Protein 4OFQ (pdb70)

Foldseek 3Di:
DQVVFAKAKFWAFPVRHGLFAAADEQFDKTKMKIKGWQQVLAQHDDDPLLLVLFKKKKKQKDVQWWPPVQKDWPFKAWQVGDGCVVQWDKDWAQDLPPPDPSVSVLCVQAPHDRDGIMIMITGPDSVVCCVPGNHNRIMIMTIMIIHTDNPCQWDKIWMWMWMAGSSHIHTYDIGIYTYDRAAWAKFKALDDVGDGQFAHADDAFGKIKMKTWGTKADASHNDAFQWKKKKKQFPLVFWAWDDKWKFWQAWFAFQVRDIDHGGDTDPVQWDWDADNVRSIIMIIGHRVRSRGTDRRGMTTMMMMIMTGGHDFAKTKIWMWIATVNDTHTYDMGIYGD/DQFAKAKFWADPVGHTQFAFADEQFDKTKMKIKGWLQVLAQHDDDPLLLVLFKKKKKAWDVQWWPPVQKDFPAKAWQVGDGCPVQKPQDWDQDLPPPDPSVSVLCVQQPDDGDGIMTMITGPDSVVCCVPGNHNRTMIMTIMITHTDNVQQWDKIWMWMWMAGSSHIDTHDIGIYTHDGAAWAKFKALDDVHDGQFAAADDAQGKMKMKTWWTKAAASHNDFFQWKKKKKQFPLVFWAWDDKWKFWQAWFAFQVGDIDHGGHTCVVQWDWDADNVRSIIMIIGDRVRRRRGDRRTMTTMMMMIMTGGHDFAKTKIWMWIATPNDTHTYDMGIYGD

Nearest PDB structures (foldseek):
  4ofq-assembly2_B  TM=1.001E+00  e=1.148E-68  Streptococcus pyogenes MGAS6180
  4z1p-assembly1_A  TM=9.741E-01  e=3.401E-57  Streptococcus agalactiae
  5dza-assembly1_A  TM=9.671E-01  e=7.576E-54  Streptococcus agalactiae NEM316
  4z23-assembly1_A  TM=9.670E-01  e=1.063E-52  Streptococcus agalactiae
  2wza-assembly1_A  TM=9.443E-01  e=1.149E-40  Streptococcus gordonii

CATH classification: 2.60.40.740 (+1 more: 2.60.40.740)

Solvent-accessible surface area: 30458 Å² total; per-residue (Å²): 104,124,135,100,2,76,0,46,5,42,0,29,19,128,138,51,120,66,11,48,15,26,11,4,4,50,78,22,65,2,33,0,45,0,72,1,10,0,85,51,6,140,71,80,119,24,58,169,123,37,9,146,108,5,0,1,0,0,0,16,1,32,44,105,0,0,42,0,121,26,27,84,43,76,33,0,89,5,74,81,46,58,86,0,41,115,74,7,62,88,78,56,9,94,58,38,115,136,21,57,118,134,3,58,60,29,4,114,88,12,36,9,15,9,105,40,30,0,16,0,1,15,4,119,77,36,65,51,6,17,147,35,13,0,49,119,14,35,32,0,57,0,41,0,13,0,99,15,69,176,111,11,146,112,19,13,0,15,0,22,0,3,0,1,0,23,12,74,18,22,67,7,55,36,0,3,0,52,1,8,91,27,63,6,94,5,38,0,23,60,128,71,82,27,145,41,40,79,84,25,110,12,169,97,42,31,106,2,10,3,60,0,52,5,28,54,0,25,4,29,1,7,26,48,3,79,48,1,51,0,27,1,99,1,53,62,78,21,0,75,42,77,106,33,59,1,35,3,33,20,83,0,44,16,81,117,52,53,80,17,79,142,46,52,72,0,54,150,44,13,107,56,87,44,64,166,155,62,0,65,0,46,2,25,9,70,120,103,8,1,75,107,5,44,54,68,7,19,0,0,0,7,0,18,0,22,0,83,0,75,111,66,22,85,1,28,3,53,1,24,0,69,0,27,43,4,89,8,145,7,65,118,4,48,2,90,29,158,130,20,66,0,46,2,61,1,39,16,142,145,53,125,66,11,57,5,44,7,6,3,58,78,22,71,0,30,0,42,0,71,1,7,0,79,69,16,132,69,110,125,34,56,156,117,37,12,147,109,5,0,1,1,0,0,13,2,38,43,91,0,0,42,3,123,26,26,88,41,75,31,2,98,3,72,87,45,54,101,0,56,118,71,8,62,91,82,55,8,92,60,32,117,134,22,56,118,137,3,63,62,33,1,82,87,12,15,7,27,10,77,42,37,0,15,0,2,15,6,110,76,34,58,50,6,18,146,37,15,0,52,112,13,38,29,0,53,0,40,0,16,0,100,15,76,147,111,15,112,130,31,14,0,15,0,16,0,10,0,1,0,22,15,76,22,51,88,5,60,36,0,0,0,46,4,43,77,22,63,6,94,6,31,0,21,62,128,74,83,24,146,45,44,79,86,25,108,12,164,98,47,30,98,1,10,3,60,0,50,6,24,54,0,32,33,22,4,5,24,33,3,77,44,1,51,0,23,1,100,1,54,60,79,23,0,62,41,71,106,31,60,2,32,2,31,17,83,0,47,13,79,106,55,52,83,15,77,144,45,51,71,0,60,151,45,15,104,56,83,49,68,154,150,63,0,66,0,51,2,26,10,94,121,106,8,0,76,102,4,44,61,70,7,44,0,0,0,10,0,22,0,21,0,59,0,79,112,69,21,87,1,28,3,56,2,25,0,68,0,30,42,5,90,9,147,8,65,119,5,47,2,88,28

B-factor: mean 22.83, std 12.05, range [5.63, 91.68]

Structure (mmCIF, N/CA/C/O backbone):
data_4OFQ
#
_entry.id   4OFQ
#
_cell.length_a   99.002
_cell.length_b   104.979
_cell.length_c   74.442
_cell.angle_alpha   90.00
_cell.angle_beta   90.00
_cell.angle_gamma   90.00
#
_symmetry.space_group_name_H-M   'P 21 21 2'
#
loop_
_entity.id
_entity.type
_entity.pdbx_description
1 polymer 'Putative cell surface protein'
2 non-polymer 'CALCIUM ION'
3 water water
#
loop_
_atom_site.group_PDB
_atom_site.id
_atom_site.type_symbol
_atom_site.label_atom_id
_atom_site.label_alt_id
_atom_site.label_comp_id
_atom_site.label_asym_id
_atom_site.label_entity_id
_atom_site.label_seq_id
_atom_site.pdbx_PDB_ins_code
_atom_site.Cartn_x
_atom_site.Cartn_y
_atom_site.Cartn_z
_atom_site.occupancy
_atom_site.B_iso_or_equiv
_atom_site.auth_seq_id
_atom_site.auth_comp_id
_atom_site.auth_asym_id
_atom_site.auth_atom_id
_atom_site.pdbx_PDB_model_num
ATOM 1 N N . MET A 1 10 ? 27.619 36.658 25.762 1.00 56.39 970 MET A N 1
ATOM 2 C CA . MET A 1 10 ? 29.045 36.791 25.464 1.00 57.52 970 MET A CA 1
ATOM 3 C C . MET A 1 10 ? 29.660 35.490 24.958 1.00 53.76 970 MET A C 1
ATOM 4 O O . MET A 1 10 ? 30.820 35.470 24.545 1.00 57.22 970 MET A O 1
ATOM 9 N N . ASP A 1 11 ? 28.885 34.409 24.999 1.00 73.40 971 ASP A N 1
ATOM 10 C CA . ASP A 1 11 ? 29.367 33.097 24.570 1.00 69.40 971 ASP A CA 1
ATOM 11 C C . ASP A 1 11 ? 29.846 33.113 23.122 1.00 64.58 971 ASP A C 1
ATOM 12 O O . ASP A 1 11 ? 30.818 32.443 22.778 1.00 64.34 971 ASP A O 1
ATOM 17 N N . ASN A 1 12 ? 29.167 33.884 22.278 1.00 61.19 972 ASN A N 1
ATOM 18 C CA . ASN A 1 12 ? 29.575 34.015 20.883 1.00 59.03 972 ASN A CA 1
ATOM 19 C C . ASN A 1 12 ? 30.284 35.342 20.594 1.00 52.22 972 ASN A C 1
ATOM 20 O O . ASN A 1 12 ? 30.487 35.707 19.435 1.00 55.07 972 ASN A O 1
ATOM 25 N N . LEU A 1 13 ? 30.655 36.056 21.656 1.00 35.48 973 LEU A N 1
ATOM 26 C CA . LEU A 1 13 ? 31.383 37.316 21.534 1.00 31.12 973 LEU A CA 1
ATOM 27 C C . LEU A 1 13 ? 32.819 37.190 22.051 1.00 30.71 973 LEU A C 1
ATOM 28 O O . LEU A 1 13 ? 33.644 38.079 21.849 1.00 34.45 973 LEU A O 1
ATOM 33 N N . ILE A 1 14 ? 33.102 36.095 22.746 1.00 21.56 974 ILE A N 1
ATOM 34 C CA . ILE A 1 14 ? 34.471 35.776 23.130 1.00 24.02 974 ILE A CA 1
ATOM 35 C C . ILE A 1 14 ? 34.938 34.651 22.211 1.00 23.34 974 ILE A C 1
ATOM 36 O O . ILE A 1 14 ? 34.373 33.558 22.219 1.00 23.30 974 ILE A O 1
ATOM 41 N N . GLN A 1 15 ? 35.961 34.922 21.408 1.00 17.63 975 GLN A N 1
ATOM 42 C CA . GLN A 1 15 ? 36.322 34.004 20.336 1.00 19.10 975 GLN A CA 1
ATOM 43 C C . GLN A 1 15 ? 37.828 33.957 20.126 1.00 15.90 975 GLN A C 1
ATOM 44 O O . GLN A 1 15 ? 38.380 34.770 19.381 1.00 15.85 975 GLN A O 1
ATOM 50 N N . PRO A 1 16 ? 38.502 33.016 20.809 1.00 15.15 976 PRO A N 1
ATOM 51 C CA . PRO A 1 16 ? 39.917 32.775 20.513 1.00 14.06 976 PRO A CA 1
ATOM 52 C C . PRO A 1 16 ? 40.027 32.270 19.079 1.00 13.96 976 PRO A C 1
ATOM 53 O O . PRO A 1 16 ? 39.122 31.604 18.570 1.00 18.02 976 PRO A O 1
ATOM 57 N N . THR A 1 17 ? 41.111 32.610 18.404 1.00 16.08 977 THR A N 1
ATOM 58 C CA . THR A 1 17 ? 41.246 32.211 17.013 1.00 15.42 977 THR A CA 1
ATOM 59 C C . THR A 1 17 ? 42.668 31.740 16.785 1.00 15.85 977 THR A C 1
ATOM 60 O O . THR A 1 17 ? 43.553 32.067 17.566 1.00 14.25 977 THR A O 1
ATOM 64 N N . LYS A 1 18 ? 42.878 30.954 15.735 1.00 12.21 978 LYS A N 1
ATOM 65 C CA . LYS A 1 18 ? 44.229 30.722 15.252 1.00 11.92 978 LYS A CA 1
ATOM 66 C C . LYS A 1 18 ? 44.221 30.690 13.720 1.00 13.84 978 LYS A C 1
ATOM 67 O O . LYS A 1 18 ? 43.200 30.365 13.100 1.00 12.41 978 LYS A O 1
ATOM 73 N N . THR A 1 19 ? 45.342 31.089 13.122 1.00 12.67 979 THR A N 1
ATOM 74 C CA . THR A 1 19 ? 45.546 30.925 11.690 1.00 15.91 979 THR A CA 1
ATOM 75 C C . THR A 1 19 ? 46.971 30.414 11.466 1.00 13.74 979 THR A C 1
ATOM 76 O O . THR A 1 19 ? 47.784 30.418 12.382 1.00 12.60 979 THR A O 1
ATOM 80 N N . ILE A 1 20 ? 47.251 29.924 10.264 1.00 11.76 980 ILE A N 1
ATOM 81 C CA . ILE A 1 20 ? 48.595 29.512 9.906 1.00 10.44 980 ILE A CA 1
ATOM 82 C C . ILE A 1 20 ? 48.979 30.379 8.710 1.00 10.87 980 ILE A C 1
ATOM 83 O O . ILE A 1 20 ? 48.148 30.642 7.834 1.00 11.55 980 ILE A O 1
ATOM 88 N N . VAL A 1 21 ? 50.227 30.840 8.671 1.00 11.54 981 VAL A N 1
ATOM 89 C CA . VAL A 1 21 ? 50.621 31.836 7.678 1.00 12.40 981 VAL A CA 1
ATOM 90 C C . VAL A 1 21 ? 51.861 31.411 6.896 1.00 16.91 981 VAL A C 1
ATOM 91 O O . VAL A 1 21 ? 52.715 30.683 7.413 1.00 15.70 981 VAL A O 1
ATOM 95 N N . ASP A 1 22 ? 51.955 31.852 5.646 1.00 17.25 982 ASP A N 1
ATOM 96 C CA . ASP A 1 22 ? 53.139 31.529 4.859 1.00 19.92 982 ASP A CA 1
ATOM 97 C C . ASP A 1 22 ? 54.248 32.540 5.113 1.00 20.68 982 ASP A C 1
ATOM 98 O O . ASP A 1 22 ? 54.125 33.388 6.010 1.00 18.25 982 ASP A O 1
ATOM 103 N N . ASP A 1 23 ? 55.300 32.457 4.298 1.00 25.02 983 ASP A N 1
ATOM 104 C CA . ASP A 1 23 ? 56.471 33.321 4.433 1.00 33.98 983 ASP A CA 1
ATOM 105 C C . ASP A 1 23 ? 56.177 34.773 4.076 1.00 30.82 983 ASP A C 1
ATOM 106 O O . ASP A 1 23 ? 56.995 35.656 4.339 1.00 29.92 983 ASP A O 1
ATOM 111 N N . LYS A 1 24 ? 55.013 35.021 3.479 1.00 27.97 984 LYS A N 1
ATOM 112 C CA . LYS A 1 24 ? 54.573 36.391 3.210 1.00 29.82 984 LYS A CA 1
ATOM 113 C C . LYS A 1 24 ? 53.407 36.842 4.097 1.00 29.84 984 LYS A C 1
ATOM 114 O O . LYS A 1 24 ? 52.753 37.845 3.808 1.00 33.89 984 LYS A O 1
ATOM 120 N N . GLY A 1 25 ? 53.153 36.100 5.170 1.00 25.16 985 GLY A N 1
ATOM 121 C CA . GLY A 1 25 ? 52.135 36.455 6.144 1.00 23.48 985 GLY A CA 1
ATOM 122 C C . GLY A 1 25 ? 50.706 36.230 5.677 1.00 27.10 985 GLY A C 1
ATOM 123 O O . GLY A 1 25 ? 49.761 36.721 6.289 1.00 28.03 985 GLY A O 1
ATOM 124 N N . GLN A 1 26 ? 50.546 35.488 4.590 1.00 26.31 986 GLN A N 1
ATOM 125 C CA . GLN A 1 26 ? 49.224 35.171 4.061 1.00 27.56 986 GLN A CA 1
ATOM 126 C C . GLN A 1 26 ? 48.690 33.897 4.701 1.00 18.81 986 GLN A C 1
ATOM 127 O O . GLN A 1 26 ? 49.445 32.964 4.945 1.00 15.13 986 GLN A O 1
ATOM 133 N N . SER A 1 27 ? 47.390 33.848 4.970 1.00 19.26 987 SER A N 1
ATOM 134 C CA . SER A 1 27 ? 46.802 32.639 5.560 1.00 16.54 987 SER A CA 1
ATOM 135 C C . SER A 1 27 ? 46.857 31.440 4.612 1.00 13.73 987 SER A C 1
ATOM 136 O O . SER A 1 27 ? 46.526 31.550 3.433 1.00 16.02 987 SER A O 1
ATOM 139 N N . ILE A 1 28 ? 47.303 30.298 5.130 1.00 13.59 988 ILE A N 1
ATOM 140 C CA . ILE A 1 28 ? 47.318 29.063 4.365 1.00 13.02 988 ILE A CA 1
ATOM 141 C C . ILE A 1 28 ? 46.518 27.966 5.060 1.00 12.92 988 ILE A C 1
ATOM 142 O O . ILE A 1 28 ? 46.764 26.784 4.859 1.00 12.75 988 ILE A O 1
ATOM 147 N N . ASP A 1 29 ? 45.546 28.381 5.868 1.00 15.57 989 ASP A N 1
ATOM 148 C CA . ASP A 1 29 ? 44.579 27.465 6.447 1.00 14.02 989 ASP A CA 1
ATOM 149 C C . ASP A 1 29 ? 43.942 26.689 5.295 1.00 17.02 989 ASP A C 1
ATOM 150 O O . ASP A 1 29 ? 43.519 27.283 4.294 1.00 15.04 989 ASP A O 1
ATOM 155 N N . GLY A 1 30 ? 43.903 25.367 5.422 1.00 14.20 990 GLY A N 1
ATOM 156 C CA . GLY A 1 30 ? 43.275 24.524 4.422 1.00 15.14 990 GLY A CA 1
ATOM 157 C C . GLY A 1 30 ? 44.195 24.091 3.290 1.00 17.60 990 GLY A C 1
ATOM 158 O O . GLY A 1 30 ? 43.765 23.363 2.396 1.00 20.90 990 GLY A O 1
ATOM 159 N N . LYS A 1 31 ? 45.454 24.532 3.315 1.00 14.85 991 LYS A N 1
ATOM 160 C CA . LYS A 1 31 ? 46.386 24.250 2.207 1.00 17.83 991 LYS A CA 1
ATOM 161 C C . LYS A 1 31 ? 47.337 23.103 2.520 1.00 17.93 991 LYS A C 1
ATOM 162 O O 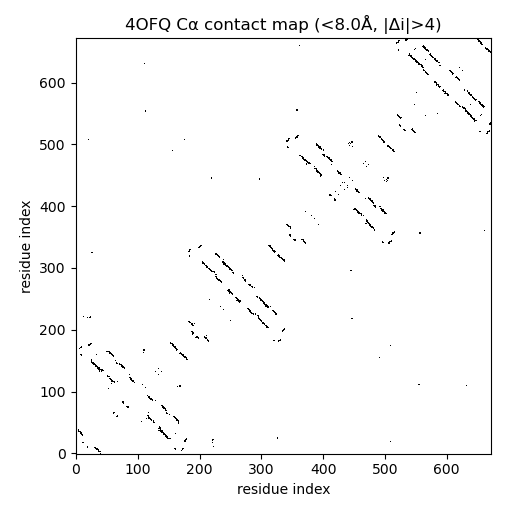. LYS A 1 31 ? 47.568 22.778 3.687 1.00 14.46 991 LYS A O 1
ATOM 168 N N . SER A 1 32 ? 47.912 22.503 1.478 1.00 13.80 992 SER A N 1
ATOM 169 C CA . SER A 1 32 ? 48.848 21.410 1.694 1.00 13.33 992 SER A CA 1
ATOM 170 C C . SER A 1 32 ? 50.261 21.922 2.019 1.00 12.46 992 SER A C 1
ATOM 171 O O . SER A 1 32 ? 50.665 23.035 1.615 1.00 15.00 992 SER A O 1
ATOM 174 N N . VAL A 1 33 ? 50.998 21.106 2.763 1.00 12.97 993 VAL A N 1
ATOM 175 C CA . VAL A 1 33 ? 52.360 21.429 3.179 1.00 14.61 993 VAL A CA 1
ATOM 176 C C . VAL A 1 33 ? 53.225 20.201 2.931 1.00 16.99 993 VAL A C 1
ATOM 177 O O . VAL A 1 33 ? 52.719 19.166 2.502 1.00 15.86 993 VAL A O 1
ATOM 181 N N . LEU A 1 34 ? 54.523 20.319 3.207 1.00 10.80 994 LEU A N 1
ATOM 182 C CA . LEU A 1 34 ? 55.496 19.259 2.949 1.00 10.89 994 LEU A CA 1
ATOM 183 C C . LEU A 1 34 ? 56.016 18.686 4.276 1.00 12.65 994 LEU A C 1
ATOM 184 O O . LEU A 1 34 ? 55.884 19.333 5.317 1.00 14.10 994 LEU A O 1
ATOM 189 N N . PRO A 1 35 ? 56.588 17.463 4.251 1.00 11.44 995 PRO A N 1
ATOM 190 C CA . PRO A 1 35 ? 57.060 16.810 5.479 1.00 14.22 995 PRO A CA 1
ATOM 191 C C . PRO A 1 35 ? 58.020 17.677 6.323 1.00 11.52 995 PRO A C 1
ATOM 192 O O . PRO A 1 35 ? 57.972 17.675 7.565 1.00 11.98 995 PRO A O 1
ATOM 196 N N . ASN A 1 36 ? 58.900 18.404 5.648 1.00 11.40 996 ASN A N 1
ATOM 197 C CA . ASN A 1 36 ? 59.873 19.237 6.350 1.00 13.41 996 ASN A CA 1
ATOM 198 C C . ASN A 1 36 ? 59.409 20.678 6.583 1.00 9.33 996 ASN A C 1
ATOM 199 O O . ASN A 1 36 ? 60.211 21.523 6.974 1.00 11.06 996 ASN A O 1
ATOM 204 N N . SER A 1 37 ? 58.134 20.966 6.313 1.00 10.75 997 SER A N 1
ATOM 205 C CA . SER A 1 37 ? 57.590 22.326 6.487 1.00 9.19 997 SER A CA 1
ATOM 206 C C . SER A 1 37 ? 57.618 22.784 7.942 1.00 12.51 997 SER A C 1
ATOM 207 O O . SER A 1 37 ? 57.469 21.978 8.861 1.00 14.74 997 SER A O 1
ATOM 210 N N . THR A 1 38 ? 57.818 24.080 8.141 1.00 8.76 998 THR A N 1
ATOM 211 C CA . THR A 1 38 ? 57.647 24.682 9.460 1.00 9.95 998 THR A CA 1
ATOM 212 C C . THR A 1 38 ? 56.261 25.269 9.443 1.00 11.80 998 THR A C 1
ATOM 213 O O . THR A 1 38 ? 55.933 26.011 8.527 1.00 11.90 998 THR A O 1
ATOM 217 N N . LEU A 1 39 ? 55.437 24.911 10.427 1.00 9.63 999 LEU A N 1
ATOM 218 C CA . LEU A 1 39 ? 54.106 25.479 10.535 1.00 9.13 999 LEU A CA 1
ATOM 219 C C . LEU A 1 39 ? 54.113 26.652 11.506 1.00 8.35 999 LEU A C 1
ATOM 220 O O . LEU A 1 39 ? 54.344 26.473 12.704 1.00 9.07 999 LEU A O 1
ATOM 225 N N . THR A 1 40 ? 53.815 27.843 10.996 1.00 8.83 1000 THR A N 1
ATOM 226 C CA . THR A 1 40 ? 53.785 29.029 11.844 1.00 12.45 1000 THR A CA 1
ATOM 227 C C . THR A 1 40 ? 52.366 29.526 12.035 1.00 9.84 1000 THR A C 1
ATOM 228 O O . THR A 1 40 ? 51.708 29.934 11.077 1.00 12.59 1000 THR A O 1
ATOM 232 N N . TYR A 1 41 ? 51.903 29.455 13.279 1.00 11.37 1001 TYR A N 1
ATOM 233 C CA . TYR A 1 41 ? 50.562 29.860 13.642 1.00 9.72 1001 TYR A CA 1
ATOM 234 C C . TYR A 1 41 ? 50.580 31.192 14.359 1.00 12.54 1001 TYR A C 1
ATOM 235 O O . TYR A 1 41 ? 51.530 31.513 15.097 1.00 10.47 1001 TYR A O 1
ATOM 244 N N . VAL A 1 42 ? 49.515 31.964 14.160 1.00 13.19 1002 VAL A N 1
ATOM 245 C CA . VAL A 1 42 ? 49.298 33.182 14.926 1.00 11.23 1002 VAL A CA 1
ATOM 246 C C . VAL A 1 42 ? 47.969 32.986 15.650 1.00 13.03 1002 VAL A C 1
ATOM 247 O O . VAL A 1 42 ? 46.935 32.781 15.014 1.00 11.19 1002 VAL A O 1
ATOM 251 N N . ALA A 1 43 ? 48.011 32.995 16.979 1.00 12.95 1003 ALA A N 1
ATOM 252 C CA . ALA A 1 43 ? 46.840 32.688 17.777 1.00 11.31 1003 ALA A CA 1
ATOM 253 C C . ALA A 1 43 ? 46.452 33.917 18.575 1.00 12.04 1003 ALA A C 1
ATOM 254 O O . ALA A 1 43 ? 47.330 34.645 19.071 1.00 12.47 1003 ALA A O 1
ATOM 256 N N . LYS A 1 44 ? 45.149 34.147 18.692 1.00 12.00 1004 LYS A N 1
ATOM 257 C CA . LYS A 1 44 ? 44.643 35.271 19.473 1.00 12.01 1004 LYS A CA 1
ATOM 258 C C . LYS A 1 44 ? 43.942 34.803 20.739 1.00 14.46 1004 LYS A C 1
ATOM 259 O O . LYS A 1 44 ? 43.123 33.882 20.703 1.00 12.30 1004 LYS A O 1
ATOM 265 N N . GLN A 1 45 ? 44.265 35.468 21.845 1.00 12.23 1005 GLN A N 1
ATOM 266 C CA . GLN A 1 45 ? 43.581 35.307 23.123 1.00 12.56 1005 GLN A CA 1
ATOM 267 C C . GLN A 1 45 ? 42.714 36.553 23.269 1.00 13.42 1005 GLN A C 1
ATOM 268 O O . GLN A 1 45 ? 43.230 37.662 23.428 1.00 15.49 1005 GLN A O 1
ATOM 274 N N . ASP A 1 46 ? 41.395 36.364 23.193 1.00 14.07 1006 ASP A N 1
ATOM 275 C CA . ASP A 1 46 ? 40.447 37.451 22.970 1.00 15.02 1006 ASP A CA 1
ATOM 276 C C . ASP A 1 46 ? 39.910 38.026 24.280 1.00 20.82 1006 ASP A C 1
ATOM 277 O O . ASP A 1 46 ? 39.155 37.368 24.990 1.00 16.42 1006 ASP A O 1
ATOM 282 N N . PHE A 1 47 ? 40.272 39.266 24.580 1.00 15.97 1007 PHE A N 1
ATOM 283 C CA . PHE A 1 47 ? 39.839 39.896 25.825 1.00 16.62 1007 PHE A CA 1
ATOM 284 C C . PHE A 1 47 ? 38.928 41.081 25.569 1.00 17.76 1007 PHE A C 1
ATOM 285 O O . PHE A 1 47 ? 38.467 41.728 26.503 1.00 18.48 1007 PHE A O 1
ATOM 293 N N . ASP A 1 48 ? 38.674 41.361 24.298 1.00 21.62 1008 ASP A N 1
ATOM 294 C CA . ASP A 1 48 ? 37.896 42.531 23.908 1.00 22.62 1008 ASP A CA 1
ATOM 295 C C . ASP A 1 48 ? 36.601 42.736 24.714 1.00 27.53 1008 ASP A C 1
ATOM 296 O O . ASP A 1 48 ? 36.314 43.848 25.159 1.00 24.43 1008 ASP A O 1
ATOM 301 N N . GLN A 1 49 ? 35.837 41.665 24.914 1.00 20.26 1009 GLN A N 1
ATOM 302 C CA . GLN A 1 49 ? 34.543 41.767 25.592 1.00 30.11 1009 GLN A CA 1
ATOM 303 C C . GLN A 1 49 ? 34.666 42.219 27.051 1.00 29.42 1009 GLN A C 1
ATOM 304 O O . GLN A 1 49 ? 33.723 42.771 27.620 1.00 29.15 1009 GLN A O 1
ATOM 310 N N . TYR A 1 50 ? 35.824 41.970 27.652 1.00 20.62 1010 TYR A N 1
ATOM 311 C CA . TYR A 1 50 ? 36.025 42.239 29.077 1.00 20.80 1010 TYR A CA 1
ATOM 312 C C . TYR A 1 50 ? 36.358 43.697 29.388 1.00 29.57 1010 TYR A C 1
ATOM 313 O O . TYR A 1 50 ? 36.365 44.090 30.553 1.00 21.86 1010 TYR A O 1
ATOM 322 N N . LYS A 1 51 ? 36.642 44.487 28.354 1.00 24.96 1011 LYS A N 1
ATOM 323 C CA . LYS A 1 51 ? 37.072 45.873 28.540 1.00 22.23 1011 LYS A CA 1
ATOM 324 C C . LYS A 1 51 ? 36.092 46.698 29.354 1.00 23.60 1011 LYS A C 1
ATOM 325 O O . LYS A 1 51 ? 34.894 46.702 29.082 1.00 24.45 1011 LYS A O 1
ATOM 331 N N . GLY A 1 52 ? 36.609 47.388 30.367 1.00 23.93 1012 GLY A N 1
ATOM 332 C CA . GLY A 1 52 ? 35.817 48.320 31.147 1.00 28.19 1012 GLY A CA 1
ATOM 333 C C . GLY A 1 52 ? 34.876 47.684 32.154 1.00 29.93 1012 GLY A C 1
ATOM 334 O O . GLY A 1 52 ? 34.177 48.392 32.874 1.00 31.11 1012 GLY A O 1
ATOM 335 N N . MET A 1 53 ? 34.855 46.355 32.216 1.00 27.49 1013 MET A N 1
ATOM 336 C CA . MET A 1 53 ? 34.013 45.669 33.191 1.00 28.53 1013 MET A CA 1
ATOM 337 C C . MET A 1 53 ? 34.777 45.418 34.484 1.00 27.24 1013 MET A C 1
ATOM 338 O O . MET A 1 53 ? 36.001 45.588 34.541 1.00 24.08 1013 MET A O 1
ATOM 343 N N . THR A 1 54 ? 34.053 45.000 35.517 1.00 25.47 1014 THR A N 1
ATOM 344 C CA . THR A 1 54 ? 34.675 44.612 36.778 1.00 25.23 1014 THR A CA 1
ATOM 345 C C . THR A 1 54 ? 34.269 43.199 37.181 1.00 24.96 1014 THR A C 1
ATOM 346 O O . THR A 1 54 ? 33.130 42.969 37.590 1.00 29.86 1014 THR A O 1
ATOM 350 N N . ALA A 1 55 ? 35.205 42.262 37.059 1.00 23.76 1015 ALA A N 1
ATOM 351 C CA . ALA A 1 55 ? 34.974 40.878 37.454 1.00 23.53 1015 ALA A CA 1
ATOM 352 C C . ALA A 1 55 ? 35.097 40.733 38.966 1.00 26.04 1015 ALA A C 1
ATOM 353 O O . ALA A 1 55 ? 35.863 41.460 39.601 1.00 24.14 1015 ALA A O 1
ATOM 355 N N . ALA A 1 56 ? 34.337 39.802 39.541 1.00 24.67 1016 ALA A N 1
ATOM 356 C CA . ALA A 1 56 ? 34.433 39.508 40.968 1.00 25.28 1016 ALA A CA 1
ATOM 357 C C . ALA A 1 56 ? 35.823 38.995 41.314 1.00 24.30 1016 ALA A C 1
ATOM 358 O O . ALA A 1 56 ? 36.442 38.283 40.522 1.00 23.21 1016 ALA A O 1
ATOM 360 N N . LYS A 1 57 ? 36.307 39.346 42.505 1.00 24.78 1017 LYS A N 1
ATOM 361 C CA . LYS A 1 57 ? 37.656 38.952 42.921 1.00 37.63 1017 LYS A CA 1
ATOM 362 C C . LYS A 1 57 ? 37.824 37.438 42.901 1.00 23.60 1017 LYS A C 1
ATOM 363 O O . LYS A 1 57 ? 38.870 36.932 42.513 1.00 22.61 1017 LYS A O 1
ATOM 369 N N . GLU A 1 58 ? 36.785 36.725 43.322 1.00 24.44 1018 GLU A N 1
ATOM 370 C CA . GLU A 1 58 ? 36.800 35.267 43.313 1.00 24.25 1018 GLU A CA 1
ATOM 371 C C . GLU A 1 58 ? 36.870 34.691 41.896 1.00 23.21 1018 GLU A C 1
ATOM 372 O O . GLU A 1 58 ? 37.451 33.637 41.686 1.00 22.62 1018 GLU A O 1
ATOM 378 N N . SER A 1 59 ? 36.270 35.377 40.930 1.00 23.08 1019 SER A N 1
ATOM 379 C CA . SER A 1 59 ? 36.325 34.923 39.547 1.00 22.18 1019 SER A CA 1
ATOM 380 C C . SER A 1 59 ? 37.709 35.178 38.957 1.00 21.42 1019 SER A C 1
ATOM 381 O O . SER A 1 59 ? 38.253 34.336 38.228 1.00 20.42 1019 SER A O 1
ATOM 384 N N . VAL A 1 60 ? 38.283 36.333 39.286 1.00 20.87 1020 VAL A N 1
ATOM 385 C CA . VAL A 1 60 ? 39.634 36.664 38.830 1.00 19.87 1020 VAL A CA 1
ATOM 386 C C . VAL A 1 60 ? 40.644 35.628 39.314 1.00 20.73 1020 VAL A C 1
ATOM 387 O O . VAL A 1 60 ? 41.567 35.243 38.579 1.00 18.45 1020 VAL A O 1
ATOM 391 N N . MET A 1 61 ? 40.445 35.146 40.538 1.00 20.68 1021 MET A N 1
ATOM 392 C CA . MET A 1 61 ? 41.339 34.146 41.119 1.00 20.29 1021 MET A CA 1
ATOM 393 C C . MET A 1 61 ? 41.411 32.850 40.320 1.00 19.34 1021 MET A C 1
ATOM 394 O O . MET A 1 61 ? 42.361 32.083 40.465 1.00 22.23 1021 MET A O 1
ATOM 399 N N . LYS A 1 62 ? 40.409 32.604 39.481 1.00 20.59 1022 LYS A N 1
ATOM 400 C CA . LYS A 1 62 ? 40.406 31.415 38.631 1.00 21.69 1022 LYS A CA 1
ATOM 401 C C . LYS A 1 62 ? 41.333 31.592 37.428 1.00 21.99 1022 LYS A C 1
ATOM 402 O O . LYS A 1 62 ? 41.676 30.626 36.747 1.00 22.76 1022 LYS A O 1
ATOM 408 N N . GLY A 1 63 ? 41.718 32.837 37.165 1.00 17.31 1023 GLY A N 1
ATOM 409 C CA . GLY A 1 63 ? 42.844 33.122 36.291 1.00 16.33 1023 GLY A CA 1
ATOM 410 C C . GLY A 1 63 ? 42.542 33.092 34.807 1.00 17.38 1023 GLY A C 1
ATOM 411 O O . GLY A 1 63 ? 41.386 33.120 34.376 1.00 17.51 1023 GLY A O 1
ATOM 412 N N . PHE A 1 64 ? 43.603 33.032 34.016 1.00 14.88 1024 PHE A N 1
ATOM 413 C CA . PHE A 1 64 ? 43.476 33.136 32.574 1.00 15.32 1024 PHE A CA 1
ATOM 414 C C . PHE A 1 64 ? 44.422 32.146 31.943 1.00 15.21 1024 PHE A C 1
ATOM 415 O O . PHE A 1 64 ? 45.636 32.215 32.137 1.00 13.20 1024 PHE A O 1
ATOM 423 N N . ILE A 1 65 ? 43.839 31.187 31.232 1.00 13.47 1025 ILE A N 1
ATOM 424 C CA . ILE A 1 65 ? 44.586 30.080 30.655 1.00 12.89 1025 ILE A CA 1
ATOM 425 C C . ILE A 1 65 ? 44.383 30.102 29.150 1.00 13.37 1025 ILE A C 1
ATOM 426 O O . ILE A 1 65 ? 43.266 30.360 28.687 1.00 14.74 1025 ILE A O 1
ATOM 431 N N . TYR A 1 66 ? 45.462 29.883 28.398 1.00 11.77 1026 TYR A N 1
ATOM 432 C CA . TYR A 1 66 ? 45.351 29.717 26.948 1.00 11.41 1026 TYR A CA 1
ATOM 433 C C . TYR A 1 66 ? 45.939 28.360 26.602 1.00 16.43 1026 TYR A C 1
ATOM 434 O O . TYR A 1 66 ? 46.973 27.986 27.144 1.00 14.43 1026 TYR A O 1
ATOM 443 N N . VAL A 1 67 ? 45.288 27.627 25.703 1.00 13.19 1027 VAL A N 1
ATOM 444 C CA . VAL A 1 67 ? 45.709 26.263 25.381 1.00 11.03 1027 VAL A CA 1
ATOM 445 C C . VAL A 1 67 ? 45.946 26.153 23.890 1.00 16.18 1027 VAL A C 1
ATOM 446 O O . VAL A 1 67 ? 45.153 26.655 23.098 1.00 12.14 1027 VAL A O 1
ATOM 450 N N . ASP A 1 68 ? 47.043 25.516 23.498 1.00 12.33 1028 ASP A N 1
ATOM 451 C CA . ASP A 1 68 ? 47.203 25.178 22.106 1.00 12.60 1028 ASP A CA 1
ATOM 452 C C . ASP A 1 68 ? 47.199 23.673 22.006 1.00 11.39 1028 ASP A C 1
ATOM 453 O O . ASP A 1 68 ? 48.116 23.010 22.482 1.00 10.76 1028 ASP A O 1
ATOM 458 N N . ASP A 1 69 ? 46.149 23.149 21.386 1.00 10.66 1029 ASP A N 1
ATOM 459 C CA . ASP A 1 69 ? 45.957 21.723 21.203 1.00 13.23 1029 ASP A CA 1
ATOM 460 C C . ASP A 1 69 ? 46.368 21.359 19.778 1.00 10.87 1029 ASP A C 1
ATOM 461 O O . ASP A 1 69 ? 45.588 21.500 18.826 1.00 11.17 1029 ASP A O 1
ATOM 466 N N . TYR A 1 70 ? 47.602 20.899 19.634 1.00 10.40 1030 TYR A N 1
ATOM 467 C CA . TYR A 1 70 ? 48.109 20.464 18.336 1.00 10.22 1030 TYR A CA 1
ATOM 468 C C . TYR A 1 70 ? 47.831 18.979 18.187 1.00 12.42 1030 TYR A C 1
ATOM 469 O O . TYR A 1 70 ? 47.752 18.261 19.190 1.00 11.28 1030 TYR A O 1
ATOM 478 N N . LYS A 1 71 ? 47.667 18.514 16.948 1.00 12.59 1031 LYS A N 1
ATOM 479 C CA . LYS A 1 71 ? 47.488 17.078 16.712 1.00 11.80 1031 LYS A CA 1
ATOM 480 C C . LYS A 1 71 ? 48.810 16.361 16.979 1.00 12.33 1031 LYS A C 1
ATOM 481 O O . LYS A 1 71 ? 49.766 16.473 16.196 1.00 12.52 1031 LYS A O 1
ATOM 487 N N . ASP A 1 72 ? 48.869 15.616 18.073 1.00 12.74 1032 ASP A N 1
ATOM 488 C CA . ASP A 1 72 ? 50.161 15.105 18.525 1.00 12.27 1032 ASP A CA 1
ATOM 489 C C . ASP A 1 72 ? 50.716 13.936 17.696 1.00 13.63 1032 ASP A C 1
ATOM 490 O O . ASP A 1 72 ? 51.875 13.576 17.840 1.00 20.18 1032 ASP A O 1
ATOM 495 N N . GLU A 1 73 ? 49.887 13.361 16.830 1.00 17.49 1033 GLU A N 1
ATOM 496 C CA . GLU A 1 73 ? 50.342 12.329 15.891 1.00 19.42 1033 GLU A CA 1
ATOM 497 C C . GLU A 1 73 ? 51.095 12.963 14.725 1.00 17.48 1033 GLU A C 1
ATOM 498 O O . GLU A 1 73 ? 51.919 12.322 14.070 1.00 18.03 1033 GLU A O 1
ATOM 504 N N . ALA A 1 74 ? 50.809 14.233 14.475 1.00 11.75 1034 ALA A N 1
ATOM 505 C CA . ALA A 1 74 ? 51.301 14.922 13.291 1.00 11.22 1034 ALA A CA 1
ATOM 506 C C . ALA A 1 74 ? 52.400 15.916 13.643 1.00 13.46 1034 ALA A C 1
ATOM 507 O O . ALA A 1 74 ? 53.502 15.883 13.086 1.00 12.90 1034 ALA A O 1
ATOM 509 N N . ILE A 1 75 ? 52.087 16.803 14.576 1.00 15.82 1035 ILE A N 1
ATOM 510 C CA . ILE A 1 75 ? 53.013 17.836 14.988 1.00 12.63 1035 ILE A CA 1
ATOM 511 C C . ILE A 1 75 ? 53.917 17.325 16.095 1.00 11.07 1035 ILE A C 1
ATOM 512 O O . ILE A 1 75 ? 53.452 16.699 17.043 1.00 10.74 1035 ILE A O 1
ATOM 517 N N . ASP A 1 76 ? 55.218 17.552 15.950 1.00 10.11 1036 ASP A N 1
ATOM 518 C CA . ASP A 1 76 ? 56.159 17.306 17.042 1.00 13.78 1036 ASP A CA 1
ATOM 519 C C . ASP A 1 76 ? 56.052 18.429 18.082 1.00 14.31 1036 ASP A C 1
ATOM 520 O O . ASP A 1 76 ? 56.610 19.507 17.900 1.00 9.38 1036 ASP A O 1
ATOM 525 N N . GLY A 1 77 ? 55.331 18.185 19.174 1.00 9.21 1037 GLY A N 1
ATOM 526 C CA . GLY A 1 77 ? 55.141 19.229 20.174 1.00 11.06 1037 GLY A CA 1
ATOM 527 C C . GLY A 1 77 ? 56.437 19.756 20.781 1.00 11.33 1037 GLY A C 1
ATOM 528 O O . GLY A 1 77 ? 56.540 20.911 21.177 1.00 12.28 1037 GLY A O 1
ATOM 529 N N . HIS A 1 78 ? 57.440 18.898 20.839 1.00 9.40 1038 HIS A N 1
ATOM 530 C CA . HIS A 1 78 ? 58.743 19.277 21.377 1.00 12.25 1038 HIS A CA 1
ATOM 531 C C . HIS A 1 78 ? 59.558 20.199 20.477 1.00 12.55 1038 HIS A C 1
ATOM 532 O O . HIS A 1 78 ? 60.597 20.701 20.888 1.00 15.25 1038 HIS A O 1
ATOM 539 N N . SER A 1 79 ? 59.079 20.428 19.260 1.00 8.71 1039 SER A N 1
ATOM 540 C CA . SER A 1 79 ? 59.787 21.307 18.319 1.00 8.53 1039 SER A CA 1
ATOM 541 C C . SER A 1 79 ? 59.327 22.754 18.439 1.00 9.38 1039 SER A C 1
ATOM 542 O O . SER A 1 79 ? 59.868 23.639 17.764 1.00 12.27 1039 SER A O 1
ATOM 545 N N . LEU A 1 80 ? 58.346 23.008 19.302 1.00 8.57 1040 LEU A N 1
ATOM 546 C CA . LEU A 1 80 ? 57.780 24.359 19.408 1.00 10.07 1040 LEU A CA 1
ATOM 547 C C . LEU A 1 80 ? 58.837 25.429 19.617 1.00 9.97 1040 LEU A C 1
ATOM 548 O O . LEU A 1 80 ? 59.690 25.311 20.496 1.00 10.88 1040 LEU A O 1
ATOM 553 N N . VAL A 1 81 ? 58.769 26.477 18.808 1.00 10.28 1041 VAL A N 1
ATOM 554 C CA . VAL A 1 81 ? 59.529 27.700 19.062 1.00 12.86 1041 VAL A CA 1
ATOM 555 C C . VAL A 1 81 ? 58.521 28.814 19.290 1.00 14.98 1041 VAL A C 1
ATOM 556 O O . VAL A 1 81 ? 57.673 29.073 18.425 1.00 13.80 1041 VAL A O 1
ATOM 560 N N . VAL A 1 82 ? 58.581 29.456 20.455 1.00 10.75 1042 VAL A N 1
ATOM 561 C CA . VAL A 1 82 ? 57.672 30.569 20.719 1.00 8.93 1042 VAL A CA 1
ATOM 562 C C . VAL A 1 82 ? 58.328 31.825 20.180 1.00 17.17 1042 VAL A C 1
ATOM 563 O O . VAL A 1 82 ? 59.274 32.341 20.775 1.00 12.30 1042 VAL A O 1
ATOM 567 N N . ASN A 1 83 ? 57.841 32.315 19.045 1.00 11.83 1043 ASN A N 1
ATOM 568 C CA . ASN A 1 83 ? 58.461 33.490 18.439 1.00 10.48 1043 ASN A CA 1
ATOM 569 C C . ASN A 1 83 ? 58.168 34.758 19.245 1.00 10.47 1043 ASN A C 1
ATOM 570 O O . ASN A 1 83 ? 59.045 35.612 19.429 1.00 14.95 1043 ASN A O 1
ATOM 575 N N . SER A 1 84 ? 56.939 34.876 19.726 1.00 10.27 1044 SER A N 1
ATOM 576 C CA . SER A 1 84 ? 56.586 35.997 20.585 1.00 18.36 1044 SER A CA 1
ATOM 577 C C . SER A 1 84 ? 55.227 35.742 21.220 1.00 12.29 1044 SER A C 1
ATOM 578 O O . SER A 1 84 ? 54.410 34.995 20.681 1.00 11.40 1044 SER A O 1
ATOM 581 N N . ILE A 1 85 ? 55.006 36.331 22.389 1.00 10.89 1045 ILE A N 1
ATOM 582 C CA . ILE A 1 85 ? 53.669 36.383 22.979 1.00 10.86 1045 ILE A CA 1
ATOM 583 C C . ILE A 1 85 ? 53.499 37.814 23.457 1.00 11.64 1045 ILE A C 1
ATOM 584 O O . ILE A 1 85 ? 54.185 38.249 24.392 1.00 13.24 1045 ILE A O 1
ATOM 589 N N . LYS A 1 86 ? 52.607 38.550 22.799 1.00 13.36 1046 LYS A N 1
ATOM 590 C CA . LYS A 1 86 ? 52.524 39.988 23.000 1.00 13.61 1046 LYS A CA 1
ATOM 591 C C . LYS A 1 86 ? 51.109 40.481 23.187 1.00 16.39 1046 LYS A C 1
ATOM 592 O O . LYS A 1 86 ? 50.181 40.034 22.507 1.00 15.45 1046 LYS A O 1
ATOM 598 N N . ALA A 1 87 ? 50.952 41.410 24.119 1.00 20.18 1047 ALA A N 1
ATOM 599 C CA . ALA A 1 87 ? 49.673 42.070 24.312 1.00 15.35 1047 ALA A CA 1
ATOM 600 C C . ALA A 1 87 ? 49.484 43.094 23.210 1.00 17.86 1047 ALA A C 1
ATOM 601 O O . ALA A 1 87 ? 50.442 43.493 22.554 1.00 19.43 1047 ALA A O 1
ATOM 603 N N . ALA A 1 88 ? 48.243 43.527 23.020 1.00 17.69 1048 ALA A N 1
ATOM 604 C CA . ALA A 1 88 ? 47.915 44.518 21.994 1.00 21.17 1048 ALA A CA 1
ATOM 605 C C . ALA A 1 88 ? 48.659 45.846 22.155 1.00 24.18 1048 ALA A C 1
ATOM 606 O O . ALA A 1 88 ? 48.811 46.595 21.189 1.00 25.04 1048 ALA A O 1
ATOM 608 N N . ASN A 1 89 ? 49.121 46.138 23.367 1.00 18.33 1049 ASN A N 1
ATOM 609 C CA . ASN A 1 89 ? 49.856 47.371 23.615 1.00 23.11 1049 ASN A CA 1
ATOM 610 C C . ASN A 1 89 ? 51.346 47.212 23.344 1.00 20.96 1049 ASN A C 1
ATOM 611 O O . ASN A 1 89 ? 52.137 48.116 23.616 1.00 26.14 1049 ASN A O 1
ATOM 616 N N . GLY A 1 90 ? 51.718 46.053 22.813 1.00 22.75 1050 GLY A N 1
ATOM 617 C CA . GLY A 1 90 ? 53.102 45.768 22.480 1.00 20.82 1050 GLY A CA 1
ATOM 618 C C . GLY A 1 90 ? 53.902 45.062 23.565 1.00 20.41 1050 GLY A C 1
ATOM 619 O O . GLY A 1 90 ? 55.007 44.599 23.297 1.00 22.44 1050 GLY A O 1
ATOM 620 N N . ASP A 1 91 ? 53.360 44.965 24.779 1.00 20.84 1051 ASP A N 1
ATOM 621 C CA . ASP A 1 91 ? 54.094 44.343 25.889 1.00 19.33 1051 ASP A CA 1
ATOM 622 C C . ASP A 1 91 ? 54.473 42.895 25.594 1.00 18.24 1051 ASP A C 1
ATOM 623 O O . ASP A 1 91 ? 53.644 42.115 25.125 1.00 15.80 1051 ASP A O 1
ATOM 628 N N . ASP A 1 92 ? 55.721 42.540 25.879 1.00 15.49 1052 ASP A N 1
ATOM 629 C CA . ASP A 1 92 ? 56.134 41.139 25.881 1.00 18.48 1052 ASP A CA 1
ATOM 630 C C . ASP A 1 92 ? 55.609 40.522 27.175 1.00 22.20 1052 ASP A C 1
ATOM 631 O O . ASP A 1 92 ? 56.032 40.914 28.262 1.00 18.71 1052 ASP A O 1
ATOM 636 N N . VAL A 1 93 ? 54.680 39.573 27.069 1.00 13.46 1053 VAL A N 1
ATOM 637 C CA . VAL A 1 93 ? 54.061 39.014 28.275 1.00 13.34 1053 VAL A CA 1
ATOM 638 C C . VAL A 1 93 ? 54.528 37.595 28.580 1.00 15.57 1053 VAL A C 1
ATOM 639 O O . VAL A 1 93 ? 53.966 36.934 29.463 1.00 17.77 1053 VAL A O 1
ATOM 643 N N . THR A 1 94 ? 55.564 37.140 27.874 1.00 13.39 1054 THR A N 1
ATOM 644 C CA . THR A 1 94 ? 56.061 35.773 28.054 1.00 16.22 1054 THR A CA 1
ATOM 645 C C . THR A 1 94 ? 56.424 35.456 29.513 1.00 17.09 1054 THR A C 1
ATOM 646 O O . THR A 1 94 ? 56.170 34.357 29.993 1.00 16.81 1054 THR A O 1
ATOM 650 N N . ASN A 1 95 ? 57.009 36.419 30.220 1.00 14.37 1055 ASN A N 1
ATOM 651 C CA . ASN A 1 95 ? 57.446 36.164 31.590 1.00 19.10 1055 ASN A CA 1
ATOM 652 C C . ASN A 1 95 ? 56.304 36.250 32.605 1.00 15.76 1055 ASN A C 1
ATOM 653 O O . ASN A 1 95 ? 56.510 36.019 33.799 1.00 17.33 1055 ASN A O 1
ATOM 658 N N . LEU A 1 96 ? 55.108 36.591 32.124 1.00 18.13 1056 LEU A N 1
ATOM 659 C CA . LEU A 1 96 ? 53.935 36.700 32.995 1.00 13.92 1056 LEU A CA 1
ATOM 660 C C . LEU A 1 96 ? 53.098 35.435 32.966 1.00 14.11 1056 LEU A C 1
ATOM 661 O O . LEU A 1 96 ? 52.084 35.342 33.676 1.00 14.40 1056 LEU A O 1
ATOM 666 N N . LEU A 1 97 ? 53.516 34.476 32.134 1.00 14.23 1057 LEU A N 1
ATOM 667 C CA . LEU A 1 97 ? 52.748 33.258 31.888 1.00 12.85 1057 LEU A CA 1
ATOM 668 C C . LEU A 1 97 ? 53.577 32.013 32.149 1.00 17.10 1057 LEU A C 1
ATOM 669 O O . LEU A 1 97 ? 54.719 31.910 31.684 1.00 19.68 1057 LEU A O 1
ATOM 674 N N . GLU A 1 98 ? 52.988 31.054 32.857 1.00 12.21 1058 GLU A N 1
ATOM 675 C CA . GLU A 1 98 ? 53.595 29.743 32.996 1.00 12.17 1058 GLU A CA 1
ATOM 676 C C . GLU A 1 98 ? 53.383 29.023 31.683 1.00 14.47 1058 GLU A C 1
ATOM 677 O O . GLU A 1 98 ? 52.250 28.916 31.216 1.00 16.40 1058 GLU A O 1
ATOM 683 N N . MET A 1 99 ? 54.461 28.541 31.079 1.00 14.02 1059 MET A N 1
ATOM 684 C CA . MET A 1 99 ? 54.338 27.726 29.876 1.00 15.84 1059 MET A CA 1
ATOM 685 C C . MET A 1 99 ? 54.481 26.258 30.257 1.00 17.77 1059 MET A C 1
ATOM 686 O O . MET A 1 99 ? 55.543 25.840 30.719 1.00 15.96 1059 MET A O 1
ATOM 691 N N . ARG A 1 100 ? 53.414 25.480 30.075 1.00 10.85 1060 ARG A N 1
ATOM 692 C CA . ARG A 1 100 ? 53.413 24.080 30.497 1.00 11.59 1060 ARG A CA 1
ATOM 693 C C . ARG A 1 100 ? 53.165 23.152 29.317 1.00 14.81 1060 ARG A C 1
ATOM 694 O O . ARG A 1 100 ? 52.128 23.243 28.650 1.00 10.72 1060 ARG A O 1
ATOM 702 N N . HIS A 1 101 ? 54.114 22.260 29.052 1.00 11.42 1061 HIS A N 1
ATOM 703 C CA . HIS A 1 101 ? 53.930 21.294 27.986 1.00 13.55 1061 HIS A CA 1
ATOM 704 C C . HIS A 1 101 ? 53.273 20.093 28.641 1.00 14.55 1061 HIS A C 1
ATOM 705 O O . HIS A 1 101 ? 53.928 19.336 29.370 1.00 14.28 1061 HIS A O 1
ATOM 712 N N . VAL A 1 102 ? 51.973 19.936 28.423 1.00 11.65 1062 VAL A N 1
ATOM 713 C CA . VAL A 1 102 ? 51.233 18.857 29.073 1.00 12.52 1062 VAL A CA 1
ATOM 714 C C . VAL A 1 102 ? 51.132 17.623 28.173 1.00 17.04 1062 VAL A C 1
ATOM 715 O O . VAL A 1 102 ? 50.414 17.631 27.169 1.00 15.62 1062 VAL A O 1
ATOM 719 N N . LEU A 1 103 ? 51.842 16.558 28.536 1.00 13.29 1063 LEU A N 1
ATOM 720 C CA . LEU A 1 103 ? 51.920 15.385 27.666 1.00 13.56 1063 LEU A CA 1
ATOM 721 C C . LEU A 1 103 ? 50.752 14.432 27.915 1.00 15.57 1063 LEU A C 1
ATOM 722 O O . LEU A 1 103 ? 50.414 13.600 27.070 1.00 16.49 1063 LEU A O 1
ATOM 727 N N . SER A 1 104 ? 50.139 14.571 29.082 1.00 15.22 1064 SER A N 1
ATOM 728 C CA . SER A 1 104 ? 49.012 13.741 29.486 1.00 16.39 1064 SER A CA 1
ATOM 729 C C . SER A 1 104 ? 48.343 14.415 30.677 1.00 19.83 1064 SER A C 1
ATOM 730 O O . SER A 1 104 ? 49.012 15.025 31.505 1.00 19.87 1064 SER A O 1
ATOM 733 N N . GLN A 1 105 ? 47.022 14.318 30.776 1.00 22.22 1065 GLN A N 1
ATOM 734 C CA . GLN A 1 105 ? 46.355 14.937 31.908 1.00 20.15 1065 GLN A CA 1
ATOM 735 C C . GLN A 1 105 ? 46.310 14.032 33.132 1.00 22.08 1065 GLN A C 1
ATOM 736 O O . GLN A 1 105 ? 45.823 14.452 34.176 1.00 19.89 1065 GLN A O 1
ATOM 742 N N . ASP A 1 106 ? 46.8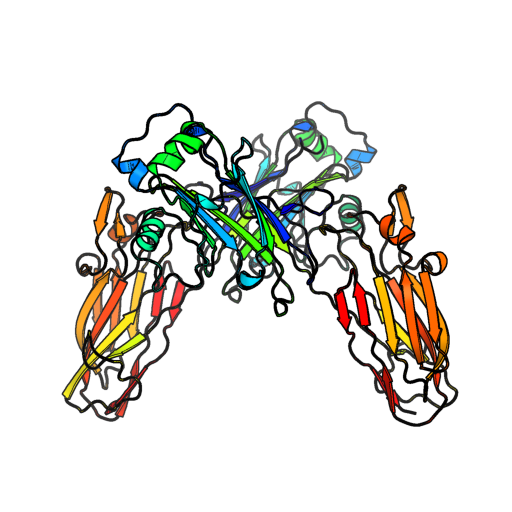22 12.809 33.012 1.00 19.98 1066 ASP A N 1
ATOM 743 C CA . ASP A 1 106 ? 46.657 11.810 34.077 1.00 23.19 1066 ASP A CA 1
ATOM 744 C C . ASP A 1 106 ? 47.052 12.325 35.459 1.00 21.85 1066 ASP A C 1
ATOM 745 O O . ASP A 1 106 ? 46.300 12.175 36.432 1.00 23.02 1066 ASP A O 1
ATOM 750 N N . THR A 1 107 ? 48.232 12.933 35.540 1.00 20.88 1067 THR A N 1
ATOM 751 C CA . THR A 1 107 ? 48.708 13.475 36.805 1.00 21.16 1067 THR A CA 1
ATOM 752 C C . THR A 1 107 ? 49.044 14.962 36.693 1.00 19.84 1067 THR A C 1
ATOM 753 O O . THR A 1 107 ? 49.859 15.487 37.455 1.00 23.22 1067 THR A O 1
ATOM 757 N N . LEU A 1 108 ? 48.405 15.632 35.737 1.00 18.92 1068 LEU A N 1
ATOM 758 C CA . LEU A 1 108 ? 48.505 17.086 35.609 1.00 28.07 1068 LEU A CA 1
ATOM 759 C C . LEU A 1 108 ? 48.154 17.746 36.939 1.00 18.47 1068 LEU A C 1
ATOM 760 O O . LEU A 1 108 ? 47.256 17.275 37.640 1.00 19.59 1068 LEU A O 1
ATOM 765 N N . ASP A 1 109 ? 48.879 18.814 37.276 1.00 18.72 1069 ASP A N 1
ATOM 766 C CA . ASP A 1 109 ? 48.578 19.680 38.417 1.00 22.04 1069 ASP A CA 1
ATOM 767 C C . ASP A 1 109 ? 47.083 19.703 38.734 1.00 26.64 1069 ASP A C 1
ATOM 768 O O . ASP A 1 109 ? 46.283 20.137 37.911 1.00 18.52 1069 ASP A O 1
ATOM 773 N N . ASP A 1 110 ? 46.708 19.239 39.925 1.00 25.98 1070 ASP A N 1
ATOM 774 C CA . ASP A 1 110 ? 45.292 19.009 40.244 1.00 24.37 1070 ASP A CA 1
ATOM 775 C C . ASP A 1 110 ? 44.402 20.244 40.089 1.00 24.49 1070 ASP A C 1
ATOM 776 O O . ASP A 1 110 ? 43.260 20.145 39.642 1.00 24.52 1070 ASP A O 1
ATOM 781 N N . LYS A 1 111 ? 44.931 21.407 40.445 1.00 21.34 1071 LYS A N 1
ATOM 782 C CA . LYS A 1 111 ? 44.183 22.650 40.305 1.00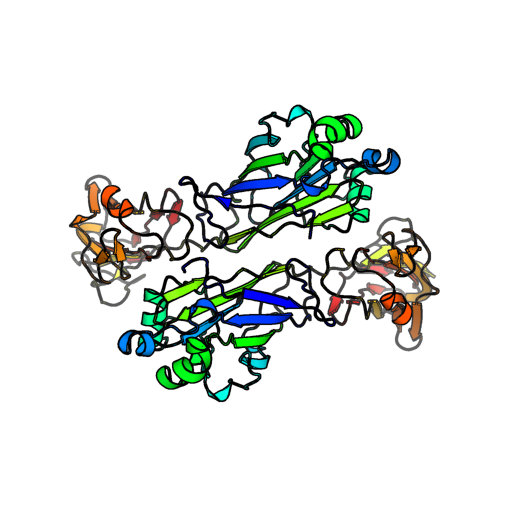 23.77 1071 LYS A CA 1
ATOM 783 C C . LYS A 1 111 ? 43.908 22.981 38.844 1.00 20.43 1071 LYS A C 1
ATOM 784 O O . LYS A 1 111 ? 42.789 23.357 38.481 1.00 19.12 1071 LYS A O 1
ATOM 790 N N . LEU A 1 112 ? 44.934 22.860 38.005 1.00 18.49 1072 LEU A N 1
ATOM 791 C CA . LEU A 1 112 ? 44.778 23.169 36.593 1.00 18.80 1072 LEU A CA 1
ATOM 792 C C . LEU A 1 112 ? 43.886 22.135 35.916 1.00 20.45 1072 LEU A C 1
ATOM 793 O O . LEU A 1 112 ? 43.099 22.461 35.021 1.00 19.43 1072 LEU A O 1
ATOM 798 N N . LYS A 1 113 ? 44.005 20.885 36.345 1.00 20.78 1073 LYS A N 1
ATOM 799 C CA . LYS A 1 113 ? 43.196 19.818 35.772 1.00 22.22 1073 LYS A CA 1
ATOM 800 C C . LYS A 1 113 ? 41.715 20.053 36.087 1.00 25.46 1073 LYS A C 1
ATOM 801 O O . LYS A 1 113 ? 40.849 19.862 35.229 1.00 19.99 1073 LYS A O 1
ATOM 807 N N . ALA A 1 114 ? 41.434 20.484 37.315 1.00 22.99 1074 ALA A N 1
ATOM 808 C CA . ALA A 1 114 ? 40.071 20.797 37.724 1.00 22.15 1074 ALA A CA 1
ATOM 809 C C . ALA A 1 114 ? 39.522 21.998 36.951 1.00 23.52 1074 ALA A C 1
ATOM 810 O O . ALA A 1 114 ? 38.356 22.012 36.552 1.00 21.51 1074 ALA A O 1
ATOM 812 N N . LEU A 1 115 ? 40.364 23.007 36.750 1.00 24.25 1075 LEU A N 1
ATOM 813 C CA . LEU A 1 115 ? 40.002 24.163 35.931 1.00 24.37 1075 LEU A CA 1
ATOM 814 C C . LEU A 1 115 ? 39.615 23.772 34.505 1.00 21.47 1075 LEU A C 1
ATOM 815 O O . LEU A 1 115 ? 38.585 24.207 33.996 1.00 22.42 1075 LEU A O 1
ATOM 820 N N . ILE A 1 116 ? 40.443 22.957 33.860 1.00 18.04 1076 ILE A N 1
ATOM 821 C CA . ILE A 1 116 ? 40.112 22.447 32.532 1.00 23.25 1076 ILE A CA 1
ATOM 822 C C . ILE A 1 116 ? 38.783 21.678 32.518 1.00 23.33 1076 ILE A C 1
ATOM 823 O O . ILE A 1 116 ? 37.931 21.919 31.653 1.00 22.50 1076 ILE A O 1
ATOM 828 N N . LYS A 1 117 ? 38.606 20.781 33.486 1.00 20.27 1077 LYS A N 1
ATOM 829 C CA . LYS A 1 117 ? 37.396 19.955 33.590 1.00 29.61 1077 LYS A CA 1
ATOM 830 C C . LYS A 1 117 ? 36.122 20.786 33.679 1.00 27.62 1077 LYS A C 1
ATOM 831 O O . LYS A 1 117 ? 35.114 20.492 33.029 1.00 26.15 1077 LYS A O 1
ATOM 837 N N . ALA A 1 118 ? 36.166 21.820 34.503 1.00 24.25 1078 ALA A N 1
ATOM 838 C CA . ALA A 1 118 ? 34.969 22.597 34.792 1.00 25.32 1078 ALA A CA 1
ATOM 839 C C . ALA A 1 118 ? 34.698 23.663 33.734 1.00 32.45 1078 ALA A C 1
ATOM 840 O O . ALA A 1 118 ? 33.651 24.307 33.756 1.00 30.78 1078 ALA A O 1
ATOM 842 N N . SER A 1 119 ? 35.633 23.835 32.802 1.00 21.18 1079 SER A N 1
ATOM 843 C CA . SER A 1 119 ? 35.543 24.924 31.825 1.00 20.45 1079 SER A CA 1
ATOM 844 C C . SER A 1 119 ? 34.629 24.650 30.627 1.00 30.34 1079 SER A C 1
ATOM 845 O O . SER A 1 119 ? 34.157 25.584 29.979 1.00 30.29 1079 SER A O 1
ATOM 848 N N . GLY A 1 120 ? 34.391 23.380 30.320 1.00 29.65 1080 GLY A N 1
ATOM 849 C CA . GLY A 1 120 ? 33.652 23.032 29.117 1.00 35.65 1080 GLY A CA 1
ATOM 850 C C . GLY A 1 120 ? 34.608 22.676 27.993 1.00 40.41 1080 GLY A C 1
ATOM 851 O O . GLY A 1 120 ? 34.206 22.126 26.969 1.00 48.86 1080 GLY A O 1
ATOM 852 N N . ILE A 1 121 ? 35.886 22.981 28.210 1.00 30.31 1081 ILE A N 1
ATOM 853 C CA . ILE A 1 121 ? 36.958 22.778 27.235 1.00 31.64 1081 ILE A CA 1
ATOM 854 C C . ILE A 1 121 ? 37.525 21.358 27.300 1.00 34.24 1081 ILE A C 1
ATOM 855 O O . ILE A 1 121 ? 37.641 20.776 28.375 1.00 36.73 1081 ILE A O 1
ATOM 860 N N . SER A 1 122 ? 37.884 20.807 26.143 1.00 35.25 1082 SER A N 1
ATOM 861 C CA . SER A 1 122 ? 38.306 19.415 26.066 1.00 38.58 1082 SER A CA 1
ATOM 862 C C . SER A 1 122 ? 39.509 19.208 25.143 1.00 25.66 1082 SER A C 1
ATOM 863 O O . SER A 1 122 ? 39.348 18.735 24.013 1.00 33.93 1082 SER A O 1
ATOM 866 N N . PRO A 1 123 ? 40.722 19.546 25.620 1.00 29.17 1083 PRO A N 1
ATOM 867 C CA . PRO A 1 123 ? 41.908 19.304 24.787 1.00 25.20 1083 PRO A CA 1
ATOM 868 C C . PRO A 1 123 ? 42.249 17.819 24.709 1.00 19.06 1083 PRO A C 1
ATOM 869 O O . PRO A 1 123 ? 42.200 17.118 25.717 1.00 25.88 1083 PRO A O 1
ATOM 873 N N . VAL A 1 124 ? 42.616 17.360 23.518 1.00 18.30 1084 VAL A N 1
ATOM 874 C CA . VAL A 1 124 ? 42.883 15.948 23.271 1.00 19.41 1084 VAL A CA 1
ATOM 875 C C . VAL A 1 124 ? 44.379 15.670 23.232 1.00 20.41 1084 VAL A C 1
ATOM 876 O O . VAL A 1 124 ? 45.131 16.402 22.594 1.00 16.27 1084 VAL A O 1
ATOM 880 N N . GLY A 1 125 ? 44.816 14.618 23.916 1.00 16.54 1085 GLY A N 1
ATOM 881 C CA . GLY A 1 125 ? 46.227 14.239 23.876 1.00 19.32 1085 GLY A CA 1
ATOM 882 C C . GLY A 1 125 ? 47.141 15.316 24.434 1.00 17.81 1085 GLY A C 1
ATOM 883 O O . GLY A 1 125 ? 46.788 15.978 25.419 1.00 14.26 1085 GLY A O 1
ATOM 884 N N . GLU A 1 126 ? 48.304 15.500 23.811 1.00 13.34 1086 GLU A N 1
ATOM 885 C CA . GLU A 1 126 ? 49.257 16.505 24.273 1.00 15.83 1086 GLU A CA 1
ATOM 886 C C . GLU A 1 126 ? 48.781 17.908 23.937 1.00 16.37 1086 GLU A C 1
ATOM 887 O O . GLU A 1 126 ? 48.122 18.125 22.925 1.00 13.41 1086 GLU A O 1
ATOM 893 N N . PHE A 1 127 ? 49.128 18.867 24.787 1.00 11.54 1087 PHE A N 1
ATOM 894 C CA . PHE A 1 127 ? 48.851 20.257 24.485 1.00 11.00 1087 PHE A CA 1
ATOM 895 C C . PHE A 1 127 ? 49.821 21.150 25.248 1.00 12.33 1087 PHE A C 1
ATOM 896 O O . PHE A 1 127 ? 50.511 20.687 26.159 1.00 13.11 1087 PHE A O 1
ATOM 904 N N . TYR A 1 128 ? 49.919 22.410 24.836 1.00 10.37 1088 TYR A N 1
ATOM 905 C CA . TYR A 1 128 ? 50.586 23.412 25.649 1.00 9.91 1088 TYR A CA 1
ATOM 906 C C . TYR A 1 128 ? 49.537 24.270 26.309 1.00 14.51 1088 TYR A C 1
ATOM 907 O O . TYR A 1 128 ? 48.487 24.543 25.721 1.00 11.78 1088 TYR A O 1
ATOM 916 N N A MET A 1 129 ? 49.807 24.712 27.529 0.16 12.60 1089 MET A N 1
ATOM 917 N N B MET A 1 129 ? 49.819 24.693 27.535 0.84 10.86 1089 MET A N 1
ATOM 918 C CA A MET A 1 129 ? 48.949 25.717 28.134 0.16 13.24 1089 MET A CA 1
ATOM 919 C CA B MET A 1 129 ? 48.971 25.678 28.181 0.84 13.64 1089 MET A CA 1
ATOM 920 C C A MET A 1 129 ? 49.756 26.811 28.811 0.16 13.02 1089 MET A C 1
ATOM 921 C C B MET A 1 129 ? 49.820 26.822 28.716 0.84 13.21 1089 MET A C 1
ATOM 922 O O A MET A 1 129 ? 50.793 26.556 29.423 0.16 13.48 1089 MET A O 1
ATOM 923 O O B MET A 1 129 ? 50.968 26.609 29.113 0.84 12.70 1089 MET A O 1
ATOM 932 N N . TRP A 1 130 ? 49.275 28.038 28.664 1.00 10.89 1090 TRP A N 1
ATOM 933 C CA . TRP A 1 130 ? 49.926 29.207 29.256 1.00 11.50 1090 TRP A CA 1
ATOM 934 C C . TRP A 1 130 ? 49.018 29.725 30.372 1.00 12.00 1090 TRP A C 1
ATOM 935 O O . TRP A 1 130 ? 47.816 29.945 30.157 1.00 13.39 1090 TRP A O 1
ATOM 946 N N . VAL A 1 131 ? 49.572 29.879 31.576 1.00 11.75 1091 VAL A N 1
ATOM 947 C CA . VAL A 1 131 ? 48.772 30.239 32.748 1.00 15.99 1091 VAL A CA 1
ATOM 948 C C . VAL A 1 131 ? 49.270 31.557 33.305 1.00 12.73 1091 VAL A C 1
ATOM 949 O O . VAL A 1 131 ? 50.465 31.709 33.563 1.00 13.46 1091 VAL A O 1
ATOM 953 N N . ALA A 1 132 ? 48.379 32.528 33.473 1.00 13.09 1092 ALA A N 1
ATOM 954 C CA . ALA A 1 132 ? 48.803 33.787 34.094 1.00 13.54 1092 ALA A CA 1
ATOM 955 C C . ALA A 1 132 ? 49.333 33.535 35.510 1.00 14.13 1092 ALA A C 1
ATOM 956 O O . ALA A 1 132 ? 48.606 33.012 36.360 1.00 14.61 1092 ALA A O 1
ATOM 958 N N . LYS A 1 133 ? 50.584 33.929 35.755 1.00 14.25 1093 LYS A N 1
ATOM 959 C CA . LYS A 1 133 ? 51.218 33.755 37.064 1.00 14.94 1093 LYS A CA 1
ATOM 960 C C . LYS A 1 133 ? 50.568 34.581 38.184 1.00 15.82 1093 LYS A C 1
ATOM 961 O O . LYS A 1 133 ? 50.568 34.174 39.354 1.00 19.20 1093 LYS A O 1
ATOM 967 N N . ASP A 1 134 ? 50.045 35.749 37.826 1.00 15.92 1094 ASP A N 1
ATOM 968 C CA . ASP A 1 134 ? 49.446 36.681 38.780 1.00 17.04 1094 ASP A CA 1
ATOM 969 C C . ASP A 1 134 ? 48.115 37.143 38.203 1.00 16.74 1094 ASP A C 1
ATOM 970 O O . ASP A 1 134 ? 48.052 38.174 37.524 1.00 17.83 1094 ASP A O 1
ATOM 975 N N . PRO A 1 135 ? 47.053 36.357 38.446 1.00 22.30 1095 PRO A N 1
ATOM 976 C CA . PRO A 1 135 ? 45.726 36.606 37.873 1.00 22.41 1095 PRO A CA 1
ATOM 977 C C . PRO A 1 135 ? 45.232 38.031 38.094 1.00 17.53 1095 PRO A C 1
ATOM 978 O O . PRO A 1 135 ? 44.743 38.657 37.146 1.00 17.39 1095 PRO A O 1
ATOM 982 N N . ALA A 1 136 ? 45.373 38.544 39.315 1.00 18.38 1096 ALA A N 1
ATOM 983 C CA . ALA A 1 136 ? 44.912 39.898 39.602 1.00 19.20 1096 ALA A CA 1
ATOM 984 C C . ALA A 1 136 ? 45.699 40.934 38.794 1.00 19.02 1096 ALA A C 1
ATOM 985 O O . ALA A 1 136 ? 45.123 41.853 38.225 1.00 19.31 1096 ALA A O 1
ATOM 987 N N . ALA A 1 137 ? 47.016 40.786 38.735 1.00 18.70 1097 ALA A N 1
ATOM 988 C CA . ALA A 1 137 ? 47.836 41.747 37.995 1.00 23.99 1097 ALA A CA 1
ATOM 989 C C . ALA A 1 137 ? 47.567 41.681 36.493 1.00 22.03 1097 ALA A C 1
ATOM 990 O O . ALA A 1 137 ? 47.497 42.712 35.811 1.00 20.30 1097 ALA A O 1
ATOM 992 N N . PHE A 1 138 ? 47.434 40.459 35.986 1.00 17.03 1098 PHE A N 1
ATOM 993 C CA . PHE A 1 138 ? 47.222 40.222 34.569 1.00 16.30 1098 PHE A CA 1
ATOM 994 C C . PHE A 1 138 ? 45.840 40.732 34.154 1.00 17.17 1098 PHE A C 1
ATOM 995 O O . PHE A 1 138 ? 45.665 41.277 33.058 1.00 16.56 1098 PHE A O 1
ATOM 1003 N N . TYR A 1 139 ? 44.872 40.567 35.050 1.00 18.35 1099 TYR A N 1
ATOM 1004 C CA . TYR A 1 139 ? 43.524 41.047 34.816 1.00 17.74 1099 TYR A CA 1
ATOM 1005 C C . TYR A 1 139 ? 43.509 42.571 34.685 1.00 18.51 1099 TYR A C 1
ATOM 1006 O O . TYR A 1 139 ? 42.916 43.133 33.761 1.00 20.52 1099 TYR A O 1
ATOM 1015 N N . LYS A 1 140 ? 44.179 43.239 35.615 1.00 19.09 1100 LYS A N 1
ATOM 1016 C CA . LYS A 1 140 ? 44.202 44.692 35.630 1.00 20.02 1100 LYS A CA 1
ATOM 1017 C C . LYS A 1 140 ? 44.954 45.263 34.421 1.00 23.44 1100 LYS A C 1
ATOM 1018 O O . LYS A 1 140 ? 44.516 46.237 33.802 1.00 20.90 1100 LYS A O 1
ATOM 1024 N N . ALA A 1 141 ? 46.072 44.637 34.068 1.00 22.97 1101 ALA A N 1
ATOM 1025 C CA . ALA A 1 141 ? 46.926 45.150 33.004 1.00 21.19 1101 ALA A CA 1
ATOM 1026 C C . ALA A 1 141 ? 46.388 44.896 31.598 1.00 21.01 1101 ALA A C 1
ATOM 1027 O O . ALA A 1 141 ? 46.512 45.761 30.723 1.00 18.99 1101 ALA A O 1
ATOM 1029 N N . TYR A 1 142 ? 45.815 43.715 31.368 1.00 17.87 1102 TYR A N 1
ATOM 1030 C CA . TYR A 1 142 ? 45.440 43.322 30.007 1.00 19.38 1102 TYR A CA 1
ATOM 1031 C C . TYR A 1 142 ? 43.962 43.004 29.826 1.00 17.10 1102 TYR A C 1
ATOM 1032 O O . TYR A 1 142 ? 43.320 43.575 28.962 1.00 19.81 1102 TYR A O 1
ATOM 1041 N N . VAL A 1 143 ? 43.430 42.105 30.647 1.00 16.93 1103 VAL A N 1
ATOM 1042 C CA . VAL A 1 143 ? 42.058 41.627 30.479 1.00 17.17 1103 VAL A CA 1
ATOM 1043 C C . VAL A 1 143 ? 41.014 42.739 30.611 1.00 18.31 1103 VAL A C 1
ATOM 1044 O O . VAL A 1 143 ? 40.147 42.908 29.743 1.00 21.00 1103 VAL A O 1
ATOM 1048 N N . GLN A 1 144 ? 41.107 43.489 31.703 1.00 22.32 1104 GLN A N 1
ATOM 1049 C CA . GLN A 1 144 ? 40.159 44.564 31.995 1.00 20.22 1104 GLN A CA 1
ATOM 1050 C C . GLN A 1 144 ? 40.305 45.738 31.022 1.00 21.98 1104 GLN A C 1
ATOM 1051 O O . GLN A 1 144 ? 39.387 46.556 30.873 1.00 21.75 1104 GLN A O 1
ATOM 1057 N N . LYS A 1 145 ? 41.461 45.822 30.370 1.00 20.11 1105 LYS A N 1
ATOM 1058 C CA . LYS A 1 145 ? 41.683 46.845 29.351 1.00 23.70 1105 LYS A CA 1
ATOM 1059 C C . LYS A 1 145 ? 41.314 46.360 27.946 1.00 20.48 1105 LYS A C 1
ATOM 1060 O O . LYS A 1 145 ? 41.437 47.103 26.971 1.00 22.46 1105 LYS A O 1
ATOM 1066 N N . GLY A 1 146 ? 40.869 45.111 27.847 1.00 19.42 1106 GLY A N 1
ATOM 1067 C CA . GLY A 1 146 ? 40.466 44.549 26.569 1.00 20.41 1106 GLY A CA 1
ATOM 1068 C C . GLY A 1 146 ? 41.629 44.395 25.598 1.00 19.83 1106 GLY A C 1
ATOM 1069 O O . GLY A 1 146 ? 41.459 44.496 24.386 1.00 20.84 1106 GLY A O 1
ATOM 1070 N N . LEU A 1 147 ? 42.816 44.144 26.134 1.00 19.02 1107 LEU A N 1
ATOM 1071 C CA . LEU A 1 147 ? 44.013 44.009 25.318 1.00 17.07 1107 LEU A CA 1
ATOM 1072 C C . LEU A 1 147 ? 44.285 42.547 24.978 1.00 16.80 1107 LEU A C 1
ATOM 1073 O O . LEU A 1 147 ? 44.775 41.785 25.822 1.00 15.36 1107 LEU A O 1
ATOM 1078 N N . ASP A 1 148 ? 43.973 42.163 23.743 1.00 16.06 1108 ASP A N 1
ATOM 1079 C CA . ASP A 1 148 ?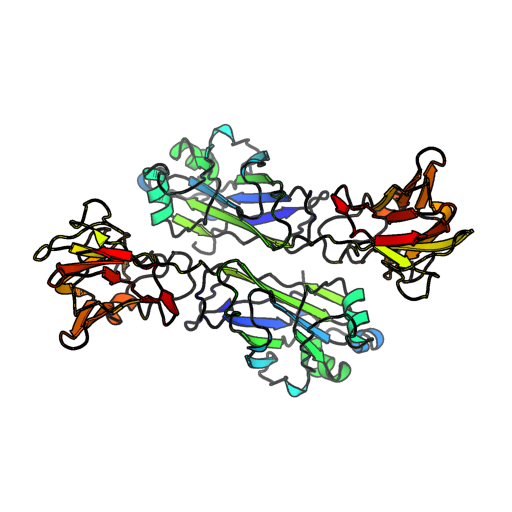 44.199 40.793 23.288 1.00 19.80 1108 ASP A CA 1
ATOM 1080 C C . ASP A 1 148 ? 45.669 40.386 23.387 1.00 17.13 1108 ASP A C 1
ATOM 1081 O O . ASP A 1 148 ? 46.568 41.214 23.268 1.00 15.10 1108 ASP A O 1
ATOM 1086 N N . ILE A 1 149 ? 45.900 39.097 23.582 1.00 16.22 1109 ILE A N 1
ATOM 1087 C CA . ILE A 1 149 ? 47.251 38.558 23.545 1.00 16.12 1109 ILE A CA 1
ATOM 1088 C C . ILE A 1 149 ? 47.420 37.788 22.244 1.00 15.68 1109 ILE A C 1
ATOM 1089 O O . ILE A 1 149 ? 46.540 37.014 21.860 1.00 13.49 1109 ILE A O 1
ATOM 1094 N N . THR A 1 150 ? 48.545 38.015 21.564 1.00 14.11 1110 THR A N 1
ATOM 1095 C CA . THR A 1 150 ? 48.844 37.332 20.308 1.00 15.15 1110 THR A CA 1
ATOM 1096 C C . THR A 1 150 ? 50.046 36.401 20.473 1.00 14.61 1110 THR A C 1
ATOM 1097 O O . THR A 1 150 ? 51.134 36.838 20.872 1.00 11.73 1110 THR A O 1
ATOM 1101 N N . TYR A 1 151 ? 49.833 35.125 20.168 1.00 13.45 1111 TYR A N 1
ATOM 1102 C CA . TYR A 1 151 ? 50.875 34.111 20.276 1.00 11.97 1111 TYR A CA 1
ATOM 1103 C C . TYR A 1 151 ? 51.380 33.792 18.872 1.00 17.25 1111 TYR A C 1
ATOM 1104 O O . TYR A 1 151 ? 50.594 33.510 17.971 1.00 13.75 1111 TYR A O 1
ATOM 1113 N N . ASN A 1 152 ? 52.693 33.844 18.684 1.00 11.50 1112 ASN A N 1
ATOM 1114 C CA . ASN A 1 152 ? 53.275 33.483 17.397 1.00 10.93 1112 ASN A CA 1
ATOM 1115 C C . ASN A 1 152 ? 54.149 32.252 17.614 1.00 14.22 1112 ASN A C 1
ATOM 1116 O O . ASN A 1 152 ? 55.184 32.339 18.271 1.00 9.05 1112 ASN A O 1
ATOM 1121 N N . LEU A 1 153 ? 53.717 31.112 17.069 1.00 8.62 1113 LEU A N 1
ATOM 1122 C CA . LEU A 1 153 ? 54.242 29.801 17.443 1.00 9.54 1113 LEU A CA 1
ATOM 1123 C C . LEU A 1 153 ? 54.664 29.028 16.203 1.00 9.89 1113 LEU A C 1
ATOM 1124 O O . LEU A 1 153 ? 53.915 29.001 15.234 1.00 10.63 1113 LEU A O 1
ATOM 1129 N N . SER A 1 154 ? 55.833 28.391 16.226 1.00 8.05 1114 SER A N 1
ATOM 1130 C CA . SER A 1 154 ? 56.245 27.558 15.084 1.00 8.44 1114 SER A CA 1
ATOM 1131 C C . SER A 1 154 ? 56.468 26.108 15.501 1.00 12.56 1114 SER A C 1
ATOM 1132 O O . SER A 1 154 ? 57.187 25.853 16.472 1.00 10.25 1114 SER A O 1
ATOM 1135 N N . PHE A 1 155 ? 55.892 25.165 14.746 1.00 8.00 1115 PHE A N 1
ATOM 1136 C CA . PHE A 1 155 ? 56.084 23.732 14.992 1.00 7.80 1115 PHE A CA 1
ATOM 1137 C C . PHE A 1 155 ? 56.672 23.046 13.751 1.00 9.56 1115 PHE A C 1
ATOM 1138 O O . PHE A 1 155 ? 56.415 23.469 12.608 1.00 7.96 1115 PHE A O 1
ATOM 1146 N N . LYS A 1 156 ? 57.417 21.966 13.981 1.00 7.99 1116 LYS A N 1
ATOM 1147 C CA . LYS A 1 156 ? 57.753 21.006 12.918 1.00 8.18 1116 LYS A CA 1
ATOM 1148 C C . LYS A 1 156 ? 56.857 19.758 13.024 1.00 8.90 1116 LYS A C 1
ATOM 1149 O O . LYS A 1 156 ? 56.283 19.482 14.082 1.00 8.55 1116 LYS A O 1
ATOM 1155 N N . LEU A 1 157 ? 56.766 18.999 11.932 1.00 8.65 1117 LEU A N 1
ATOM 1156 C CA . LEU A 1 157 ? 56.041 17.722 11.921 1.00 10.27 1117 LEU A CA 1
ATOM 1157 C C . LEU A 1 157 ? 56.920 16.570 12.443 1.00 18.83 1117 LEU A C 1
ATOM 1158 O O . LEU A 1 157 ? 58.148 16.628 12.361 1.00 15.09 1117 LEU A O 1
ATOM 1163 N N . LYS A 1 158 ? 56.290 15.516 12.962 1.00 14.08 1118 LYS A N 1
ATOM 1164 C CA . LYS A 1 158 ? 57.021 14.304 13.327 1.00 14.19 1118 LYS A CA 1
ATOM 1165 C C . LYS A 1 158 ? 57.513 13.626 12.056 1.00 14.55 1118 LYS A C 1
ATOM 1166 O O . LYS A 1 158 ? 56.780 13.543 11.076 1.00 16.05 1118 LYS A O 1
ATOM 1172 N N . GLN A 1 159 ? 58.751 13.149 12.043 1.00 19.33 1119 GLN A N 1
ATOM 1173 C CA . GLN A 1 159 ? 59.233 12.528 10.808 1.00 27.48 1119 GLN A CA 1
ATOM 1174 C C . GLN A 1 159 ? 58.478 11.250 10.441 1.00 23.96 1119 GLN A C 1
ATOM 1175 O O . GLN A 1 159 ? 58.408 10.891 9.267 1.00 26.84 1119 GLN A O 1
ATOM 1181 N N . ASP A 1 160 ? 57.875 10.586 11.427 1.00 20.31 1120 ASP A N 1
ATOM 1182 C CA . ASP A 1 160 ? 57.164 9.338 11.133 1.00 23.11 1120 ASP A CA 1
ATOM 1183 C C . ASP A 1 160 ? 55.705 9.546 10.701 1.00 24.64 1120 ASP A C 1
ATOM 1184 O O . ASP A 1 160 ? 54.996 8.586 10.382 1.00 28.58 1120 ASP A O 1
ATOM 1189 N N . PHE A 1 161 ? 55.264 10.800 10.687 1.00 20.73 1121 PHE A N 1
ATOM 1190 C CA . PHE A 1 161 ? 53.948 11.135 10.168 1.00 24.57 1121 PHE A CA 1
ATOM 1191 C C . PHE A 1 161 ? 54.083 11.397 8.670 1.00 25.03 1121 PHE A C 1
ATOM 1192 O O . PHE A 1 161 ? 54.561 12.452 8.249 1.00 25.06 1121 PHE A O 1
ATOM 1200 N N . LYS A 1 162 ? 53.665 10.421 7.871 1.00 25.69 1122 LYS A N 1
ATOM 1201 C CA . LYS A 1 162 ? 53.966 10.412 6.442 1.00 33.46 1122 LYS A CA 1
ATOM 1202 C C . LYS A 1 162 ? 52.809 10.942 5.608 1.00 25.48 1122 LYS A C 1
ATOM 1203 O O . LYS A 1 162 ? 52.999 11.410 4.487 1.00 25.56 1122 LYS A O 1
ATOM 1209 N N . LYS A 1 163 ? 51.605 10.836 6.156 1.00 29.91 1123 LYS A N 1
ATOM 1210 C CA . LYS A 1 163 ? 50.415 11.306 5.470 1.00 35.85 1123 LYS A CA 1
ATOM 1211 C C . LYS A 1 163 ? 49.285 11.496 6.462 1.00 33.73 1123 LYS A C 1
ATOM 1212 O O . LYS A 1 163 ? 49.293 10.920 7.552 1.00 40.85 1123 LYS A O 1
ATOM 1218 N N . GLY A 1 164 ? 48.305 12.296 6.066 1.00 24.27 1124 GLY A N 1
ATOM 1219 C CA . GLY A 1 164 ? 47.147 12.554 6.900 1.00 26.41 1124 GLY A CA 1
ATOM 1220 C C . GLY A 1 164 ? 46.918 14.046 7.003 1.00 27.52 1124 GLY A C 1
ATOM 1221 O O . GLY A 1 164 ? 47.541 14.836 6.291 1.00 23.76 1124 GLY A O 1
ATOM 1222 N N . ASP A 1 165 ? 46.025 14.449 7.893 1.00 24.98 1125 ASP A N 1
ATOM 1223 C CA . ASP A 1 165 ? 45.807 15.869 8.092 1.00 23.21 1125 ASP A CA 1
ATOM 1224 C C . ASP A 1 165 ? 46.423 16.354 9.390 1.00 17.34 1125 ASP A C 1
ATOM 1225 O O . ASP A 1 165 ? 46.640 15.582 10.313 1.00 20.96 1125 ASP A O 1
ATOM 1230 N N . ILE A 1 166 ? 46.739 17.643 9.413 1.00 15.27 1126 ILE A N 1
ATOM 1231 C CA . ILE A 1 166 ? 47.351 18.294 10.552 1.00 13.15 1126 ILE A CA 1
ATOM 1232 C C . ILE A 1 166 ? 46.314 19.252 11.096 1.00 15.48 1126 ILE A C 1
ATOM 1233 O O . ILE A 1 166 ? 45.723 20.019 10.333 1.00 18.11 1126 ILE A O 1
ATOM 1238 N N . THR A 1 167 ? 46.065 19.197 12.401 1.00 13.16 1127 THR A N 1
ATOM 1239 C CA . THR A 1 167 ? 45.112 20.118 13.017 1.00 12.14 1127 THR A CA 1
ATOM 1240 C C . THR A 1 167 ? 45.772 20.861 14.165 1.00 11.59 1127 THR A C 1
ATOM 1241 O O . THR A 1 167 ? 46.672 20.344 14.813 1.00 12.28 1127 THR A O 1
ATOM 1245 N N . ASN A 1 168 ? 45.347 22.098 14.373 1.00 11.27 1128 ASN A N 1
ATOM 1246 C CA . ASN A 1 168 ? 45.778 22.876 15.518 1.00 10.75 1128 ASN A CA 1
ATOM 1247 C C . ASN A 1 168 ? 44.563 23.666 15.979 1.00 11.27 1128 ASN A C 1
ATOM 1248 O O . ASN A 1 168 ? 43.865 24.267 15.155 1.00 12.26 1128 ASN A O 1
ATOM 1252 N N . GLN A 1 169 ? 44.296 23.652 17.282 1.00 11.37 1129 GLN A N 1
ATOM 1253 C CA . GLN A 1 169 ? 43.140 24.373 17.814 1.00 11.95 1129 GLN A CA 1
ATOM 1254 C C . GLN A 1 169 ? 43.528 25.003 19.153 1.00 14.78 1129 GLN A C 1
ATOM 1255 O O . GLN A 1 169 ? 44.183 24.371 19.971 1.00 14.94 1129 GLN A O 1
ATOM 1261 N N . THR A 1 170 ? 43.138 26.247 19.368 1.00 11.68 1130 THR A N 1
ATOM 1262 C CA . THR A 1 170 ? 43.315 26.851 20.681 1.00 11.56 1130 THR A CA 1
ATOM 1263 C C . THR A 1 170 ? 42.018 26.893 21.495 1.00 14.47 1130 THR A C 1
ATOM 1264 O O . THR A 1 170 ? 40.919 26.750 20.965 1.00 15.37 1130 THR A O 1
ATOM 1268 N N . TYR A 1 171 ? 42.184 27.049 22.803 1.00 13.43 1131 TYR A N 1
ATOM 1269 C CA . TYR A 1 171 ? 41.105 27.238 23.740 1.00 13.24 1131 TYR A CA 1
ATOM 1270 C C . TYR A 1 171 ? 41.529 28.352 24.676 1.00 17.15 1131 TYR A C 1
ATOM 1271 O O . TYR A 1 171 ? 42.718 28.600 24.874 1.00 14.93 1131 TYR A O 1
ATOM 1280 N N . GLN A 1 172 ? 40.547 28.997 25.280 1.00 14.80 1132 GLN A N 1
ATOM 1281 C CA . GLN A 1 172 ? 40.789 30.096 26.199 1.00 15.71 1132 GLN A CA 1
ATOM 1282 C C . GLN A 1 172 ? 39.910 29.846 27.416 1.00 19.37 1132 GLN A C 1
ATOM 1283 O O . GLN A 1 172 ? 38.725 29.533 27.266 1.00 15.42 1132 GLN A O 1
ATOM 1289 N N . ILE A 1 173 ? 40.487 29.939 28.617 1.00 15.33 1133 ILE A N 1
ATOM 1290 C CA . ILE A 1 173 ? 39.708 29.761 29.839 1.00 15.67 1133 ILE A CA 1
ATOM 1291 C C . ILE A 1 173 ? 39.887 30.991 30.715 1.00 15.50 1133 ILE A C 1
ATOM 1292 O O . ILE A 1 173 ? 40.969 31.219 31.259 1.00 17.79 1133 ILE A O 1
ATOM 1297 N N . ASP A 1 174 ? 38.821 31.782 30.825 1.00 16.29 1134 ASP A N 1
ATOM 1298 C CA . ASP A 1 174 ? 38.843 33.034 31.559 1.00 16.59 1134 ASP A CA 1
ATOM 1299 C C . ASP A 1 174 ? 37.885 32.915 32.736 1.00 17.68 1134 ASP A C 1
ATOM 1300 O O . ASP A 1 174 ? 36.721 32.549 32.562 1.00 18.49 1134 ASP A O 1
ATOM 1305 N N . PHE A 1 175 ? 38.377 33.237 33.924 1.00 17.81 1135 PHE A N 1
ATOM 1306 C CA . PHE A 1 175 ? 37.587 33.136 35.140 1.00 18.89 1135 PHE A CA 1
ATOM 1307 C C . PHE A 1 175 ? 36.967 31.747 35.269 1.00 19.56 1135 PHE A C 1
ATOM 1308 O O . PHE A 1 175 ? 35.866 31.621 35.807 1.00 20.54 1135 PHE A O 1
ATOM 1316 N N . GLY A 1 176 ? 37.647 30.728 34.745 1.00 19.19 1136 GLY A N 1
ATOM 1317 C CA . GLY A 1 176 ? 37.113 29.375 34.717 1.00 22.12 1136 GLY A CA 1
ATOM 1318 C C . GLY A 1 176 ? 36.152 29.060 33.575 1.00 24.67 1136 GLY A C 1
ATOM 1319 O O . GLY A 1 176 ? 35.706 27.917 33.438 1.00 23.64 1136 GLY A O 1
ATOM 1320 N N . ASN A 1 177 ? 35.821 30.057 32.758 1.00 19.41 1137 ASN A N 1
ATOM 1321 C CA . ASN A 1 177 ? 34.926 29.827 31.622 1.00 19.83 1137 ASN A CA 1
ATOM 1322 C C . ASN A 1 177 ? 35.705 29.455 30.360 1.00 23.31 1137 ASN A C 1
ATOM 1323 O O . ASN A 1 177 ? 36.564 30.220 29.915 1.00 17.80 1137 ASN A O 1
ATOM 1328 N N . GLY A 1 178 ? 35.391 28.301 29.773 1.00 19.03 1138 GLY A N 1
ATOM 1329 C CA . GLY A 1 178 ? 36.077 27.846 28.570 1.00 18.14 1138 GLY A CA 1
ATOM 1330 C C . GLY A 1 178 ? 35.453 28.304 27.255 1.00 23.40 1138 GLY A C 1
ATOM 1331 O O . GLY A 1 178 ? 34.231 28.374 27.123 1.00 21.91 1138 GLY A O 1
ATOM 1332 N N . TYR A 1 179 ? 36.303 28.610 26.276 1.00 17.32 1139 TYR A N 1
ATOM 1333 C CA . TYR A 1 179 ? 35.849 29.010 24.946 1.00 20.65 1139 TYR A CA 1
ATOM 1334 C C . TYR A 1 179 ? 36.671 28.301 23.872 1.00 19.41 1139 TYR A C 1
ATOM 1335 O O . TYR A 1 179 ? 37.858 28.074 24.056 1.00 16.93 1139 TYR A O 1
ATOM 1344 N N . TYR A 1 180 ? 36.017 27.953 22.765 1.00 21.22 1140 TYR A N 1
ATOM 1345 C CA . TYR A 1 180 ? 36.602 27.169 21.674 1.00 25.82 1140 TYR A CA 1
ATOM 1346 C C . TYR A 1 180 ? 37.090 28.055 20.528 1.00 22.98 1140 TYR A C 1
ATOM 1347 O O . TYR A 1 180 ? 36.382 28.969 20.098 1.00 20.43 1140 TYR A O 1
ATOM 1356 N N . GLY A 1 181 ? 38.291 27.774 20.029 1.00 19.62 1141 GLY A N 1
ATOM 1357 C CA . GLY A 1 181 ? 38.796 28.424 18.831 1.00 15.95 1141 GLY A CA 1
ATOM 1358 C C . GLY A 1 181 ? 38.478 27.589 17.598 1.00 15.10 1141 GLY A C 1
ATOM 1359 O O . GLY A 1 181 ? 37.979 26.473 17.712 1.00 19.76 1141 GLY A O 1
ATOM 1360 N N . ASN A 1 182 ? 38.758 28.136 16.421 1.00 14.95 1142 ASN A N 1
ATOM 1361 C CA . ASN A 1 182 ? 38.594 27.410 15.165 1.00 15.31 1142 ASN A CA 1
ATOM 1362 C C . ASN A 1 182 ? 39.649 26.322 14.976 1.00 20.73 1142 ASN A C 1
ATOM 1363 O O . ASN A 1 182 ? 40.770 26.429 15.485 1.00 16.87 1142 ASN A O 1
ATOM 1368 N N . ILE A 1 183 ? 39.316 25.284 14.220 1.00 15.99 1143 ILE A N 1
ATOM 1369 C CA . ILE A 1 183 ? 40.312 24.247 13.937 1.00 14.45 1143 ILE A CA 1
ATOM 1370 C C . ILE A 1 183 ? 41.063 24.546 12.645 1.00 14.03 1143 ILE A C 1
ATOM 1371 O O . ILE A 1 183 ? 40.485 24.515 11.556 1.00 14.76 1143 ILE A O 1
ATOM 1376 N N . VAL A 1 184 ? 42.356 24.840 12.767 1.00 13.07 1144 VAL A N 1
ATOM 1377 C CA . VAL A 1 184 ? 43.184 25.062 11.594 1.00 12.63 1144 VAL A CA 1
ATOM 1378 C C . VAL A 1 184 ? 43.594 23.701 11.036 1.00 16.45 1144 VAL A C 1
ATOM 1379 O O . VAL A 1 184 ? 44.124 22.856 11.760 1.00 13.61 1144 VAL A O 1
ATOM 1383 N N . VAL A 1 185 ? 43.341 23.488 9.752 1.00 13.82 1145 VAL A N 1
ATOM 1384 C CA . VAL A 1 185 ? 43.628 22.203 9.133 1.00 13.41 1145 VAL A CA 1
ATOM 1385 C C . VAL A 1 185 ? 44.591 22.351 7.965 1.00 18.50 1145 VAL A C 1
ATOM 1386 O O . VAL A 1 185 ? 44.400 23.214 7.107 1.00 14.81 1145 VAL A O 1
ATOM 1390 N N . ASN A 1 186 ? 45.605 21.490 7.916 1.00 12.82 1146 ASN A N 1
ATOM 1391 C CA . ASN A 1 186 ? 46.459 21.417 6.740 1.00 12.49 1146 ASN A CA 1
ATOM 1392 C C . ASN A 1 186 ? 46.676 19.983 6.338 1.00 12.84 1146 ASN A C 1
ATOM 1393 O O . ASN A 1 186 ? 46.736 19.107 7.190 1.00 21.43 1146 ASN A O 1
ATOM 1398 N N . HIS A 1 187 ? 46.793 19.748 5.033 1.00 13.31 1147 HIS A N 1
ATOM 1399 C CA . HIS A 1 187 ? 46.982 18.397 4.536 1.00 19.12 1147 HIS A CA 1
ATOM 1400 C C . HIS A 1 187 ? 48.460 18.179 4.281 1.00 14.60 1147 HIS A C 1
ATOM 1401 O O . HIS A 1 187 ? 49.132 19.033 3.698 1.00 17.05 1147 HIS A O 1
ATOM 1408 N N . LEU A 1 188 ? 48.985 17.056 4.752 1.00 16.33 1148 LEU A N 1
ATOM 1409 C CA . LEU A 1 188 ? 50.350 16.685 4.417 1.00 17.96 1148 LEU A CA 1
ATOM 1410 C C . LEU A 1 188 ? 50.339 15.872 3.133 1.00 15.34 1148 LEU A C 1
ATOM 1411 O O . LEU A 1 188 ? 49.786 14.781 3.090 1.00 14.19 1148 LEU A O 1
ATOM 1416 N N . SER A 1 189 ? 50.940 16.419 2.080 1.00 18.10 1149 SER A N 1
ATOM 1417 C CA . SER A 1 189 ? 51.076 15.692 0.832 1.00 25.94 1149 SER A CA 1
ATOM 1418 C C . SER A 1 189 ? 51.932 14.452 1.048 1.00 22.26 1149 SER A C 1
ATOM 1419 O O . SER A 1 189 ? 52.957 14.513 1.725 1.00 23.14 1149 SER A O 1
ATOM 1422 N N . GLU A 1 190 ? 51.491 13.322 0.513 1.00 25.72 1150 GLU A N 1
ATOM 1423 C CA . GLU A 1 190 ? 52.323 12.133 0.548 1.00 26.81 1150 GLU A CA 1
ATOM 1424 C C . GLU A 1 190 ? 53.200 12.172 -0.686 1.00 21.98 1150 GLU A C 1
ATOM 1425 O O . GLU A 1 190 ? 52.702 12.160 -1.812 1.00 18.93 1150 GLU A O 1
ATOM 1431 N N A LEU A 1 191 ? 54.509 12.223 -0.456 0.50 18.07 1151 LEU A N 1
ATOM 1432 N N B LEU A 1 191 ? 54.508 12.264 -0.489 0.50 18.03 1151 LEU A N 1
ATOM 1433 C CA A LEU A 1 191 ? 55.495 12.317 -1.521 0.50 18.72 1151 LEU A CA 1
ATOM 1434 C CA B LEU A 1 191 ? 55.405 12.371 -1.629 0.50 19.01 1151 LEU A CA 1
ATOM 1435 C C A LEU A 1 191 ? 55.900 10.926 -1.979 0.50 14.72 1151 LEU A C 1
ATOM 1436 C C B LEU A 1 191 ? 55.946 11.003 -2.008 0.50 15.93 1151 LEU A C 1
ATOM 1437 O O A LEU A 1 191 ? 56.337 10.115 -1.168 0.50 18.37 1151 LEU A O 1
ATOM 1438 O O B LEU A 1 191 ? 56.496 10.289 -1.175 0.50 17.05 1151 LEU A O 1
ATOM 1447 N N . THR A 1 192 ? 55.759 10.653 -3.276 1.00 16.16 1152 THR A N 1
ATOM 1448 C CA . THR A 1 192 ? 56.263 9.402 -3.850 1.00 17.81 1152 THR A CA 1
ATOM 1449 C C . THR A 1 192 ? 56.844 9.700 -5.235 1.00 12.75 1152 THR A C 1
ATOM 1450 O O . THR A 1 192 ? 56.380 10.604 -5.935 1.00 13.62 1152 THR A O 1
ATOM 1454 N N . VAL A 1 193 ? 57.880 8.964 -5.617 1.00 9.09 1153 VAL A N 1
ATOM 1455 C CA . VAL A 1 193 ? 58.382 9.030 -6.989 1.00 10.02 1153 VAL A CA 1
ATOM 1456 C C . VAL A 1 193 ? 58.642 7.612 -7.477 1.00 14.07 1153 VAL A C 1
ATOM 1457 O O . VAL A 1 193 ? 58.763 6.689 -6.675 1.00 10.99 1153 VAL A O 1
ATOM 1461 N N A HIS A 1 194 ? 58.721 7.439 -8.790 0.50 11.70 1154 HIS A N 1
ATOM 1462 N N B HIS A 1 194 ? 58.731 7.458 -8.793 0.50 11.72 1154 HIS A N 1
ATOM 1463 C CA A HIS A 1 194 ? 58.888 6.108 -9.355 0.50 11.07 1154 HIS A CA 1
ATOM 1464 C CA B HIS A 1 194 ? 58.853 6.150 -9.421 0.50 11.20 1154 HIS A CA 1
ATOM 1465 C C A HIS A 1 194 ? 59.983 6.084 -10.408 0.50 11.90 1154 HIS A C 1
ATOM 1466 C C B HIS A 1 194 ? 60.082 6.134 -10.322 0.50 11.77 1154 HIS A C 1
ATOM 1467 O O A HIS A 1 194 ? 60.201 7.064 -11.130 0.50 8.31 1154 HIS A O 1
ATOM 1468 O O B HIS A 1 194 ? 60.493 7.172 -10.850 0.50 8.03 1154 HIS A O 1
ATOM 1481 N N . LYS A 1 195 ? 60.679 4.959 -10.483 1.00 12.54 1155 LYS A N 1
ATOM 1482 C CA . LYS A 1 195 ? 61.691 4.775 -11.502 1.00 8.68 1155 LYS A CA 1
ATOM 1483 C C . LYS A 1 195 ? 61.297 3.597 -12.352 1.00 7.38 1155 LYS A C 1
ATOM 1484 O O . LYS A 1 195 ? 60.840 2.591 -11.825 1.00 7.68 1155 LYS A O 1
ATOM 1490 N N . ASP A 1 196 ? 61.437 3.716 -13.670 1.00 8.96 1156 ASP A N 1
ATOM 1491 C CA . ASP A 1 196 ? 61.254 2.540 -14.506 1.00 12.26 1156 ASP A CA 1
ATOM 1492 C C . ASP A 1 196 ? 62.412 2.426 -15.469 1.00 14.31 1156 ASP A C 1
ATOM 1493 O O . ASP A 1 196 ? 63.201 3.374 -15.640 1.00 11.35 1156 ASP A O 1
ATOM 1498 N N . VAL A 1 197 ? 62.553 1.242 -16.051 1.00 12.07 1157 VAL A N 1
ATOM 1499 C CA . VAL A 1 197 ? 63.599 1.003 -17.035 1.00 9.98 1157 VAL A CA 1
ATOM 1500 C C . VAL A 1 197 ? 62.954 0.419 -18.296 1.00 13.69 1157 VAL A C 1
ATOM 1501 O O . VAL A 1 197 ? 62.145 -0.512 -18.225 1.00 15.33 1157 VAL A O 1
ATOM 1505 N N . PHE A 1 198 ? 63.301 1.005 -19.438 1.00 13.36 1158 PHE A N 1
ATOM 1506 C CA . PHE A 1 198 ? 62.709 0.651 -20.720 1.00 15.35 1158 PHE A CA 1
ATOM 1507 C C . PHE A 1 198 ? 63.751 0.333 -21.766 1.00 16.41 1158 PHE A C 1
ATOM 1508 O O . PHE A 1 198 ? 64.903 0.754 -21.659 1.00 15.27 1158 PHE A O 1
ATOM 1516 N N A ASP A 1 199 ? 63.315 -0.417 -22.775 0.50 22.04 1159 ASP A N 1
ATOM 1517 N N B ASP A 1 199 ? 63.361 -0.410 -22.797 0.50 21.92 1159 ASP A N 1
ATOM 1518 C CA A ASP A 1 199 ? 64.065 -0.636 -24.000 0.50 25.26 1159 ASP A CA 1
ATOM 1519 C CA B ASP A 1 199 ? 64.228 -0.570 -23.958 0.50 24.16 1159 ASP A CA 1
ATOM 1520 C C A ASP A 1 199 ? 64.167 0.674 -24.778 0.50 21.07 1159 ASP A C 1
ATOM 1521 C C B ASP A 1 199 ? 64.196 0.708 -24.799 0.50 20.22 1159 ASP A C 1
ATOM 1522 O O A ASP A 1 199 ? 65.175 0.965 -25.417 0.50 20.30 1159 ASP A O 1
ATOM 1523 O O B ASP A 1 199 ? 65.149 1.011 -25.513 0.50 20.13 1159 ASP A O 1
ATOM 1532 N N . LYS A 1 200 ? 63.102 1.461 -24.705 1.00 18.40 1160 LYS A N 1
ATOM 1533 C CA . LYS A 1 200 ? 63.006 2.726 -25.423 1.00 19.51 1160 LYS A CA 1
ATOM 1534 C C . LYS A 1 200 ? 61.979 3.602 -24.748 1.00 21.85 1160 LYS A C 1
ATOM 1535 O O . LYS A 1 200 ? 61.073 3.097 -24.082 1.00 22.00 1160 LYS A O 1
ATOM 1541 N N . GLU A 1 201 ? 62.127 4.912 -24.922 1.00 16.90 1161 GLU A N 1
ATOM 1542 C CA . GLU A 1 201 ? 61.291 5.903 -24.237 1.00 21.16 1161 GLU A CA 1
ATOM 1543 C C . GLU A 1 201 ? 59.776 5.640 -24.253 1.00 28.55 1161 GLU A C 1
ATOM 1544 O O . GLU A 1 201 ? 59.117 5.780 -23.227 1.00 42.28 1161 GLU A O 1
ATOM 1550 N N . GLY A 1 202 ? 59.223 5.251 -25.395 1.00 23.91 1162 GLY A N 1
ATOM 1551 C CA . GLY A 1 202 ? 57.792 4.977 -25.446 1.00 28.76 1162 GLY A CA 1
ATOM 1552 C C . GLY A 1 202 ? 57.432 3.502 -25.351 1.00 27.18 1162 GLY A C 1
ATOM 1553 O O . GLY A 1 202 ? 56.315 3.111 -25.682 1.00 28.81 1162 GLY A O 1
ATOM 1554 N N . GLY A 1 203 ? 58.379 2.683 -24.901 1.00 25.26 1163 GLY A N 1
ATOM 1555 C CA . GLY A 1 203 ? 58.219 1.237 -24.908 1.00 22.48 1163 GLY A CA 1
ATOM 1556 C C . GLY A 1 203 ? 57.674 0.662 -23.609 1.00 19.95 1163 GLY A C 1
ATOM 1557 O O . GLY A 1 203 ? 57.118 1.385 -22.784 1.00 23.52 1163 GLY A O 1
ATOM 1558 N N . GLN A 1 204 ? 57.831 -0.650 -23.444 1.00 24.92 1164 GLN A N 1
ATOM 1559 C CA . GLN A 1 204 ? 57.332 -1.358 -22.269 1.00 26.90 1164 GLN A CA 1
ATOM 1560 C C . GLN A 1 204 ? 58.444 -1.504 -21.236 1.00 19.81 1164 GLN A C 1
ATOM 1561 O O . GLN A 1 204 ? 59.624 -1.505 -21.582 1.00 14.75 1164 GLN A O 1
ATOM 1567 N N . SER A 1 205 ? 58.063 -1.606 -19.971 1.00 17.29 1165 SER A N 1
ATOM 1568 C CA . SER A 1 205 ? 59.021 -1.844 -18.896 1.00 11.18 1165 SER A CA 1
ATOM 1569 C C . SER A 1 205 ? 59.764 -3.154 -19.117 1.00 13.11 1165 SER A C 1
ATOM 1570 O O . SER A 1 205 ? 59.182 -4.145 -19.571 1.00 17.15 1165 SER A O 1
ATOM 1573 N N . ILE A 1 206 ? 61.054 -3.143 -18.807 1.00 10.69 1166 ILE A N 1
ATOM 1574 C CA . ILE A 1 206 ? 61.891 -4.326 -18.897 1.00 10.95 1166 ILE A CA 1
ATOM 1575 C C . ILE A 1 206 ? 62.525 -4.621 -17.526 1.00 12.15 1166 ILE A C 1
ATOM 1576 O O . ILE A 1 206 ? 63.565 -5.269 -17.437 1.00 13.97 1166 ILE A O 1
ATOM 1581 N N . ASN A 1 207 ? 61.892 -4.131 -16.466 1.00 10.48 1167 ASN A N 1
ATOM 1582 C CA . ASN A 1 207 ? 62.331 -4.416 -15.103 1.00 12.65 1167 ASN A CA 1
ATOM 1583 C C . ASN A 1 207 ? 62.440 -5.927 -14.905 1.00 13.38 1167 ASN A C 1
ATOM 1584 O O . ASN A 1 207 ? 61.494 -6.667 -15.213 1.00 10.94 1167 ASN A O 1
ATOM 1589 N N . ALA A 1 208 ? 63.614 -6.363 -14.440 1.00 13.49 1168 ALA A N 1
ATOM 1590 C CA . ALA A 1 208 ? 63.961 -7.776 -14.234 1.00 11.13 1168 ALA A CA 1
ATOM 1591 C C . ALA A 1 208 ? 64.207 -8.556 -15.531 1.00 12.90 1168 ALA A C 1
ATOM 1592 O O . ALA A 1 208 ? 64.352 -9.784 -15.509 1.00 12.46 1168 ALA A O 1
ATOM 1594 N N . GLY A 1 209 ? 64.258 -7.842 -16.654 1.00 11.12 1169 GLY A N 1
ATOM 1595 C CA . GLY A 1 209 ? 64.461 -8.462 -17.950 1.00 11.94 1169 GLY A CA 1
ATOM 1596 C C . GLY A 1 209 ? 65.942 -8.585 -18.252 1.00 14.94 1169 GLY A C 1
ATOM 1597 O O . GLY A 1 209 ? 66.796 -8.273 -17.416 1.00 12.14 1169 GLY A O 1
ATOM 1598 N N . THR A 1 210 ? 66.253 -9.034 -19.454 1.00 16.16 1170 THR A N 1
ATOM 1599 C CA . THR A 1 210 ? 67.635 -9.269 -19.833 1.00 15.22 1170 THR A CA 1
ATOM 1600 C C . THR A 1 210 ? 68.011 -8.289 -20.923 1.00 21.38 1170 THR A C 1
ATOM 1601 O O . THR A 1 210 ? 67.304 -8.158 -21.929 1.00 17.89 1170 THR A O 1
ATOM 1605 N N . VAL A 1 211 ? 69.133 -7.609 -20.719 1.00 14.25 1171 VAL A N 1
ATOM 1606 C CA . VAL A 1 211 ? 69.613 -6.614 -21.661 1.00 13.91 1171 VAL A CA 1
ATOM 1607 C C . VAL A 1 211 ? 70.931 -7.066 -22.271 1.00 17.43 1171 VAL A C 1
ATOM 1608 O O . VAL A 1 211 ? 71.906 -7.292 -21.561 1.00 17.09 1171 VAL A O 1
ATOM 1612 N N . LYS A 1 212 ? 70.959 -7.224 -23.589 1.00 14.48 1172 LYS A N 1
ATOM 1613 C CA . LYS A 1 212 ? 72.168 -7.699 -24.249 1.00 15.49 1172 LYS A CA 1
ATOM 1614 C C . LYS A 1 212 ? 73.256 -6.640 -24.170 1.00 15.40 1172 LYS A C 1
ATOM 1615 O O . LYS A 1 212 ? 72.971 -5.444 -24.199 1.00 17.92 1172 LYS A O 1
ATOM 1621 N N . VAL A 1 213 ? 74.504 -7.080 -24.042 1.00 19.83 1173 VAL A N 1
ATOM 1622 C CA . VAL A 1 213 ? 75.614 -6.148 -23.914 1.00 16.18 1173 VAL A CA 1
ATOM 1623 C C . VAL A 1 213 ? 75.736 -5.245 -25.160 1.00 17.06 1173 VAL A C 1
ATOM 1624 O O . VAL A 1 213 ? 75.525 -5.697 -26.284 1.00 19.72 1173 VAL A O 1
ATOM 1628 N N . GLY A 1 214 ? 76.050 -3.971 -24.948 1.00 16.83 1174 GLY A N 1
ATOM 1629 C CA . GLY A 1 214 ? 76.213 -3.026 -26.042 1.00 20.05 1174 GLY A CA 1
ATOM 1630 C C . GLY A 1 214 ? 74.956 -2.257 -26.406 1.00 21.07 1174 GLY A C 1
ATOM 1631 O O . GLY A 1 214 ? 75.013 -1.245 -27.114 1.00 24.99 1174 GLY A O 1
ATOM 1632 N N . ASP A 1 215 ? 73.812 -2.724 -25.916 1.00 19.17 1175 ASP A N 1
ATOM 1633 C CA . ASP A 1 215 ? 72.549 -2.089 -26.236 1.00 24.86 1175 ASP A CA 1
ATOM 1634 C C . ASP A 1 215 ? 72.259 -0.912 -25.324 1.00 23.14 1175 ASP A C 1
ATOM 1635 O O . ASP A 1 215 ? 72.888 -0.746 -24.276 1.00 20.25 1175 ASP A O 1
ATOM 1636 N N . GLU A 1 216 ? 71.298 -0.094 -25.724 1.00 14.71 1176 GLU A N 1
ATOM 1637 C CA . GLU A 1 216 ? 70.909 1.056 -24.919 1.00 13.74 1176 GLU A CA 1
ATOM 1638 C C . GLU A 1 216 ? 69.672 0.752 -24.101 1.00 17.21 1176 GLU A C 1
ATOM 1639 O O . GLU A 1 216 ? 68.804 -0.004 -24.531 1.00 16.08 1176 GLU A O 1
ATOM 1645 N N . VAL A 1 217 ? 69.598 1.332 -22.909 1.00 13.55 1177 VAL A N 1
ATOM 1646 C CA . VAL A 1 217 ? 68.346 1.328 -22.176 1.00 13.14 1177 VAL A CA 1
ATOM 1647 C C . VAL A 1 217 ? 68.056 2.729 -21.674 1.00 16.66 1177 VAL A C 1
ATOM 1648 O O . VAL A 1 217 ? 68.944 3.574 -21.571 1.00 12.23 1177 VAL A O 1
ATOM 1652 N N . THR A 1 218 ? 66.793 2.965 -21.378 1.00 10.91 1178 THR A N 1
ATOM 1653 C CA . THR A 1 218 ? 66.378 4.275 -20.926 1.00 9.92 1178 THR A CA 1
ATOM 1654 C C . THR A 1 218 ? 65.761 4.178 -19.555 1.00 12.29 1178 THR A C 1
ATOM 1655 O O . THR A 1 218 ? 64.839 3.394 -19.342 1.00 15.04 1178 THR A O 1
ATOM 1659 N N . TYR A 1 219 ? 66.244 4.994 -18.623 1.00 8.96 1179 TYR A N 1
ATOM 1660 C CA . TYR A 1 219 ? 65.604 5.054 -17.313 1.00 7.24 1179 TYR A CA 1
ATOM 1661 C C . TYR A 1 219 ? 64.640 6.232 -17.307 1.00 11.59 1179 TYR A C 1
ATOM 1662 O O . TYR A 1 219 ? 64.983 7.327 -17.762 1.00 12.50 1179 TYR A O 1
ATOM 1671 N N . ARG A 1 220 ? 63.433 6.003 -16.805 1.00 8.23 1180 ARG A N 1
ATOM 1672 C CA . ARG A 1 220 ? 62.517 7.112 -16.582 1.00 10.03 1180 ARG A CA 1
ATOM 1673 C C . ARG A 1 220 ? 62.480 7.442 -15.093 1.00 12.11 1180 ARG A C 1
ATOM 1674 O O . ARG A 1 220 ? 62.126 6.585 -14.258 1.00 8.92 1180 ARG A O 1
ATOM 1682 N N . LEU A 1 221 ? 62.856 8.672 -14.760 1.00 12.40 1181 LEU A N 1
ATOM 1683 C CA . LEU A 1 221 ? 62.753 9.139 -13.388 1.00 8.47 1181 LEU A CA 1
ATOM 1684 C C . LEU A 1 221 ? 61.493 9.985 -13.293 1.00 12.75 1181 LEU A C 1
ATOM 1685 O O . LEU A 1 221 ? 61.470 11.115 -13.765 1.00 10.97 1181 LEU A O 1
ATOM 1690 N N . GLU A 1 222 ? 60.436 9.432 -12.708 1.00 8.21 1182 GLU A N 1
ATOM 1691 C CA . GLU A 1 222 ? 59.141 10.120 -12.694 1.00 6.45 1182 GLU A CA 1
ATOM 1692 C C . GLU A 1 222 ? 59.055 11.059 -11.495 1.00 6.34 1182 GLU A C 1
ATOM 1693 O O . GLU A 1 222 ? 59.046 10.607 -10.351 1.00 10.75 1182 GLU A O 1
ATOM 1699 N N . GLY A 1 223 ? 59.009 12.361 -11.752 1.00 6.70 1183 GLY A N 1
ATOM 1700 C CA . GLY A 1 223 ? 58.942 13.330 -10.661 1.00 7.50 1183 GLY A CA 1
ATOM 1701 C C . GLY A 1 223 ? 57.559 13.416 -10.032 1.00 13.59 1183 GLY A C 1
ATOM 1702 O O . GLY A 1 223 ? 56.544 13.113 -10.660 1.00 14.55 1183 GLY A O 1
ATOM 1703 N N . TRP A 1 224 ? 57.520 13.836 -8.773 1.00 13.88 1184 TRP A N 1
ATOM 1704 C CA . TRP A 1 224 ? 56.262 13.978 -8.059 1.00 7.48 1184 TRP A CA 1
ATOM 1705 C C . TRP A 1 224 ? 55.582 15.228 -8.584 1.00 9.28 1184 TRP A C 1
ATOM 1706 O O . TRP A 1 224 ? 56.242 16.225 -8.875 1.00 11.97 1184 TRP A O 1
ATOM 1717 N N . VAL A 1 225 ? 54.264 15.174 -8.734 1.00 9.28 1185 VAL A N 1
ATOM 1718 C CA . VAL A 1 225 ? 53.519 16.348 -9.177 1.00 9.16 1185 VAL A CA 1
ATOM 1719 C C . VAL A 1 225 ? 53.170 17.223 -7.961 1.00 13.56 1185 VAL A C 1
ATOM 1720 O O . VAL A 1 225 ? 52.530 16.763 -7.013 1.00 10.38 1185 VAL A O 1
ATOM 1724 N N . VAL A 1 226 ? 53.612 18.478 -7.992 1.00 10.21 1186 VAL A N 1
ATOM 1725 C CA . VAL A 1 226 ? 53.297 19.434 -6.937 1.00 14.54 1186 VAL A CA 1
ATOM 1726 C C . VAL A 1 226 ? 51.885 19.937 -7.175 1.00 18.61 1186 VAL A C 1
ATOM 1727 O O . VAL A 1 226 ? 51.595 20.485 -8.237 1.00 16.63 1186 VAL A O 1
ATOM 1731 N N . PRO A 1 227 ? 50.996 19.742 -6.193 1.00 12.86 1187 PRO A N 1
ATOM 1732 C CA . PRO A 1 227 ? 49.569 20.013 -6.379 1.00 15.31 1187 PRO A CA 1
ATOM 1733 C C . PRO A 1 227 ? 49.223 21.471 -6.191 1.00 14.72 1187 PRO A C 1
ATOM 1734 O O . PRO A 1 227 ? 49.994 22.208 -5.558 1.00 13.22 1187 PRO A O 1
ATOM 1738 N N . THR A 1 228 ? 48.067 21.873 -6.715 1.00 14.45 1188 THR A N 1
ATOM 1739 C CA . THR A 1 228 ? 47.564 23.219 -6.491 1.00 15.36 1188 THR A CA 1
ATOM 1740 C C . THR A 1 228 ? 46.941 23.289 -5.107 1.00 16.08 1188 THR A C 1
ATOM 1741 O O . THR A 1 228 ? 46.784 22.263 -4.444 1.00 16.01 1188 THR A O 1
ATOM 1745 N N . ASN A 1 229 ? 46.592 24.502 -4.686 1.00 16.92 1189 ASN A N 1
ATOM 1746 C CA . ASN A 1 229 ? 46.098 24.749 -3.331 1.00 35.65 1189 ASN A CA 1
ATOM 1747 C C . ASN A 1 229 ? 47.109 24.299 -2.266 1.00 33.84 1189 ASN A C 1
ATOM 1748 O O . ASN A 1 229 ? 46.759 23.693 -1.247 1.00 28.47 1189 ASN A O 1
ATOM 1753 N N . ARG A 1 230 ? 48.374 24.593 -2.539 1.00 26.17 1190 ARG A N 1
ATOM 1754 C CA . ARG A 1 230 ? 49.457 24.328 -1.611 1.00 18.72 1190 ARG A CA 1
ATOM 1755 C C . ARG A 1 230 ? 49.785 25.623 -0.856 1.00 16.67 1190 ARG A C 1
ATOM 1756 O O . ARG A 1 230 ? 49.406 26.720 -1.291 1.00 19.74 1190 ARG A O 1
ATOM 1764 N N . GLY A 1 231 ? 50.474 25.499 0.276 1.00 16.36 1191 GLY A N 1
ATOM 1765 C CA . GLY A 1 231 ? 50.820 26.655 1.086 1.00 17.24 1191 GLY A CA 1
ATOM 1766 C C . GLY A 1 231 ? 52.264 27.123 0.945 1.00 20.50 1191 GLY A C 1
ATOM 1767 O O . GLY A 1 231 ? 52.803 27.796 1.836 1.00 18.87 1191 GLY A O 1
ATOM 1768 N N . TYR A 1 232 ? 52.885 26.797 -0.184 1.00 17.12 1192 TYR A N 1
ATOM 1769 C CA . TYR A 1 232 ? 54.300 27.085 -0.382 1.00 15.43 1192 TYR A CA 1
ATOM 1770 C C . TYR A 1 232 ? 54.623 27.295 -1.855 1.00 17.65 1192 TYR A C 1
ATOM 1771 O O . TYR A 1 232 ? 53.918 26.805 -2.739 1.00 14.34 1192 TYR A O 1
ATOM 1780 N N . ASP A 1 233 ? 55.716 28.001 -2.095 1.00 15.04 1193 ASP A N 1
ATOM 1781 C CA . ASP A 1 233 ? 56.278 28.144 -3.435 1.00 19.66 1193 ASP A CA 1
ATOM 1782 C C . ASP A 1 233 ? 57.445 27.185 -3.604 1.00 15.18 1193 ASP A C 1
ATOM 1783 O O . ASP A 1 233 ? 57.885 26.558 -2.640 1.00 16.76 1193 ASP A O 1
ATOM 1788 N N . LEU A 1 234 ? 57.955 27.076 -4.824 1.00 13.41 1194 LEU A N 1
ATOM 1789 C CA . LEU A 1 234 ? 59.001 26.099 -5.126 1.00 12.69 1194 LEU A CA 1
ATOM 1790 C C . LEU A 1 234 ? 60.413 26.692 -5.082 1.00 14.49 1194 LEU A C 1
ATOM 1791 O O . LEU A 1 234 ? 60.675 27.705 -5.718 1.00 16.17 1194 LEU A O 1
ATOM 1796 N N . THR A 1 235 ? 61.320 26.065 -4.328 1.00 16.06 1195 THR A N 1
ATOM 1797 C CA . THR A 1 235 ? 62.716 26.518 -4.295 1.00 14.06 1195 THR A CA 1
ATOM 1798 C C . THR A 1 235 ? 63.718 25.449 -4.762 1.00 16.72 1195 THR A C 1
ATOM 1799 O O . THR A 1 235 ? 64.872 25.757 -5.084 1.00 18.99 1195 THR A O 1
ATOM 1803 N N . GLU A 1 236 ? 63.275 24.197 -4.792 1.00 12.36 1196 GLU A N 1
ATOM 1804 C CA . GLU A 1 236 ? 64.127 23.090 -5.252 1.00 11.79 1196 GLU A CA 1
ATOM 1805 C C . GLU A 1 236 ? 63.290 21.974 -5.864 1.00 15.43 1196 GLU A C 1
ATOM 1806 O O . GLU A 1 236 ? 62.242 21.617 -5.323 1.00 11.43 1196 GLU A O 1
ATOM 1812 N N . TYR A 1 237 ? 63.770 21.430 -6.982 1.00 10.22 1197 TYR A N 1
ATOM 1813 C CA . TYR A 1 237 ? 63.156 20.276 -7.653 1.00 9.28 1197 TYR A CA 1
ATOM 1814 C C . TYR A 1 237 ? 64.311 19.675 -8.451 1.00 15.84 1197 TYR A C 1
ATOM 1815 O O . TYR A 1 237 ? 64.653 20.137 -9.551 1.00 11.43 1197 TYR A O 1
ATOM 1824 N N . LYS A 1 238 ? 64.940 18.669 -7.862 1.00 10.71 1198 LYS A N 1
ATOM 1825 C CA . LYS A 1 238 ? 66.207 18.144 -8.361 1.00 14.65 1198 LYS A CA 1
ATOM 1826 C C . LYS A 1 238 ? 66.201 16.623 -8.367 1.00 14.46 1198 LYS A C 1
ATOM 1827 O O . LYS A 1 238 ? 65.834 15.996 -7.367 1.00 13.31 1198 LYS A O 1
ATOM 1833 N N . PHE A 1 239 ? 66.612 16.039 -9.493 1.00 9.42 1199 PHE A N 1
ATOM 1834 C CA . PHE A 1 239 ? 66.732 14.594 -9.617 1.00 10.96 1199 PHE A CA 1
ATOM 1835 C C . PHE A 1 239 ? 68.177 14.230 -9.322 1.00 10.06 1199 PHE A C 1
ATOM 1836 O O . PHE A 1 239 ? 69.096 14.835 -9.879 1.00 11.46 1199 PHE A O 1
ATOM 1844 N N . VAL A 1 240 ? 68.384 13.228 -8.467 1.00 9.45 1200 VAL A N 1
ATOM 1845 C CA . VAL A 1 240 ? 69.725 12.716 -8.205 1.00 9.88 1200 VAL A CA 1
ATOM 1846 C C . VAL A 1 240 ? 69.771 11.197 -8.450 1.00 13.60 1200 VAL A C 1
ATOM 1847 O O . VAL A 1 240 ? 68.940 10.440 -7.938 1.00 9.24 1200 VAL A O 1
ATOM 1851 N N . ASP A 1 241 ? 70.746 10.742 -9.223 1.00 12.38 1201 ASP A N 1
ATOM 1852 C CA . ASP A 1 241 ? 70.784 9.324 -9.584 1.00 8.86 1201 ASP A CA 1
ATOM 1853 C C . ASP A 1 241 ? 72.229 8.840 -9.603 1.00 14.06 1201 ASP A C 1
ATOM 1854 O O . ASP A 1 241 ? 73.038 9.329 -10.388 1.00 13.34 1201 ASP A O 1
ATOM 1859 N N . GLN A 1 242 ? 72.560 7.906 -8.706 1.00 11.18 1202 GLN A N 1
ATOM 1860 C CA . GLN A 1 242 ? 73.882 7.291 -8.711 1.00 9.95 1202 GLN A CA 1
ATOM 1861 C C . GLN A 1 242 ? 73.810 6.090 -9.631 1.00 10.26 1202 GLN A C 1
ATOM 1862 O O . GLN A 1 242 ? 73.330 5.025 -9.237 1.00 14.75 1202 GLN A O 1
ATOM 1868 N N . LEU A 1 243 ? 74.256 6.267 -10.868 1.00 10.49 1203 LEU A N 1
ATOM 1869 C CA . LEU A 1 243 ? 74.194 5.192 -11.846 1.00 12.47 1203 LEU A CA 1
ATOM 1870 C C . LEU A 1 243 ? 75.242 4.142 -11.523 1.00 13.04 1203 LEU A C 1
ATOM 1871 O O . LEU A 1 243 ? 76.290 4.461 -10.974 1.00 11.29 1203 LEU A O 1
ATOM 1876 N N . GLN A 1 244 ? 74.942 2.884 -11.831 1.00 9.97 1204 GLN A N 1
ATOM 1877 C CA . GLN A 1 244 ? 75.928 1.822 -11.683 1.00 10.78 1204 GLN A CA 1
ATOM 1878 C C . GLN A 1 244 ? 76.868 1.935 -12.874 1.00 11.93 1204 GLN A C 1
ATOM 1879 O O . GLN A 1 244 ? 76.762 1.171 -13.828 1.00 14.18 1204 GLN A O 1
ATOM 1885 N N . HIS A 1 245 ? 77.769 2.912 -12.829 1.00 12.51 1205 HIS A N 1
ATOM 1886 C CA . HIS A 1 245 ? 78.601 3.234 -13.989 1.00 17.82 1205 HIS A CA 1
ATOM 1887 C C . HIS A 1 245 ? 79.648 2.178 -14.373 1.00 18.31 1205 HIS A C 1
ATOM 1888 O O . HIS A 1 245 ? 80.295 2.297 -15.410 1.00 17.84 1205 HIS A O 1
ATOM 1895 N N . THR A 1 246 ? 79.808 1.141 -13.557 1.00 14.53 1206 THR A N 1
ATOM 1896 C CA . THR A 1 246 ? 80.579 -0.025 -13.981 1.00 16.71 1206 THR A CA 1
ATOM 1897 C C . THR A 1 246 ? 79.880 -0.746 -15.143 1.00 14.74 1206 THR A C 1
ATOM 1898 O O . THR A 1 246 ? 80.532 -1.414 -15.950 1.00 15.61 1206 THR A O 1
ATOM 1902 N N . HIS A 1 247 ? 78.555 -0.619 -15.214 1.00 13.41 1207 HIS A N 1
ATOM 1903 C CA . HIS A 1 247 ? 77.757 -1.364 -16.196 1.00 17.76 1207 HIS A CA 1
ATOM 1904 C C . HIS A 1 247 ? 76.930 -0.479 -17.133 1.00 15.81 1207 HIS A C 1
ATOM 1905 O O . HIS A 1 247 ? 76.581 -0.885 -18.248 1.00 13.70 1207 HIS A O 1
ATOM 1912 N N . ASP A 1 248 ? 76.593 0.715 -16.668 1.00 16.06 1208 ASP A N 1
ATOM 1913 C CA . ASP A 1 248 ? 75.748 1.636 -17.433 1.00 15.49 1208 ASP A CA 1
ATOM 1914 C C . ASP A 1 248 ? 76.581 2.846 -17.810 1.00 17.11 1208 ASP A C 1
ATOM 1915 O O . ASP A 1 248 ? 77.113 3.539 -16.943 1.00 18.36 1208 ASP A O 1
ATOM 1920 N N . LEU A 1 249 ? 76.703 3.106 -19.102 1.00 13.27 1209 LEU A N 1
ATOM 1921 C CA . LEU A 1 249 ? 77.466 4.266 -19.538 1.00 17.84 1209 LEU A CA 1
ATOM 1922 C C . LEU A 1 249 ? 76.507 5.363 -20.009 1.00 19.18 1209 LEU A C 1
ATOM 1923 O O . LEU A 1 249 ? 75.859 5.225 -21.049 1.00 19.98 1209 LEU A O 1
ATOM 1928 N N . TYR A 1 250 ? 76.414 6.435 -19.224 1.00 14.53 1210 TYR A N 1
ATOM 1929 C CA . TYR A 1 250 ? 75.570 7.590 -19.543 1.00 17.64 1210 TYR A CA 1
ATOM 1930 C C . TYR A 1 250 ? 75.775 8.102 -20.969 1.00 17.96 1210 TYR A C 1
ATOM 1931 O O . TYR A 1 250 ? 76.909 8.295 -21.416 1.00 17.54 1210 TYR A O 1
ATOM 1940 N N . GLN A 1 251 ? 74.667 8.315 -21.675 1.00 14.35 1211 GLN A N 1
ATOM 1941 C CA . GLN A 1 251 ? 74.709 8.860 -23.032 1.00 18.25 1211 GLN A CA 1
ATOM 1942 C C . GLN A 1 251 ? 74.129 10.271 -23.073 1.00 17.48 1211 GLN A C 1
ATOM 1943 O O . GLN A 1 251 ? 74.795 11.206 -23.509 1.00 17.09 1211 GLN A O 1
ATOM 1949 N N . LYS A 1 252 ? 72.894 10.422 -22.609 1.00 18.10 1212 LYS A N 1
ATOM 1950 C CA . LYS A 1 252 ? 72.214 11.713 -22.689 1.00 15.93 1212 LYS A CA 1
ATOM 1951 C C . LYS A 1 252 ? 70.965 11.717 -21.820 1.00 13.88 1212 LYS A C 1
ATOM 1952 O O . LYS A 1 252 ? 70.509 10.667 -21.367 1.00 15.93 1212 LYS A O 1
ATOM 1958 N N . ASP A 1 253 ? 70.404 12.898 -21.572 1.00 13.90 1213 ASP A N 1
ATOM 1959 C CA . ASP A 1 253 ? 69.124 12.938 -20.882 1.00 11.99 1213 ASP A CA 1
ATOM 1960 C C . ASP A 1 253 ? 68.121 13.818 -21.605 1.00 12.47 1213 ASP A C 1
ATOM 1961 O O . ASP A 1 253 ? 68.424 14.411 -22.651 1.00 13.74 1213 ASP A O 1
ATOM 1966 N N . LYS A 1 254 ? 66.920 13.869 -21.049 1.00 16.62 1214 LYS A N 1
ATOM 1967 C CA . LYS A 1 254 ? 65.870 14.761 -21.523 1.00 14.37 1214 LYS A CA 1
ATOM 1968 C C . LYS A 1 254 ? 64.946 14.990 -20.335 1.00 13.98 1214 LYS A C 1
ATOM 1969 O O . LYS A 1 254 ? 64.837 14.131 -19.460 1.00 13.10 1214 LYS A O 1
ATOM 1975 N N . VAL A 1 255 ? 64.293 16.142 -20.282 1.00 12.27 1215 VAL A N 1
ATOM 1976 C CA . VAL A 1 255 ? 63.347 16.398 -19.194 1.00 10.59 1215 VAL A CA 1
ATOM 1977 C C . VAL A 1 255 ? 62.078 17.057 -19.756 1.00 11.18 1215 VAL A C 1
ATOM 1978 O O . VAL A 1 255 ? 62.164 18.027 -20.526 1.00 13.10 1215 VAL A O 1
ATOM 1982 N N . LEU A 1 256 ? 60.913 16.501 -19.418 1.00 10.71 1216 LEU A N 1
ATOM 1983 C CA . LEU A 1 256 ? 59.647 16.947 -20.002 1.00 13.77 1216 LEU A CA 1
ATOM 1984 C C . LEU A 1 256 ? 58.631 17.336 -18.938 1.00 13.35 1216 LEU A C 1
ATOM 1985 O O . LEU A 1 256 ? 58.543 16.702 -17.888 1.00 11.49 1216 LEU A O 1
ATOM 1990 N N . ALA A 1 257 ? 57.834 18.353 -19.225 1.00 13.42 1217 ALA A N 1
ATOM 1991 C CA . ALA A 1 257 ? 56.749 18.713 -18.316 1.00 15.97 1217 ALA A CA 1
ATOM 1992 C C . ALA A 1 257 ? 55.715 17.594 -18.313 1.00 13.96 1217 ALA A C 1
ATOM 1993 O O . ALA A 1 257 ? 55.381 17.054 -19.369 1.00 13.83 1217 ALA A O 1
ATOM 1995 N N . THR A 1 258 ? 55.232 17.218 -17.127 1.00 13.08 1218 THR A N 1
ATOM 1996 C CA . THR A 1 258 ? 54.180 16.205 -17.036 1.00 15.84 1218 THR A CA 1
ATOM 1997 C C . THR A 1 258 ? 52.798 16.777 -16.715 1.00 17.41 1218 THR A C 1
ATOM 1998 O O . THR A 1 258 ? 51.818 16.033 -16.629 1.00 15.16 1218 THR A O 1
ATOM 2002 N N . VAL A 1 259 ? 52.728 18.095 -16.529 1.00 12.28 1219 VAL A N 1
ATOM 2003 C CA . VAL A 1 259 ? 51.467 18.816 -16.375 1.00 15.65 1219 VAL A CA 1
ATOM 2004 C C . VAL A 1 259 ? 51.614 20.158 -17.082 1.00 14.65 1219 VAL A C 1
ATOM 2005 O O . VAL A 1 259 ? 52.732 20.573 -17.371 1.00 15.81 1219 VAL A O 1
ATOM 2009 N N . ASP A 1 260 ? 50.503 20.831 -17.362 1.00 15.26 1220 ASP A N 1
ATOM 2010 C CA . ASP A 1 260 ? 50.557 22.220 -17.803 1.00 23.12 1220 ASP A CA 1
ATOM 2011 C C . ASP A 1 260 ? 51.053 23.104 -16.654 1.00 25.51 1220 ASP A C 1
ATOM 2012 O O . ASP A 1 260 ? 50.542 23.025 -15.533 1.00 24.63 1220 ASP A O 1
ATOM 2017 N N . ILE A 1 261 ? 52.040 23.946 -16.940 1.00 18.03 1221 ILE A N 1
ATOM 2018 C CA . ILE A 1 261 ? 52.664 24.803 -15.932 1.00 17.77 1221 ILE A CA 1
ATOM 2019 C C . ILE A 1 261 ? 52.400 26.274 -16.250 1.00 18.61 1221 ILE A C 1
ATOM 2020 O O . ILE A 1 261 ? 52.735 26.748 -17.333 1.00 24.66 1221 ILE A O 1
ATOM 2025 N N . THR A 1 262 ? 51.795 26.996 -15.310 1.00 16.49 1222 THR A N 1
ATOM 2026 C CA . THR A 1 262 ? 51.519 28.417 -15.518 1.00 24.30 1222 THR A CA 1
ATOM 2027 C C . THR A 1 262 ? 52.513 29.252 -14.728 1.00 25.72 1222 THR A C 1
ATOM 2028 O O . THR A 1 262 ? 52.753 28.977 -13.555 1.00 19.09 1222 THR A O 1
ATOM 2032 N N . LEU A 1 263 ? 53.104 30.251 -15.383 1.00 20.94 1223 LEU A N 1
ATOM 2033 C CA . LEU A 1 263 ? 54.098 31.111 -14.747 1.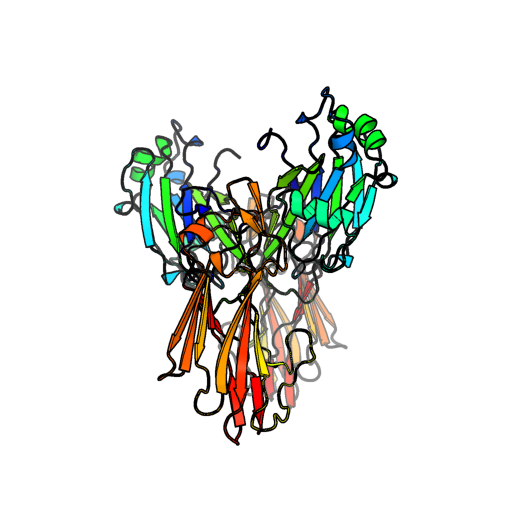00 22.66 1223 LEU A CA 1
ATOM 2034 C C . LEU A 1 263 ? 53.455 32.422 -14.318 1.00 25.20 1223 LEU A C 1
ATOM 2035 O O . LEU A 1 263 ? 52.298 32.677 -14.643 1.00 27.61 1223 LEU A O 1
ATOM 2040 N N . SER A 1 264 ? 54.202 33.243 -13.583 1.00 22.84 1224 SER A N 1
ATOM 2041 C CA . SER A 1 264 ? 53.647 34.463 -13.000 1.00 24.67 1224 SER A CA 1
ATOM 2042 C C . SER A 1 264 ? 53.303 35.509 -14.057 1.00 29.34 1224 SER A C 1
ATOM 2043 O O . SER A 1 264 ? 52.439 36.365 -13.831 1.00 28.83 1224 SER A O 1
ATOM 2046 N N . ASP A 1 265 ? 53.970 35.436 -15.205 1.00 29.11 1225 ASP A N 1
ATOM 2047 C CA . ASP A 1 265 ? 53.686 36.357 -16.301 1.00 32.35 1225 ASP A CA 1
ATOM 2048 C C . ASP A 1 265 ? 52.428 35.971 -17.072 1.00 33.71 1225 ASP A C 1
ATOM 2049 O O . ASP A 1 265 ? 52.050 36.642 -18.031 1.00 31.09 1225 ASP A O 1
ATOM 2054 N N . GLY A 1 266 ? 51.789 34.884 -16.654 1.00 29.17 1226 GLY A N 1
ATOM 2055 C CA . GLY A 1 266 ? 50.574 34.418 -17.298 1.00 31.00 1226 GLY A CA 1
ATOM 2056 C C . GLY A 1 266 ? 50.803 33.406 -18.410 1.00 33.72 1226 GLY A C 1
ATOM 2057 O O . GLY A 1 266 ? 49.851 32.811 -18.915 1.00 35.35 1226 GLY A O 1
ATOM 2058 N N . SER A 1 267 ? 52.059 33.209 -18.801 1.00 32.48 1227 SER A N 1
ATOM 2059 C CA . SER A 1 267 ? 52.368 32.260 -19.866 1.00 31.75 1227 SER A CA 1
ATOM 2060 C C . SER A 1 267 ? 52.207 30.823 -19.373 1.00 27.61 1227 SER A C 1
ATOM 2061 O O . SER A 1 267 ? 52.338 30.555 -18.183 1.00 24.68 1227 SER A O 1
ATOM 2064 N N . VAL A 1 268 ? 51.924 29.904 -20.295 1.00 26.01 1228 VAL A N 1
ATOM 2065 C CA . VAL A 1 268 ? 51.714 28.504 -19.949 1.00 28.23 1228 VAL A CA 1
ATOM 2066 C C . VAL A 1 268 ? 52.695 27.606 -20.692 1.00 28.31 1228 VAL A C 1
ATOM 2067 O O . VAL A 1 268 ? 52.900 27.756 -21.893 1.00 27.64 1228 VAL A O 1
ATOM 2071 N N . ILE A 1 269 ? 53.313 26.688 -19.962 1.00 18.77 1229 ILE A N 1
ATOM 2072 C CA . ILE A 1 269 ? 54.151 25.659 -20.556 1.00 22.58 1229 ILE A CA 1
ATOM 2073 C C . ILE A 1 269 ? 53.306 24.396 -20.565 1.00 22.77 1229 ILE A C 1
ATOM 2074 O O . ILE A 1 269 ? 52.911 23.906 -19.513 1.00 22.94 1229 ILE A O 1
ATOM 2079 N N . THR A 1 270 ? 53.006 23.882 -21.752 1.00 18.68 1230 THR A N 1
ATOM 2080 C CA . THR A 1 270 ? 52.099 22.753 -21.863 1.00 19.35 1230 THR A CA 1
ATOM 2081 C C . THR A 1 270 ? 52.749 21.431 -21.485 1.00 21.70 1230 THR A C 1
ATOM 2082 O O . THR A 1 270 ? 53.960 21.252 -21.619 1.00 16.63 1230 THR A O 1
ATOM 2086 N N . LYS A 1 271 ? 51.932 20.518 -20.979 1.00 18.67 1231 LYS A N 1
ATOM 2087 C CA . LYS A 1 271 ? 52.375 19.159 -20.698 1.00 16.99 1231 LYS A CA 1
ATOM 2088 C C . LYS A 1 271 ? 53.063 18.580 -21.933 1.00 21.25 1231 LYS A C 1
ATOM 2089 O O . LYS A 1 271 ? 52.560 18.721 -23.053 1.00 21.08 1231 LYS A O 1
ATOM 2095 N N . GLY A 1 272 ? 54.230 17.972 -21.733 1.00 17.38 1232 GLY A N 1
ATOM 2096 C CA . GLY A 1 272 ? 54.983 17.384 -22.831 1.00 17.15 1232 GLY A CA 1
ATOM 2097 C C . GLY A 1 272 ? 56.096 18.264 -23.373 1.00 19.74 1232 GLY A C 1
ATOM 2098 O O . GLY A 1 272 ? 56.925 17.805 -24.159 1.00 19.34 1232 GLY A O 1
ATOM 2099 N N . THR A 1 273 ? 56.115 19.529 -22.959 1.00 17.99 1233 THR A N 1
ATOM 2100 C CA . THR A 1 273 ? 57.143 20.473 -23.410 1.00 22.22 1233 THR A CA 1
ATOM 2101 C C . THR A 1 273 ? 58.522 20.135 -22.819 1.00 16.12 1233 THR A C 1
ATOM 2102 O O . THR A 1 273 ? 58.641 19.774 -21.654 1.00 17.36 1233 THR A O 1
ATOM 2106 N N . ASP A 1 274 ? 59.556 20.252 -23.642 1.00 16.32 1234 ASP A N 1
ATOM 2107 C CA . ASP A 1 274 ? 60.932 20.077 -23.213 1.00 15.70 1234 ASP A CA 1
ATOM 2108 C C . ASP A 1 274 ? 61.337 21.163 -22.214 1.00 17.95 1234 ASP A C 1
ATOM 2109 O O . ASP A 1 274 ? 61.188 22.348 -22.495 1.00 22.77 1234 ASP A O 1
ATOM 2114 N N . LEU A 1 275 ? 61.871 20.769 -21.060 1.00 16.35 1235 LEU A N 1
ATOM 2115 C CA . LEU A 1 275 ? 62.224 21.756 -20.037 1.00 14.08 1235 LEU A CA 1
ATOM 2116 C C . LEU A 1 275 ? 63.726 21.934 -19.842 1.00 16.38 1235 LEU A C 1
ATOM 2117 O O . LEU A 1 275 ? 64.135 22.515 -18.845 1.00 16.11 1235 LEU A O 1
ATOM 2122 N N . ALA A 1 276 ? 64.542 21.446 -20.778 1.00 17.04 1236 ALA A N 1
ATOM 2123 C CA . ALA A 1 276 ? 66.002 21.527 -20.625 1.00 20.57 1236 ALA A CA 1
ATOM 2124 C C . ALA A 1 276 ? 66.522 22.926 -20.296 1.00 22.20 1236 ALA A C 1
ATOM 2125 O O . ALA A 1 276 ? 67.403 23.082 -19.448 1.00 20.70 1236 ALA A O 1
ATOM 2127 N N . LYS A 1 277 ? 65.985 23.943 -20.964 1.00 18.44 1237 LYS A N 1
ATOM 2128 C CA . LYS A 1 277 ? 66.512 25.293 -20.800 1.00 20.31 1237 LYS A CA 1
ATOM 2129 C C . LYS A 1 277 ? 66.265 25.877 -19.410 1.00 21.43 1237 LYS A C 1
ATOM 2130 O O . LYS A 1 277 ? 66.813 26.926 -19.067 1.00 24.28 1237 LYS A O 1
ATOM 2136 N N . TYR A 1 278 ? 65.428 25.208 -18.619 1.00 21.05 1238 TYR A N 1
ATOM 2137 C CA . TYR A 1 278 ? 65.145 25.670 -17.264 1.00 20.09 1238 TYR A CA 1
ATOM 2138 C C . TYR A 1 278 ? 65.934 24.855 -16.245 1.00 18.30 1238 TYR A C 1
ATOM 2139 O O . TYR A 1 278 ? 65.706 24.964 -15.037 1.00 15.71 1238 TYR A O 1
ATOM 2148 N N . THR A 1 279 ? 66.857 24.029 -16.732 1.00 18.40 1239 THR A N 1
ATOM 2149 C CA . THR A 1 279 ? 67.566 23.102 -15.854 1.00 15.32 1239 THR A CA 1
ATOM 2150 C C . THR A 1 279 ? 69.063 23.070 -16.125 1.00 16.21 1239 THR A C 1
ATOM 2151 O O . THR A 1 279 ? 69.555 23.647 -17.104 1.00 17.52 1239 THR A O 1
ATOM 2155 N N . GLU A 1 280 ? 69.773 22.371 -15.251 1.00 16.53 1240 GLU A N 1
ATOM 2156 C CA . GLU A 1 280 ? 71.198 22.117 -15.427 1.00 22.68 1240 GLU A CA 1
ATOM 2157 C C . GLU A 1 280 ? 71.448 20.646 -15.153 1.00 20.62 1240 GLU A C 1
ATOM 2158 O O . GLU A 1 280 ? 71.020 20.112 -14.128 1.00 17.82 1240 GLU A O 1
ATOM 2164 N N . THR A 1 281 ? 72.129 19.986 -16.079 1.00 15.52 1241 THR A N 1
ATOM 2165 C CA . THR A 1 281 ? 72.474 18.589 -15.898 1.00 17.22 1241 THR A CA 1
ATOM 2166 C C . THR A 1 281 ? 73.950 18.499 -15.573 1.00 20.90 1241 THR A C 1
ATOM 2167 O O . THR A 1 281 ? 74.774 19.142 -16.219 1.00 22.24 1241 THR A O 1
ATOM 2171 N N . VAL A 1 282 ? 74.286 17.720 -14.555 1.00 15.35 1242 VAL A N 1
ATOM 2172 C CA . VAL A 1 282 ? 75.690 17.448 -14.267 1.00 20.53 1242 VAL A CA 1
ATOM 2173 C C . VAL A 1 282 ? 75.890 15.944 -14.189 1.00 19.65 1242 VAL A C 1
ATOM 2174 O O . VAL A 1 282 ? 75.205 15.251 -13.428 1.00 22.30 1242 VAL A O 1
ATOM 2178 N N . TYR A 1 283 ? 76.798 15.423 -15.000 1.00 17.21 1243 TYR A N 1
ATOM 2179 C CA . TYR A 1 283 ? 77.169 14.026 -14.857 1.00 16.14 1243 TYR A CA 1
ATOM 2180 C C . TYR A 1 283 ? 78.647 13.888 -14.599 1.00 18.02 1243 TYR A C 1
ATOM 2181 O O . TYR A 1 283 ? 79.479 14.435 -15.332 1.00 19.40 1243 TYR A O 1
ATOM 2190 N N . ASN A 1 284 ? 78.972 13.149 -13.549 1.00 18.77 1244 ASN A N 1
ATOM 2191 C CA . ASN A 1 284 ? 80.360 12.913 -13.178 1.00 24.36 1244 ASN A CA 1
ATOM 2192 C C . ASN A 1 284 ? 80.814 11.554 -13.686 1.00 24.17 1244 ASN A C 1
ATOM 2193 O O . ASN A 1 284 ? 80.453 10.526 -13.115 1.00 19.59 1244 ASN A O 1
ATOM 2198 N N . LYS A 1 285 ? 81.625 11.557 -14.742 1.00 22.05 1245 LYS A N 1
ATOM 2199 C CA . LYS A 1 285 ? 82.028 10.323 -15.416 1.00 28.75 1245 LYS A CA 1
ATOM 2200 C C . LYS A 1 285 ? 82.807 9.384 -14.511 1.00 24.06 1245 LYS A C 1
ATOM 2201 O O . LYS A 1 285 ? 82.697 8.163 -14.622 1.00 25.75 1245 LYS A O 1
ATOM 2207 N N . GLU A 1 286 ? 83.582 9.964 -13.605 1.00 30.27 1246 GLU A N 1
ATOM 2208 C CA . GLU A 1 286 ? 84.431 9.186 -12.714 1.00 35.49 1246 GLU A CA 1
ATOM 2209 C C . GLU A 1 286 ? 83.634 8.486 -11.603 1.00 30.12 1246 GLU A C 1
ATOM 2210 O O . GLU A 1 286 ? 83.983 7.387 -11.177 1.00 27.22 1246 GLU A O 1
ATOM 2216 N N . THR A 1 287 ? 82.552 9.107 -11.142 1.00 23.07 1247 THR A N 1
ATOM 2217 C CA . THR A 1 287 ? 81.821 8.558 -10.005 1.00 22.33 1247 THR A CA 1
ATOM 2218 C C . THR A 1 287 ? 80.453 7.986 -10.365 1.00 20.46 1247 THR A C 1
ATOM 2219 O O . THR A 1 287 ? 79.847 7.287 -9.557 1.00 23.20 1247 THR A O 1
ATOM 2223 N N . GLY A 1 288 ? 79.967 8.291 -11.567 1.00 18.08 1248 GLY A N 1
ATOM 2224 C CA . GLY A 1 288 ? 78.660 7.834 -12.016 1.00 14.81 1248 GLY A CA 1
ATOM 2225 C C . GLY A 1 288 ? 77.502 8.644 -11.466 1.00 13.51 1248 GLY A C 1
ATOM 2226 O O . GLY A 1 288 ? 76.337 8.281 -11.637 1.00 12.18 1248 GLY A O 1
ATOM 2227 N N . HIS A 1 289 ? 77.813 9.753 -10.805 1.00 14.29 1249 HIS A N 1
ATOM 2228 C CA . HIS A 1 289 ? 76.785 10.576 -10.181 1.00 16.26 1249 HIS A CA 1
ATOM 2229 C C . HIS A 1 289 ? 76.103 11.497 -11.194 1.00 14.86 1249 HIS A C 1
ATOM 2230 O O . HIS A 1 289 ? 76.754 12.316 -11.838 1.00 17.70 1249 HIS A O 1
ATOM 2237 N N . TYR A 1 290 ? 74.785 11.358 -11.303 1.00 14.48 1250 TYR A N 1
ATOM 2238 C CA . TYR A 1 290 ? 73.969 12.153 -12.212 1.00 16.03 1250 TYR A CA 1
ATOM 2239 C C . TYR A 1 290 ? 73.024 13.064 -11.431 1.00 16.09 1250 TYR A C 1
ATOM 2240 O O . TYR A 1 290 ? 72.365 12.631 -10.494 1.00 13.03 1250 TYR A O 1
ATOM 2249 N N . GLU A 1 291 ? 72.923 14.314 -11.858 1.00 14.69 1251 GLU A N 1
ATOM 2250 C CA . GLU A 1 291 ? 72.035 15.260 -11.216 1.00 16.40 1251 GLU A CA 1
ATOM 2251 C C . GLU A 1 291 ? 71.360 16.135 -12.279 1.00 18.14 1251 GLU A C 1
ATOM 2252 O O . GLU A 1 291 ? 72.014 16.591 -13.206 1.00 19.25 1251 GLU A O 1
ATOM 2258 N N . LEU A 1 292 ? 70.054 16.345 -12.161 1.00 10.42 1252 LEU A N 1
ATOM 2259 C CA . LEU A 1 292 ? 69.390 17.368 -12.967 1.00 10.70 1252 LEU A CA 1
ATOM 2260 C C . LEU A 1 292 ? 68.572 18.250 -12.033 1.00 12.61 1252 LEU A C 1
ATOM 2261 O O . LEU A 1 292 ? 67.668 17.772 -11.346 1.00 11.02 1252 LEU A O 1
ATOM 2266 N N . ALA A 1 293 ? 68.893 19.537 -12.012 1.00 12.93 1253 ALA A N 1
ATOM 2267 C CA . ALA A 1 293 ? 68.246 20.479 -11.102 1.00 12.40 1253 ALA A CA 1
ATOM 2268 C C . ALA A 1 293 ? 67.535 21.586 -11.856 1.00 19.05 1253 ALA A C 1
ATOM 2269 O O . ALA A 1 293 ? 68.107 22.211 -12.760 1.00 14.04 1253 ALA A O 1
ATOM 2271 N N . PHE A 1 294 ? 66.294 21.853 -11.471 1.00 11.56 1254 PHE A N 1
ATOM 2272 C CA . PHE A 1 294 ? 65.617 23.024 -12.003 1.00 12.18 1254 PHE A CA 1
ATOM 2273 C C . PHE A 1 294 ? 66.232 24.302 -11.445 1.00 13.40 1254 PHE A C 1
ATOM 2274 O O . PHE A 1 294 ? 66.637 24.352 -10.281 1.00 15.95 1254 PHE A O 1
ATOM 2282 N N . LYS A 1 295 ? 66.313 25.336 -12.278 1.00 16.66 1255 LYS A N 1
ATOM 2283 C CA . LYS A 1 295 ? 66.874 26.606 -11.825 1.00 15.86 1255 LYS A CA 1
ATOM 2284 C C . LYS A 1 295 ? 65.912 27.321 -10.874 1.00 18.73 1255 LYS A C 1
ATOM 2285 O O . LYS A 1 295 ? 64.708 27.379 -11.129 1.00 15.22 1255 LYS A O 1
ATOM 2291 N N . GLN A 1 296 ? 66.445 27.894 -9.796 1.00 16.86 1256 GLN A N 1
ATOM 2292 C CA . GLN A 1 296 ? 65.597 28.580 -8.821 1.00 17.62 1256 GLN A CA 1
ATOM 2293 C C . GLN A 1 296 ? 64.811 29.753 -9.405 1.00 17.38 1256 GLN A C 1
ATOM 2294 O O . GLN A 1 296 ? 63.652 29.963 -9.048 1.00 16.97 1256 GLN A O 1
ATOM 2300 N N . ASP A 1 297 ? 65.438 30.527 -10.288 1.00 18.64 1257 ASP A N 1
ATOM 2301 C CA . ASP A 1 297 ? 64.760 31.695 -10.848 1.00 23.43 1257 ASP A CA 1
ATOM 2302 C C . ASP A 1 297 ? 63.554 31.279 -11.701 1.00 20.04 1257 ASP A C 1
ATOM 2303 O O . ASP A 1 297 ? 62.566 32.017 -11.794 1.00 22.23 1257 ASP A O 1
ATOM 2308 N N . PHE A 1 298 ? 63.636 30.101 -12.313 1.00 17.62 1258 PHE A N 1
ATOM 2309 C CA . PHE A 1 298 ? 62.489 29.517 -13.004 1.00 21.43 1258 PHE A CA 1
ATOM 2310 C C . PHE A 1 298 ? 61.432 29.021 -12.013 1.00 16.47 1258 PHE A C 1
ATOM 2311 O O . PHE A 1 298 ? 60.252 29.378 -12.117 1.00 15.75 1258 PHE A O 1
ATOM 2319 N N . LEU A 1 299 ? 61.859 28.196 -11.057 1.00 19.46 1259 LEU A N 1
ATOM 2320 C CA . LEU A 1 299 ? 60.948 27.657 -10.053 1.00 20.15 1259 LEU A CA 1
ATOM 2321 C C . LEU A 1 299 ? 60.185 28.777 -9.359 1.00 19.78 1259 LEU A C 1
ATOM 2322 O O . LEU A 1 299 ? 59.006 28.628 -9.049 1.00 20.03 1259 LEU A O 1
ATOM 2327 N N . ALA A 1 300 ? 60.852 29.908 -9.153 1.00 15.87 1260 ALA A N 1
ATOM 2328 C CA . ALA A 1 300 ? 60.233 31.029 -8.454 1.00 20.29 1260 ALA A CA 1
ATOM 2329 C C . ALA A 1 300 ? 59.062 31.653 -9.224 1.00 24.17 1260 ALA A C 1
ATOM 2330 O O . ALA A 1 300 ? 58.249 32.388 -8.651 1.00 20.17 1260 ALA A O 1
ATOM 2332 N N . LYS A 1 301 ? 58.973 31.354 -10.517 1.00 23.45 1261 LYS A N 1
ATOM 2333 C CA . LYS A 1 301 ? 57.933 31.930 -11.362 1.00 20.84 1261 LYS A CA 1
ATOM 2334 C C . LYS A 1 301 ? 56.656 31.085 -11.453 1.00 21.54 1261 LYS A C 1
ATOM 2335 O O . LYS A 1 301 ? 55.652 31.550 -11.990 1.00 21.34 1261 LYS A O 1
ATOM 2341 N N . VAL A 1 302 ? 56.689 29.853 -10.941 1.00 17.04 1262 VAL A N 1
ATOM 2342 C CA . VAL A 1 302 ? 55.515 28.982 -10.995 1.00 15.06 1262 VAL A CA 1
ATOM 2343 C C . VAL A 1 302 ? 54.502 29.435 -9.943 1.00 20.03 1262 VAL A C 1
ATOM 2344 O O . VAL A 1 302 ? 54.825 29.512 -8.765 1.00 17.96 1262 VAL A O 1
ATOM 2348 N N . VAL A 1 303 ? 53.281 29.749 -10.363 1.00 21.31 1263 VAL A N 1
ATOM 2349 C CA . VAL A 1 303 ? 52.280 30.248 -9.417 1.00 21.46 1263 VAL A CA 1
ATOM 2350 C C . VAL A 1 303 ? 51.659 29.134 -8.566 1.00 15.96 1263 VAL A C 1
ATOM 2351 O O . VAL A 1 303 ? 51.718 27.964 -8.928 1.00 15.65 1263 VAL A O 1
ATOM 2355 N N . ARG A 1 304 ? 51.072 29.486 -7.425 1.00 16.43 1264 ARG A N 1
ATOM 2356 C CA . ARG A 1 304 ? 50.528 28.464 -6.531 1.00 18.19 1264 ARG A CA 1
ATOM 2357 C C . ARG A 1 304 ? 49.275 27.798 -7.059 1.00 21.16 1264 ARG A C 1
ATOM 2358 O O . ARG A 1 304 ? 48.941 26.687 -6.658 1.00 23.21 1264 ARG A O 1
ATOM 2366 N N . SER A 1 305 ? 48.574 28.475 -7.957 1.00 20.29 1265 SER A N 1
ATOM 2367 C CA . SER A 1 305 ? 47.381 27.897 -8.549 1.00 19.35 1265 SER A CA 1
ATOM 2368 C C . SER A 1 305 ? 47.727 26.941 -9.690 1.00 23.23 1265 SER A C 1
ATOM 2369 O O . SER A 1 305 ? 46.829 26.433 -10.372 1.00 24.50 1265 SER A O 1
ATOM 2372 N N . SER A 1 306 ? 49.022 26.708 -9.904 1.00 20.07 1266 SER A N 1
ATOM 2373 C CA . SER A 1 306 ? 49.476 25.789 -10.951 1.00 16.22 1266 SER A CA 1
ATOM 2374 C C . SER A 1 306 ? 50.164 24.556 -10.386 1.00 16.52 1266 SER A C 1
ATOM 2375 O O . SER A 1 306 ? 50.951 24.648 -9.442 1.00 15.12 1266 SER A O 1
ATOM 2378 N N . GLU A 1 307 ? 49.872 23.401 -10.969 1.00 13.99 1267 GLU A N 1
ATOM 2379 C CA . GLU A 1 307 ? 50.640 22.195 -10.653 1.00 14.17 1267 GLU A CA 1
ATOM 2380 C C . GLU A 1 307 ? 52.049 22.326 -11.217 1.00 12.19 1267 GLU A C 1
ATOM 2381 O O . GLU A 1 307 ? 52.297 23.173 -12.073 1.00 15.08 1267 GLU A O 1
ATOM 2387 N N . PHE A 1 308 ? 52.969 21.488 -10.745 1.00 11.90 1268 PHE A N 1
ATOM 2388 C CA . PHE A 1 308 ? 54.301 21.419 -11.343 1.00 15.68 1268 PHE A CA 1
ATOM 2389 C C . PHE A 1 308 ? 54.797 19.986 -11.311 1.00 18.14 1268 PHE A C 1
ATOM 2390 O O . PHE A 1 308 ? 54.726 19.317 -10.283 1.00 13.26 1268 PHE A O 1
ATOM 2398 N N . GLY A 1 309 ? 55.290 19.499 -12.442 1.00 11.58 1269 GLY A N 1
ATOM 2399 C CA . GLY A 1 309 ? 55.884 18.175 -12.455 1.00 10.59 1269 GLY A CA 1
ATOM 2400 C C . GLY A 1 309 ? 56.702 17.951 -13.711 1.00 10.02 1269 GLY A C 1
ATOM 2401 O O . GLY A 1 309 ? 56.413 18.542 -14.759 1.00 12.85 1269 GLY A O 1
ATOM 2402 N N . ALA A 1 310 ? 57.718 17.105 -13.605 1.00 11.16 1270 ALA A N 1
ATOM 2403 C CA . ALA A 1 310 ? 58.536 16.761 -14.761 1.00 10.59 1270 ALA A CA 1
ATOM 2404 C C . ALA A 1 310 ? 59.064 15.344 -14.620 1.00 14.14 1270 ALA A C 1
ATOM 2405 O O . ALA A 1 310 ? 59.248 14.855 -13.496 1.00 9.49 1270 ALA A O 1
ATOM 2407 N N . ASP A 1 311 ? 59.293 14.694 -15.762 1.00 13.18 1271 ASP A N 1
ATOM 2408 C CA . ASP A 1 311 ? 59.975 13.402 -15.808 1.00 9.71 1271 ASP A CA 1
ATOM 2409 C C . ASP A 1 311 ? 61.315 13.584 -16.495 1.00 13.19 1271 ASP A C 1
ATOM 2410 O O . ASP A 1 311 ? 61.426 14.333 -17.479 1.00 9.73 1271 ASP A O 1
ATOM 2415 N N . ALA A 1 312 ? 62.330 12.893 -15.982 1.00 9.81 1272 ALA A N 1
ATOM 2416 C CA . ALA A 1 312 ? 63.626 12.854 -16.641 1.00 13.28 1272 ALA A CA 1
ATOM 2417 C C . ALA A 1 312 ? 63.814 11.497 -17.309 1.00 13.82 1272 ALA A C 1
ATOM 2418 O O . ALA A 1 312 ? 63.424 10.466 -16.761 1.00 14.35 1272 ALA A O 1
ATOM 2420 N N . PHE A 1 313 ? 64.391 11.501 -18.505 1.00 12.45 1273 PHE A N 1
ATOM 2421 C CA . PHE A 1 313 ? 64.713 10.254 -19.188 1.00 12.19 1273 PHE A CA 1
ATOM 2422 C C . PHE A 1 313 ? 66.202 10.204 -19.396 1.00 12.83 1273 PHE A C 1
ATOM 2423 O O . PHE A 1 313 ? 66.772 11.072 -20.063 1.00 14.37 1273 PHE A O 1
ATOM 2431 N N . VAL A 1 314 ? 66.823 9.166 -18.853 1.00 10.70 1274 VAL A N 1
ATOM 2432 C CA . VAL A 1 314 ? 68.268 9.041 -18.876 1.00 12.86 1274 VAL A CA 1
ATOM 2433 C C . VAL A 1 314 ? 68.655 7.839 -19.726 1.00 9.45 1274 VAL A C 1
ATOM 2434 O O . VAL A 1 314 ? 68.253 6.711 -19.429 1.00 9.16 1274 VAL A O 1
ATOM 2438 N N . VAL A 1 315 ? 69.423 8.097 -20.782 1.00 11.84 1275 VAL A N 1
ATOM 2439 C CA . VAL A 1 315 ? 69.791 7.068 -21.748 1.00 13.86 1275 VAL A CA 1
ATOM 2440 C C . VAL A 1 315 ? 71.207 6.587 -21.455 1.00 14.97 1275 VAL A C 1
ATOM 2441 O O . VAL A 1 315 ? 72.117 7.400 -21.336 1.00 12.06 1275 VAL A O 1
ATOM 2445 N N . VAL A 1 316 ? 71.379 5.269 -21.303 1.00 11.68 1276 VAL A N 1
ATOM 2446 C CA . VAL A 1 316 ? 72.689 4.683 -21.034 1.00 13.69 1276 VAL A CA 1
ATOM 2447 C C . VAL A 1 316 ? 72.982 3.543 -22.010 1.00 14.35 1276 VAL A C 1
ATOM 2448 O O . VAL A 1 316 ? 72.070 2.986 -22.622 1.00 14.23 1276 VAL A O 1
ATOM 2452 N N . LYS A 1 317 ? 74.261 3.220 -22.164 1.00 15.68 1277 LYS A N 1
ATOM 2453 C CA . LYS A 1 317 ? 74.684 2.056 -22.936 1.00 14.02 1277 LYS A CA 1
ATOM 2454 C C . LYS A 1 317 ? 75.168 0.972 -21.959 1.00 16.88 1277 LYS A C 1
ATOM 2455 O O . LYS A 1 317 ? 75.894 1.262 -21.002 1.00 14.69 1277 LYS A O 1
ATOM 2461 N N . ARG A 1 318 ? 74.738 -0.264 -22.185 1.00 14.04 1278 ARG A N 1
ATOM 2462 C CA . ARG A 1 318 ? 75.091 -1.353 -21.288 1.00 13.66 1278 ARG A CA 1
ATOM 2463 C C . ARG A 1 318 ? 76.440 -1.898 -21.725 1.00 15.61 1278 ARG A C 1
ATOM 2464 O O . ARG A 1 318 ? 76.583 -2.439 -22.827 1.00 16.00 1278 ARG A O 1
ATOM 2472 N N . ILE A 1 319 ? 77.437 -1.739 -20.864 1.00 15.94 1279 ILE A N 1
ATOM 2473 C CA . ILE A 1 319 ? 78.817 -1.988 -21.273 1.00 21.93 1279 ILE A CA 1
ATOM 2474 C C . ILE A 1 319 ? 79.469 -3.221 -20.647 1.00 16.43 1279 ILE A C 1
ATOM 2475 O O . ILE A 1 319 ? 80.571 -3.589 -21.032 1.00 21.31 1279 ILE A O 1
ATOM 2480 N N . LYS A 1 320 ? 78.796 -3.860 -19.694 1.00 15.38 1280 LYS A N 1
ATOM 2481 C CA . LYS A 1 320 ? 79.397 -4.990 -18.979 1.00 21.70 1280 LYS A CA 1
ATOM 2482 C C . LYS A 1 320 ? 78.338 -5.996 -18.530 1.00 16.92 1280 LYS A C 1
ATOM 2483 O O . LYS A 1 320 ? 77.206 -5.626 -18.251 1.00 15.69 1280 LYS A O 1
ATOM 2489 N N . ALA A 1 321 ? 78.700 -7.274 -18.473 1.00 20.64 1281 ALA A N 1
ATOM 2490 C CA . ALA A 1 321 ? 77.767 -8.293 -17.995 1.00 15.72 1281 ALA A CA 1
ATOM 2491 C C . ALA A 1 321 ? 77.598 -8.206 -16.476 1.00 20.02 1281 ALA A C 1
ATOM 2492 O O . ALA A 1 321 ? 78.496 -7.739 -15.769 1.00 14.69 1281 ALA A O 1
ATOM 2494 N N . GLY A 1 322 ? 76.450 -8.665 -15.985 1.00 14.99 1282 GLY A N 1
ATOM 2495 C CA . GLY A 1 322 ? 76.173 -8.712 -14.555 1.00 13.20 1282 GLY A CA 1
ATOM 2496 C C . GLY A 1 322 ? 74.763 -8.218 -14.257 1.00 12.14 1282 GLY A C 1
ATOM 2497 O O . GLY A 1 322 ? 73.999 -7.983 -15.178 1.00 11.78 1282 GLY A O 1
ATOM 2498 N N . ASP A 1 323 ? 74.416 -8.071 -12.974 1.00 11.81 1283 ASP A N 1
ATOM 2499 C CA . ASP A 1 323 ? 73.117 -7.510 -12.595 1.00 13.33 1283 ASP A CA 1
ATOM 2500 C C . ASP A 1 323 ? 73.320 -6.010 -12.456 1.00 11.77 1283 ASP A C 1
ATOM 2501 O O . ASP A 1 323 ? 74.362 -5.571 -11.978 1.00 10.81 1283 ASP A O 1
ATOM 2506 N N . VAL A 1 324 ? 72.348 -5.219 -12.898 1.00 9.76 1284 VAL A N 1
ATOM 2507 C CA . VAL A 1 324 ? 72.501 -3.769 -12.913 1.00 9.60 1284 VAL A CA 1
ATOM 2508 C C . VAL A 1 324 ? 71.261 -3.134 -12.291 1.00 10.49 1284 VAL A C 1
ATOM 2509 O O . VAL A 1 324 ? 70.149 -3.305 -12.803 1.00 12.34 1284 VAL A O 1
ATOM 2513 N N . ALA A 1 325 ? 71.455 -2.426 -11.178 1.00 9.76 1285 ALA A N 1
ATOM 2514 C CA . ALA A 1 325 ? 70.353 -1.805 -10.455 1.00 7.93 1285 ALA A CA 1
ATOM 2515 C C . ALA A 1 325 ? 70.359 -0.307 -10.687 1.00 9.94 1285 ALA A C 1
ATOM 2516 O O . ALA A 1 325 ? 71.395 0.263 -11.020 1.00 11.34 1285 ALA A O 1
ATOM 2518 N N . ASN A 1 326 ? 69.198 0.319 -10.492 1.00 7.47 1286 ASN A N 1
ATOM 2519 C CA . ASN A 1 326 ? 69.111 1.770 -10.454 1.00 14.78 1286 ASN A CA 1
ATOM 2520 C C . ASN A 1 326 ? 68.015 2.238 -9.504 1.00 13.82 1286 ASN A C 1
ATOM 2521 O O . ASN A 1 326 ? 67.028 1.550 -9.304 1.00 10.24 1286 ASN A O 1
ATOM 2525 N N . GLU A 1 327 ? 68.198 3.417 -8.925 1.00 12.15 1287 GLU A N 1
ATOM 2526 C CA . GLU A 1 327 ? 67.158 4.053 -8.120 1.00 12.66 1287 GLU A CA 1
ATOM 2527 C C . GLU A 1 327 ? 67.475 5.532 -8.250 1.00 14.06 1287 GLU A C 1
ATOM 2528 O O . GLU A 1 327 ? 68.571 5.892 -8.684 1.00 10.41 1287 GLU A O 1
ATOM 2534 N N . TYR A 1 328 ? 66.539 6.393 -7.881 1.00 7.39 1288 TYR A N 1
ATOM 2535 C CA . TYR A 1 328 ? 66.839 7.818 -7.886 1.00 7.94 1288 TYR A CA 1
ATOM 2536 C C . TYR A 1 328 ? 66.154 8.494 -6.728 1.00 10.80 1288 TYR A C 1
ATOM 2537 O O . TYR A 1 328 ? 65.243 7.928 -6.123 1.00 10.33 1288 TYR A O 1
ATOM 2546 N N . THR A 1 329 ? 66.615 9.698 -6.407 1.00 8.48 1289 THR A N 1
ATOM 2547 C CA . THR A 1 329 ? 66.026 10.462 -5.327 1.00 8.71 1289 THR A CA 1
ATOM 2548 C C . THR A 1 329 ? 65.665 11.824 -5.872 1.00 11.12 1289 THR A C 1
ATOM 2549 O O . THR A 1 329 ? 66.490 12.481 -6.510 1.00 8.97 1289 THR A O 1
ATOM 2553 N N . LEU A 1 330 ? 64.424 12.238 -5.640 1.00 9.46 1290 LEU A N 1
ATOM 2554 C CA . LEU A 1 330 ? 63.989 13.569 -6.020 1.00 7.01 1290 LEU A CA 1
ATOM 2555 C C . LEU A 1 330 ? 64.039 14.426 -4.760 1.00 11.25 1290 LEU A C 1
ATOM 2556 O O . LEU A 1 330 ? 63.667 13.974 -3.681 1.00 11.32 1290 LEU A O 1
ATOM 2561 N N . TYR A 1 331 ? 64.516 15.652 -4.892 1.00 8.13 1291 TYR A N 1
ATOM 2562 C CA . TYR A 1 331 ? 64.508 16.590 -3.772 1.00 8.90 1291 TYR A CA 1
ATOM 2563 C C . TYR A 1 331 ? 63.510 17.675 -4.120 1.00 13.76 1291 TYR A C 1
ATOM 2564 O O . TYR A 1 331 ? 63.691 18.380 -5.101 1.00 11.79 1291 TYR A O 1
ATOM 2573 N N . VAL A 1 332 ? 62.427 17.771 -3.353 1.00 10.77 1292 VAL A N 1
ATOM 2574 C CA . VAL A 1 332 ? 61.447 18.834 -3.570 1.00 10.18 1292 VAL A CA 1
ATOM 2575 C C . VAL A 1 332 ? 61.458 19.730 -2.345 1.00 10.95 1292 VAL A C 1
ATOM 2576 O O . VAL A 1 332 ? 61.067 19.285 -1.264 1.00 10.44 1292 VAL A O 1
ATOM 2580 N N . ASN A 1 333 ? 61.905 20.979 -2.505 1.00 10.79 1293 ASN A N 1
ATOM 2581 C CA . ASN A 1 333 ? 62.051 21.883 -1.367 1.00 15.27 1293 ASN A CA 1
ATOM 2582 C C . ASN A 1 333 ? 62.757 21.211 -0.178 1.00 12.64 1293 ASN A C 1
ATOM 2583 O O . ASN A 1 333 ? 62.302 21.275 0.955 1.00 13.01 1293 ASN A O 1
ATOM 2588 N N . GLY A 1 334 ? 63.861 20.531 -0.462 1.00 13.16 1294 GLY A N 1
ATOM 2589 C CA . GLY A 1 334 ? 64.648 19.915 0.586 1.00 13.72 1294 GLY A CA 1
ATOM 2590 C C . GLY A 1 334 ? 64.166 18.561 1.087 1.00 12.77 1294 GLY A C 1
ATOM 2591 O O . GLY A 1 334 ? 64.855 17.938 1.900 1.00 14.66 1294 GLY A O 1
ATOM 2592 N N . ASN A 1 335 ? 63.004 18.103 0.617 1.00 11.47 1295 ASN A N 1
ATOM 2593 C CA . ASN A 1 335 ? 62.493 16.785 1.013 1.00 16.87 1295 ASN A CA 1
ATOM 2594 C C . ASN A 1 335 ? 63.008 15.726 0.056 1.00 11.11 1295 ASN A C 1
ATOM 2595 O O . ASN A 1 335 ? 62.728 15.791 -1.133 1.00 9.58 1295 ASN A O 1
ATOM 2600 N N . PRO A 1 336 ? 63.775 14.756 0.563 1.00 11.35 1296 PRO A N 1
ATOM 2601 C CA . PRO A 1 336 ? 64.224 13.680 -0.328 1.00 12.69 1296 PRO A CA 1
ATOM 2602 C C . PRO A 1 336 ? 63.129 12.644 -0.513 1.00 15.46 1296 PRO A C 1
ATOM 2603 O O . PRO A 1 336 ? 62.524 12.216 0.480 1.00 13.92 1296 PRO A O 1
ATOM 2607 N N . VAL A 1 337 ? 62.875 12.259 -1.764 1.00 11.07 1297 VAL A N 1
ATOM 2608 C CA . VAL A 1 337 ? 61.872 11.252 -2.069 1.00 12.13 1297 VAL A CA 1
ATOM 2609 C C . VAL A 1 337 ? 62.597 10.160 -2.840 1.00 14.06 1297 VAL A C 1
ATOM 2610 O O . VAL A 1 337 ? 63.059 10.383 -3.966 1.00 12.10 1297 VAL A O 1
ATOM 2614 N N . LYS A 1 338 ? 62.733 8.990 -2.224 1.00 12.09 1298 LYS A N 1
ATOM 2615 C CA . LYS A 1 338 ? 63.463 7.896 -2.858 1.00 14.84 1298 LYS A CA 1
ATOM 2616 C C . LYS A 1 338 ? 62.547 7.017 -3.702 1.00 12.02 1298 LYS A C 1
ATOM 2617 O O . LYS A 1 338 ? 61.491 6.585 -3.240 1.00 10.56 1298 LYS A O 1
ATOM 2623 N N . SER A 1 339 ? 62.956 6.736 -4.939 1.00 8.42 1299 SER A N 1
ATOM 2624 C CA . SER A 1 339 ? 62.151 5.911 -5.825 1.00 9.23 1299 SER A CA 1
ATOM 2625 C C . SER A 1 339 ? 62.290 4.436 -5.465 1.00 12.58 1299 SER A C 1
ATOM 2626 O O . SER A 1 339 ? 63.173 4.043 -4.689 1.00 8.47 1299 SER A O 1
ATOM 2629 N N . ASN A 1 340 ? 61.431 3.611 -6.055 1.00 10.13 1300 ASN A N 1
ATOM 2630 C CA . ASN A 1 340 ? 61.670 2.178 -6.084 1.00 11.60 1300 ASN A CA 1
ATOM 2631 C C . ASN A 1 340 ? 62.979 1.921 -6.805 1.00 14.60 1300 ASN A C 1
ATOM 2632 O O . ASN A 1 340 ? 63.489 2.789 -7.527 1.00 9.08 1300 ASN A O 1
ATOM 2637 N N . LYS A 1 341 ? 63.523 0.725 -6.613 1.00 11.83 1301 LYS A N 1
ATOM 2638 C CA . LYS A 1 341 ? 64.630 0.262 -7.438 1.00 7.44 1301 LYS A CA 1
ATOM 2639 C C . LYS A 1 341 ? 64.092 -0.449 -8.675 1.00 9.02 1301 LYS A C 1
ATOM 2640 O O . LYS A 1 341 ? 62.947 -0.911 -8.689 1.00 11.22 1301 LYS A O 1
ATOM 2646 N N . VAL A 1 342 ? 64.938 -0.532 -9.702 1.00 10.02 1302 VAL A N 1
ATOM 2647 C CA . VAL A 1 342 ? 64.744 -1.444 -10.827 1.00 7.02 1302 VAL A CA 1
ATOM 2648 C C . VAL A 1 342 ? 66.041 -2.211 -11.052 1.00 9.38 1302 VAL A C 1
ATOM 2649 O O . VAL A 1 342 ? 67.093 -1.784 -10.600 1.00 9.46 1302 VAL A O 1
ATOM 2653 N N . THR A 1 343 ? 65.958 -3.361 -11.720 1.00 9.14 1303 THR A N 1
ATOM 2654 C CA . THR A 1 343 ? 67.158 -4.097 -12.116 1.00 8.02 1303 THR A CA 1
ATOM 2655 C C . THR A 1 343 ? 66.978 -4.669 -13.525 1.00 11.27 1303 THR A C 1
ATOM 2656 O O . THR A 1 343 ? 65.848 -4.857 -13.990 1.00 10.99 1303 THR A O 1
ATOM 2660 N N . THR A 1 344 ? 68.095 -4.908 -14.207 1.00 12.18 1304 THR A N 1
ATOM 2661 C CA . THR A 1 344 ? 68.118 -5.750 -15.403 1.00 9.25 1304 THR A CA 1
ATOM 2662 C C . THR A 1 344 ? 69.392 -6.563 -15.365 1.00 9.75 1304 THR A C 1
ATOM 2663 O O . THR A 1 344 ? 70.344 -6.229 -14.638 1.00 14.78 1304 THR A O 1
ATOM 2667 N N . HIS A 1 345 ? 69.428 -7.632 -16.142 1.00 10.47 1305 HIS A N 1
ATOM 2668 C CA . HIS A 1 345 ? 70.616 -8.471 -16.148 1.00 11.09 1305 HIS A CA 1
ATOM 2669 C C . HIS A 1 345 ? 71.215 -8.560 -17.544 1.00 17.01 1305 HIS A C 1
ATOM 2670 O O . HIS A 1 345 ? 70.488 -8.595 -18.539 1.00 16.15 1305 HIS A O 1
ATOM 2677 N N . THR A 1 346 ? 72.541 -8.603 -17.613 1.00 12.12 1306 THR A N 1
ATOM 2678 C CA . THR A 1 346 ? 73.217 -8.722 -18.903 1.00 12.93 1306 THR A CA 1
ATOM 2679 C C . THR A 1 346 ? 74.151 -9.932 -18.922 1.00 17.69 1306 THR A C 1
ATOM 2680 O O . THR A 1 346 ? 74.847 -10.168 -17.931 1.00 14.27 1306 THR A O 1
ATOM 2684 N N . ASN B 1 12 ? 36.146 36.958 1.359 1.00 65.72 972 ASN B N 1
ATOM 2685 C CA . ASN B 1 12 ? 35.988 36.423 0.010 1.00 63.24 972 ASN B CA 1
ATOM 2686 C C . ASN B 1 12 ? 34.519 36.279 -0.394 1.00 58.68 972 ASN B C 1
ATOM 2687 O O . ASN B 1 12 ? 33.773 35.498 0.200 1.00 58.01 972 ASN B O 1
ATOM 2692 N N . LEU B 1 13 ? 34.127 37.025 -1.423 1.00 52.64 973 LEU B N 1
ATOM 2693 C CA . LEU B 1 13 ? 32.722 37.181 -1.800 1.00 47.93 973 LEU B CA 1
ATOM 2694 C C . LEU B 1 13 ? 31.987 35.893 -2.205 1.00 43.66 973 LEU B C 1
ATOM 2695 O O . LEU B 1 13 ? 30.805 35.736 -1.899 1.00 42.01 973 LEU B O 1
ATOM 2700 N N . ILE B 1 14 ? 32.674 34.987 -2.898 1.00 40.30 974 ILE B N 1
ATOM 2701 C CA . ILE B 1 14 ? 32.109 33.662 -3.179 1.00 35.40 974 ILE B CA 1
ATOM 2702 C C . ILE B 1 14 ? 32.731 32.625 -2.241 1.00 30.55 974 ILE B C 1
ATOM 2703 O O . ILE B 1 14 ? 33.943 32.395 -2.257 1.00 29.34 974 ILE B O 1
ATOM 2708 N N . GLN B 1 15 ? 31.890 31.999 -1.425 1.00 21.69 975 GLN B N 1
ATOM 2709 C CA . GLN B 1 15 ? 32.382 31.179 -0.332 1.00 23.98 975 GLN B CA 1
ATOM 2710 C C . GLN B 1 15 ? 31.507 29.950 -0.103 1.00 20.23 975 GLN B C 1
ATOM 2711 O O . GLN B 1 15 ? 30.512 30.018 0.613 1.00 23.70 975 GLN B O 1
ATOM 2717 N N . PRO B 1 16 ? 31.872 28.820 -0.723 1.00 17.65 976 PRO B N 1
ATOM 2718 C CA . PRO B 1 16 ? 31.125 27.584 -0.462 1.00 14.76 976 PRO B CA 1
ATOM 2719 C C . PRO B 1 16 ? 31.381 27.164 0.980 1.00 21.98 976 PRO B C 1
ATOM 2720 O O . PRO B 1 16 ? 32.481 27.398 1.492 1.00 16.68 976 PRO B O 1
ATOM 2724 N N . THR B 1 17 ? 30.382 26.582 1.633 1.00 15.81 977 THR B N 1
ATOM 2725 C CA . THR B 1 17 ? 30.512 26.192 3.032 1.00 13.58 977 THR B CA 1
ATOM 2726 C C . THR B 1 17 ? 29.953 24.798 3.218 1.00 13.97 977 THR B C 1
ATOM 2727 O O . THR B 1 17 ? 29.186 24.325 2.384 1.00 12.63 977 THR B O 1
ATOM 2731 N N . LYS B 1 18 ? 30.357 24.140 4.301 1.00 13.82 978 LYS B N 1
ATOM 2732 C CA . LYS B 1 18 ? 29.718 22.899 4.723 1.00 11.22 978 LYS B CA 1
ATOM 2733 C C . LYS B 1 18 ? 29.650 22.870 6.249 1.00 11.73 978 LYS B C 1
ATOM 2734 O O . LYS B 1 18 ? 30.546 23.359 6.932 1.00 13.33 978 LYS B O 1
ATOM 2740 N N A THR B 1 19 ? 28.555 22.326 6.773 0.50 11.52 979 THR B N 1
ATOM 2741 N N B THR B 1 19 ? 28.572 22.322 6.787 0.50 11.52 979 THR B N 1
ATOM 2742 C CA A THR B 1 19 ? 28.390 22.134 8.208 0.50 13.20 979 THR B CA 1
ATOM 2743 C CA B THR B 1 19 ? 28.520 22.099 8.219 0.50 12.62 979 THR B CA 1
ATOM 2744 C C A THR B 1 19 ? 28.074 20.665 8.460 0.50 13.87 979 THR B C 1
ATOM 2745 C C B THR B 1 19 ? 28.009 20.695 8.486 0.50 13.77 979 THR B C 1
ATOM 2746 O O A THR B 1 19 ? 27.723 19.932 7.532 0.50 12.48 979 THR B O 1
ATOM 2747 O O B THR B 1 19 ? 27.469 20.035 7.595 0.50 14.36 979 THR B O 1
ATOM 2754 N N . ILE B 1 20 ? 28.208 20.224 9.707 1.00 14.97 980 ILE B N 1
ATOM 2755 C CA . ILE B 1 20 ? 27.714 18.909 10.083 1.00 16.16 980 ILE B CA 1
ATOM 2756 C C . ILE B 1 20 ? 26.826 19.131 11.288 1.00 15.98 980 ILE B C 1
ATOM 2757 O O . ILE B 1 20 ? 27.192 19.875 12.206 1.00 15.84 980 ILE B O 1
ATOM 2762 N N . VAL B 1 21 ? 25.649 18.511 11.261 1.00 14.88 981 VAL B N 1
ATOM 2763 C CA . VAL B 1 21 ? 24.624 18.749 12.257 1.00 22.59 981 VAL B CA 1
ATOM 2764 C C . VAL B 1 21 ? 24.218 17.429 12.911 1.00 22.32 981 VAL B C 1
ATOM 2765 O O . VAL B 1 21 ? 24.255 16.377 12.263 1.00 24.74 981 VAL B O 1
ATOM 2769 N N . ASP B 1 22 ? 23.846 17.475 14.189 1.00 26.28 982 ASP B N 1
ATOM 2770 C CA . ASP B 1 22 ? 23.298 16.279 14.835 1.00 27.45 982 ASP B CA 1
ATOM 2771 C C . ASP B 1 22 ? 21.803 16.143 14.547 1.00 34.56 982 ASP B C 1
ATOM 2772 O O . ASP B 1 22 ? 21.238 16.951 13.807 1.00 29.26 982 ASP B O 1
ATOM 2777 N N . ASP B 1 23 ? 21.163 15.122 15.109 1.00 36.60 983 ASP B N 1
ATOM 2778 C CA . ASP B 1 23 ? 19.750 14.893 14.810 1.00 45.78 983 ASP B CA 1
ATOM 2779 C C . ASP B 1 23 ? 18.856 15.821 15.626 1.00 46.17 983 ASP B C 1
ATOM 2780 O O . ASP B 1 23 ? 17.637 15.844 15.459 1.00 48.82 983 ASP B O 1
ATOM 2785 N N . LYS B 1 24 ? 19.482 16.588 16.508 1.00 44.33 984 LYS B N 1
ATOM 2786 C CA . LYS B 1 24 ? 18.776 17.596 17.279 1.00 47.26 984 LYS B CA 1
ATOM 2787 C C . LYS B 1 24 ? 18.965 18.954 16.614 1.00 45.08 984 LYS B C 1
ATOM 2788 O O . LYS B 1 24 ? 18.445 19.961 17.086 1.00 43.24 984 LYS B O 1
ATOM 2794 N N . GLY B 1 25 ? 19.720 18.964 15.515 1.00 46.59 985 GLY B N 1
ATOM 2795 C CA . GLY B 1 25 ? 19.914 20.159 14.709 1.00 48.78 985 GLY B CA 1
ATOM 2796 C C . GLY B 1 25 ? 21.186 20.950 14.980 1.00 46.29 985 GLY B C 1
ATOM 2797 O O . GLY B 1 25 ? 21.569 21.805 14.185 1.00 47.21 985 GLY B O 1
ATOM 2798 N N . GLN B 1 26 ? 21.839 20.668 16.102 1.00 44.82 986 GLN B N 1
ATOM 2799 C CA . GLN B 1 26 ? 23.030 21.408 16.517 1.00 39.58 986 GLN B CA 1
ATOM 2800 C C . GLN B 1 26 ? 24.258 21.091 15.655 1.00 35.21 986 GLN B C 1
ATOM 2801 O O . GLN B 1 26 ? 24.422 19.968 15.187 1.00 29.43 986 GLN B O 1
ATOM 2807 N N . SER B 1 27 ? 25.124 22.083 15.460 1.00 36.73 987 SER B N 1
ATOM 2808 C CA . SER B 1 27 ? 26.385 21.868 14.757 1.00 28.87 987 SER B CA 1
ATOM 2809 C C . SER B 1 27 ? 27.318 21.020 15.604 1.00 26.73 987 SER B C 1
ATOM 2810 O O . SER B 1 27 ? 27.458 21.259 16.802 1.00 28.58 987 SER B O 1
ATOM 2813 N N . ILE B 1 28 ? 27.954 20.031 14.984 1.00 17.95 988 ILE B N 1
ATOM 2814 C CA . ILE B 1 28 ? 28.905 19.191 15.690 1.00 19.58 988 ILE B CA 1
ATOM 2815 C C . ILE B 1 28 ? 30.273 19.173 15.016 1.00 17.63 988 ILE B C 1
ATOM 2816 O O . ILE B 1 28 ? 31.047 18.221 15.161 1.00 18.73 988 ILE B O 1
ATOM 2821 N N . ASP B 1 29 ? 30.577 20.244 14.299 1.00 19.05 989 ASP B N 1
ATOM 2822 C CA . ASP B 1 29 ? 31.912 20.433 13.742 1.00 20.37 989 ASP B CA 1
ATOM 2823 C C . ASP B 1 29 ? 32.948 20.401 14.864 1.00 21.95 989 ASP B C 1
ATOM 2824 O O . ASP B 1 29 ? 32.783 21.054 15.900 1.00 23.90 989 ASP B O 1
ATOM 2829 N N . GLY B 1 30 ? 34.007 19.621 14.667 1.00 17.78 990 GLY B N 1
ATOM 2830 C CA . GLY B 1 30 ? 35.048 19.479 15.666 1.00 17.70 990 GLY B CA 1
ATOM 2831 C C . GLY B 1 30 ? 34.804 18.416 16.728 1.00 24.32 990 GLY B C 1
ATOM 2832 O O . GLY B 1 30 ? 35.685 18.150 17.551 1.00 28.64 990 GLY B O 1
ATOM 2833 N N . LYS B 1 31 ? 33.623 17.801 16.706 1.00 18.21 991 LYS B N 1
ATOM 2834 C CA . LYS B 1 31 ? 33.225 16.849 17.745 1.00 23.38 991 LYS B CA 1
ATOM 2835 C C . LYS B 1 31 ? 33.545 15.410 17.370 1.00 23.19 991 LYS B C 1
ATOM 2836 O O . LYS B 1 31 ? 33.691 15.076 16.193 1.00 20.72 991 LYS B O 1
ATOM 2842 N N . SER B 1 32 ? 33.631 14.549 18.376 1.00 21.47 992 SER B N 1
ATOM 2843 C CA . SER B 1 32 ? 33.833 13.134 18.119 1.00 18.16 992 SER B CA 1
ATOM 2844 C C . SER B 1 32 ? 32.514 12.399 17.839 1.00 20.26 992 SER B C 1
ATOM 2845 O O . SER B 1 32 ? 31.433 12.814 18.272 1.00 17.65 992 SER B O 1
ATOM 2848 N N . VAL B 1 33 ? 32.613 11.302 17.101 1.00 16.65 993 VAL B N 1
ATOM 2849 C CA . VAL B 1 33 ? 31.446 10.524 16.728 1.00 16.04 993 VAL B CA 1
ATOM 2850 C C . VAL B 1 33 ? 31.754 9.054 16.983 1.00 17.02 993 VAL B C 1
ATOM 2851 O O . VAL B 1 33 ? 32.857 8.717 17.397 1.00 17.58 993 VAL B O 1
ATOM 2855 N N . LEU B 1 34 ? 30.783 8.187 16.721 1.00 16.34 994 LEU B N 1
ATOM 2856 C CA . LEU B 1 34 ? 30.919 6.756 16.964 1.00 17.06 994 LEU B CA 1
ATOM 2857 C C . LEU B 1 34 ? 31.049 6.002 15.632 1.00 15.95 994 LEU B C 1
ATOM 2858 O O . LEU B 1 34 ? 30.714 6.547 14.576 1.00 15.52 994 LEU B O 1
ATOM 2863 N N . PRO B 1 35 ? 31.562 4.760 15.673 1.00 17.31 995 PRO B N 1
ATOM 2864 C CA . PRO B 1 35 ? 31.704 3.946 14.459 1.00 15.86 995 PRO B CA 1
ATOM 2865 C C . PRO B 1 35 ? 30.410 3.833 13.665 1.00 16.25 995 PRO B C 1
ATOM 2866 O O . PRO B 1 35 ? 30.460 3.838 12.431 1.00 13.89 995 PRO B O 1
ATOM 2870 N N . ASN B 1 36 ? 29.272 3.704 14.346 1.00 15.54 996 ASN B N 1
ATOM 2871 C CA . ASN B 1 36 ? 28.008 3.560 13.623 1.00 14.94 996 ASN B CA 1
ATOM 2872 C C . ASN B 1 36 ? 27.286 4.883 13.346 1.00 14.09 996 ASN B C 1
ATOM 2873 O O . ASN B 1 36 ? 26.132 4.873 12.908 1.00 15.39 996 ASN B O 1
ATOM 2878 N N . SER B 1 37 ? 27.953 6.010 13.594 1.00 13.80 997 SER B N 1
ATOM 2879 C CA . SER B 1 37 ? 27.295 7.317 13.440 1.00 13.26 997 SER B CA 1
ATOM 2880 C C . SER B 1 37 ? 26.932 7.631 11.987 1.00 12.74 997 SER B C 1
ATOM 2881 O O . SER B 1 37 ? 27.662 7.262 11.069 1.00 13.60 997 SER B O 1
ATOM 2884 N N . THR B 1 38 ? 25.779 8.265 11.772 1.00 11.82 998 THR B N 1
ATOM 2885 C CA . THR B 1 38 ? 25.489 8.828 10.446 1.00 10.77 998 THR B CA 1
ATOM 2886 C C . THR B 1 38 ? 26.003 10.250 10.428 1.00 13.31 998 THR B C 1
ATOM 2887 O O . THR B 1 38 ? 25.656 11.047 11.316 1.00 14.72 998 THR B O 1
ATOM 2891 N N . LEU B 1 39 ? 26.833 10.570 9.439 1.00 9.63 999 LEU B N 1
ATOM 2892 C CA . LEU B 1 39 ? 27.364 11.923 9.306 1.00 9.44 999 LEU B CA 1
ATOM 2893 C C . LEU B 1 39 ? 26.510 12.665 8.297 1.00 12.38 999 LEU B C 1
ATOM 2894 O O . LEU B 1 39 ? 26.522 12.340 7.103 1.00 12.72 999 LEU B O 1
ATOM 2899 N N . THR B 1 40 ? 25.760 13.647 8.780 1.00 9.43 1000 THR B N 1
ATOM 2900 C CA . THR B 1 40 ? 24.863 14.401 7.916 1.00 9.24 1000 THR B CA 1
ATOM 2901 C C . THR B 1 40 ? 25.416 15.802 7.732 1.00 12.31 1000 THR B C 1
ATOM 2902 O O . THR B 1 40 ? 25.518 16.564 8.693 1.00 12.39 1000 THR B O 1
ATOM 2906 N N . TYR B 1 41 ? 25.802 16.112 6.496 1.00 11.01 1001 TYR B N 1
ATOM 2907 C CA . TYR B 1 41 ? 26.401 17.386 6.164 1.00 10.60 1001 TYR B CA 1
ATOM 2908 C C . TYR B 1 41 ? 25.387 18.250 5.423 1.00 12.93 1001 TYR B C 1
ATOM 2909 O O . TYR B 1 41 ? 24.588 17.732 4.644 1.00 11.82 1001 TYR B O 1
ATOM 2918 N N . VAL B 1 42 ? 25.424 19.552 5.675 1.00 10.47 1002 VAL B N 1
ATOM 2919 C CA . VAL B 1 42 ? 24.681 20.511 4.868 1.00 11.29 1002 VAL B CA 1
ATOM 2920 C C . VAL B 1 42 ? 25.673 21.435 4.186 1.00 13.77 1002 VAL B C 1
ATOM 2921 O O . VAL B 1 42 ? 26.397 22.191 4.852 1.00 10.81 1002 VAL B O 1
ATOM 2925 N N . ALA B 1 43 ? 25.705 21.364 2.855 1.00 12.53 1003 ALA B N 1
ATOM 2926 C CA . ALA B 1 43 ? 26.702 22.076 2.054 1.00 10.33 1003 ALA B CA 1
ATOM 2927 C C . ALA B 1 43 ? 26.037 23.148 1.215 1.00 13.07 1003 ALA B C 1
ATOM 2928 O O . ALA B 1 43 ? 24.969 22.919 0.621 1.00 10.80 1003 ALA B O 1
ATOM 2930 N N . LYS B 1 44 ? 26.663 24.320 1.170 1.00 12.05 1004 LYS B N 1
ATOM 2931 C CA . LYS B 1 44 ? 26.138 25.423 0.383 1.00 12.49 1004 LYS B CA 1
ATOM 2932 C C . LYS B 1 44 ? 26.986 25.697 -0.842 1.00 19.80 1004 LYS B C 1
ATOM 2933 O O . LYS B 1 44 ? 28.218 25.760 -0.774 1.00 13.95 1004 LYS B O 1
ATOM 2939 N N . GLN B 1 45 ? 26.293 25.883 -1.957 1.00 12.94 1005 GLN B N 1
ATOM 2940 C CA . GLN B 1 45 ? 26.903 26.317 -3.203 1.00 15.60 1005 GLN B CA 1
ATOM 2941 C C . GLN B 1 45 ? 26.468 27.765 -3.360 1.00 16.73 1005 GLN B C 1
ATOM 2942 O O . GLN B 1 45 ? 25.283 28.061 -3.538 1.00 15.46 1005 GLN B O 1
ATOM 2948 N N . ASP B 1 46 ? 27.441 28.667 -3.267 1.00 15.83 1006 ASP B N 1
ATOM 2949 C CA . ASP B 1 46 ? 27.182 30.076 -3.032 1.00 17.39 1006 ASP B CA 1
ATOM 2950 C C . ASP B 1 46 ? 27.120 30.891 -4.325 1.00 18.65 1006 ASP B C 1
ATOM 2951 O O . ASP B 1 46 ? 28.139 31.100 -4.977 1.00 20.41 1006 ASP B O 1
ATOM 2956 N N . PHE B 1 47 ? 25.930 31.370 -4.681 1.00 20.36 1007 PHE B N 1
ATOM 2957 C CA . PHE B 1 47 ? 25.770 32.191 -5.884 1.00 23.68 1007 PHE B CA 1
ATOM 2958 C C . PHE B 1 47 ? 25.346 33.626 -5.559 1.00 26.29 1007 PHE B C 1
ATOM 2959 O O . PHE B 1 47 ? 25.137 34.437 -6.465 1.00 24.94 1007 PHE B O 1
ATOM 2967 N N . ASP B 1 48 ? 25.211 33.924 -4.270 1.00 24.81 1008 ASP B N 1
ATOM 2968 C CA . ASP B 1 48 ? 24.665 35.204 -3.812 1.00 39.84 1008 ASP B CA 1
ATOM 2969 C C . ASP B 1 48 ? 25.279 36.433 -4.494 1.00 36.60 1008 ASP B C 1
ATOM 2970 O O . ASP B 1 48 ? 24.565 37.360 -4.876 1.00 45.00 1008 ASP B O 1
ATOM 2975 N N . GLN B 1 49 ? 26.597 36.419 -4.660 1.00 34.72 1009 GLN B N 1
ATOM 2976 C CA . GLN B 1 49 ? 27.328 37.547 -5.232 1.00 41.63 1009 GLN B CA 1
ATOM 2977 C C . GLN B 1 49 ? 27.181 37.713 -6.741 1.00 42.17 1009 GLN B C 1
ATOM 2978 O O . GLN B 1 49 ? 27.515 38.763 -7.284 1.00 48.91 1009 GLN B O 1
ATOM 2984 N N . TYR B 1 50 ? 26.691 36.678 -7.414 1.00 36.17 1010 TYR B N 1
ATOM 2985 C CA . TYR B 1 50 ? 26.532 36.703 -8.866 1.00 37.30 1010 TYR B CA 1
ATOM 2986 C C . TYR B 1 50 ? 25.215 37.358 -9.259 1.00 35.91 1010 TYR B C 1
ATOM 2987 O O . TYR B 1 50 ? 24.954 37.599 -10.441 1.00 39.92 1010 TYR B O 1
ATOM 2996 N N . LYS B 1 51 ? 24.379 37.620 -8.258 1.00 33.46 1011 LYS B N 1
ATOM 2997 C CA . LYS B 1 51 ? 23.017 38.085 -8.478 1.00 35.31 1011 LYS B CA 1
ATOM 2998 C C . LYS B 1 51 ? 22.970 39.431 -9.196 1.00 38.85 1011 LYS B C 1
ATOM 2999 O O . LYS B 1 51 ? 23.695 40.352 -8.847 1.00 38.51 1011 LYS B O 1
ATOM 3005 N N . GLY B 1 52 ? 22.121 39.533 -10.209 1.00 37.80 1012 GLY B N 1
ATOM 3006 C CA . GLY B 1 52 ? 21.915 40.794 -10.893 1.00 46.92 1012 GLY B CA 1
ATOM 3007 C C . GLY B 1 52 ? 23.067 41.199 -11.792 1.00 49.68 1012 GLY B C 1
ATOM 3008 O O . GLY B 1 52 ? 23.035 42.263 -12.407 1.00 53.22 1012 GLY B O 1
ATOM 3009 N N . MET B 1 53 ? 24.088 40.355 -11.868 1.00 43.89 1013 MET B N 1
ATOM 3010 C CA . MET B 1 53 ? 25.219 40.612 -12.750 1.00 47.70 1013 MET B CA 1
ATOM 3011 C C . MET B 1 53 ? 24.995 39.979 -14.119 1.00 49.23 1013 MET B C 1
ATOM 3012 O O . MET B 1 53 ? 23.995 39.287 -14.338 1.00 45.49 1013 MET B O 1
ATOM 3017 N N . THR B 1 54 ? 25.929 40.221 -15.033 1.00 52.10 1014 THR B N 1
ATOM 3018 C CA . THR B 1 54 ? 25.800 39.765 -16.412 1.00 53.38 1014 THR B CA 1
ATOM 3019 C C . THR B 1 54 ? 27.094 39.124 -16.901 1.00 53.62 1014 THR B C 1
ATOM 3020 O O . THR B 1 54 ? 28.040 39.819 -17.280 1.00 59.42 1014 THR B O 1
ATOM 3024 N N . ALA B 1 55 ? 27.128 37.796 -16.896 1.00 47.47 1015 ALA B N 1
ATOM 3025 C CA . ALA B 1 55 ? 28.308 37.046 -17.313 1.00 42.67 1015 ALA B CA 1
ATOM 3026 C C . ALA B 1 55 ? 28.273 36.758 -18.808 1.00 44.96 1015 ALA B C 1
ATOM 3027 O O . ALA B 1 55 ? 27.203 36.597 -19.388 1.00 49.14 1015 ALA B O 1
ATOM 3029 N N . ALA B 1 56 ? 29.447 36.678 -19.426 1.00 47.10 1016 ALA B N 1
ATOM 3030 C CA . ALA B 1 56 ? 29.544 36.432 -20.863 1.00 53.12 1016 ALA B CA 1
ATOM 3031 C C . ALA B 1 56 ? 29.285 34.968 -21.225 1.00 58.54 1016 ALA B C 1
ATOM 3032 O O . ALA B 1 56 ? 29.403 34.083 -20.375 1.00 58.56 1016 ALA B O 1
ATOM 3034 N N . LYS B 1 57 ? 28.941 34.725 -22.490 1.00 58.52 1017 LYS B N 1
ATOM 3035 C CA . LYS B 1 57 ? 28.757 33.369 -23.015 1.00 57.88 1017 LYS B CA 1
ATOM 3036 C C . LYS B 1 57 ? 29.976 32.499 -22.754 1.00 48.62 1017 LYS B C 1
ATOM 3037 O O . LYS B 1 57 ? 29.865 31.378 -22.260 1.00 45.83 1017 LYS B O 1
ATOM 3043 N N . GLU B 1 58 ? 31.138 33.034 -23.108 1.00 46.31 1018 GLU B N 1
ATOM 3044 C CA . GLU B 1 58 ? 32.410 32.338 -22.970 1.00 45.97 1018 GLU B CA 1
ATOM 3045 C C . GLU B 1 58 ? 32.583 31.792 -21.554 1.00 38.43 1018 GLU B C 1
ATOM 3046 O O . GLU B 1 58 ? 33.042 30.663 -21.362 1.00 36.96 1018 GLU B O 1
ATOM 3052 N N . SER B 1 59 ? 32.194 32.598 -20.569 1.00 42.92 1019 SER B N 1
ATOM 3053 C CA . SER B 1 59 ? 32.282 32.207 -19.168 1.00 45.03 1019 SER B CA 1
ATOM 3054 C C . SER B 1 59 ? 31.239 31.161 -18.786 1.00 36.10 1019 SER B C 1
ATOM 3055 O O . SER B 1 59 ? 31.566 30.144 -18.166 1.00 31.06 1019 SER B O 1
ATOM 3058 N N . VAL B 1 60 ? 29.984 31.419 -19.143 1.00 31.01 1020 VAL B N 1
ATOM 3059 C CA . VAL B 1 60 ? 28.897 30.533 -18.744 1.00 32.89 1020 VAL B CA 1
ATOM 3060 C C . VAL B 1 60 ? 29.104 29.107 -19.245 1.00 33.92 1020 VAL B C 1
ATOM 3061 O O . VAL B 1 60 ? 28.845 28.149 -18.517 1.00 29.96 1020 VAL B O 1
ATOM 3065 N N . MET B 1 61 ? 29.605 28.972 -20.469 1.00 28.63 1021 MET B N 1
ATOM 3066 C CA . MET B 1 61 ? 29.858 27.656 -21.058 1.00 35.25 1021 MET B CA 1
ATOM 3067 C C . MET B 1 61 ? 30.794 26.803 -20.218 1.00 29.98 1021 MET B C 1
ATOM 3068 O O . MET B 1 61 ? 30.755 25.576 -20.292 1.00 31.41 1021 MET B O 1
ATOM 3073 N N . LYS B 1 62 ? 31.634 27.454 -19.419 1.00 27.02 1022 LYS B N 1
ATOM 3074 C CA . LYS B 1 62 ? 32.538 26.735 -18.532 1.00 27.21 1022 LYS B CA 1
ATOM 3075 C C . LYS B 1 62 ? 31.759 26.079 -17.389 1.00 24.59 1022 LYS B C 1
ATOM 3076 O O . LYS B 1 62 ? 32.274 25.205 -16.695 1.00 21.24 1022 LYS B O 1
ATOM 3082 N N . GLY B 1 63 ? 30.509 26.495 -17.214 1.00 22.45 1023 GLY B N 1
ATOM 3083 C CA . GLY B 1 63 ? 29.574 25.775 -16.359 1.00 22.79 1023 GLY B CA 1
ATOM 3084 C C . GLY B 1 63 ? 29.727 25.935 -14.856 1.00 22.88 1023 GLY B C 1
ATOM 3085 O O . GLY B 1 63 ? 30.396 26.847 -14.362 1.00 24.08 1023 GLY B O 1
ATOM 3086 N N . PHE B 1 64 ? 29.086 25.037 -14.121 1.00 17.91 1024 PHE B N 1
ATOM 3087 C CA . PHE B 1 64 ? 29.004 25.159 -12.672 1.00 18.85 1024 PHE B CA 1
ATOM 3088 C C . PHE B 1 64 ? 29.145 23.799 -12.024 1.00 16.41 1024 PHE B C 1
ATOM 3089 O O . PHE B 1 64 ? 28.314 22.905 -12.219 1.00 14.59 1024 PHE B O 1
ATOM 3097 N N . ILE B 1 65 ? 30.225 23.650 -11.267 1.00 14.77 1025 ILE B N 1
ATOM 3098 C CA . ILE B 1 65 ? 30.574 22.376 -10.681 1.00 13.50 1025 ILE B CA 1
ATOM 3099 C C . ILE B 1 65 ? 30.659 22.512 -9.166 1.00 13.61 1025 ILE B C 1
ATOM 3100 O O . ILE B 1 65 ? 31.201 23.503 -8.651 1.00 15.01 1025 ILE B O 1
ATOM 3105 N N . TYR B 1 66 ? 30.092 21.538 -8.464 1.00 11.58 1026 TYR B N 1
ATOM 3106 C CA . TYR B 1 66 ? 30.233 21.451 -7.015 1.00 12.10 1026 TYR B CA 1
ATOM 3107 C C . TYR B 1 66 ? 30.852 20.106 -6.650 1.00 13.46 1026 TYR B C 1
ATOM 3108 O O . TYR B 1 66 ? 30.500 19.067 -7.216 1.00 11.52 1026 TYR B O 1
ATOM 3117 N N . VAL B 1 67 ? 31.784 20.137 -5.706 1.00 10.08 1027 VAL B N 1
ATOM 3118 C CA . VAL B 1 67 ? 32.545 18.959 -5.347 1.00 9.53 1027 VAL B CA 1
ATOM 3119 C C . VAL B 1 67 ? 32.414 18.722 -3.863 1.00 8.99 1027 VAL B C 1
ATOM 3120 O O . VAL B 1 67 ? 32.531 19.643 -3.069 1.00 10.47 1027 VAL B O 1
ATOM 3124 N N . ASP B 1 68 ? 32.170 17.481 -3.487 1.00 8.31 1028 ASP B N 1
ATOM 3125 C CA . ASP B 1 68 ? 32.319 17.137 -2.106 1.00 9.93 1028 ASP B CA 1
ATOM 3126 C C . ASP B 1 68 ? 33.497 16.183 -1.982 1.00 11.12 1028 ASP B C 1
ATOM 3127 O O . ASP B 1 68 ? 33.456 15.048 -2.475 1.00 9.68 1028 ASP B O 1
ATOM 3132 N N . ASP B 1 69 ? 34.544 16.654 -1.319 1.00 8.71 1029 ASP B N 1
ATOM 3133 C CA . ASP B 1 69 ? 35.739 15.851 -1.107 1.00 10.87 1029 ASP B CA 1
ATOM 3134 C C . ASP B 1 69 ? 35.710 15.318 0.318 1.00 9.62 1029 ASP B C 1
ATOM 3135 O O . ASP B 1 69 ? 35.999 16.047 1.263 1.00 11.57 1029 ASP B O 1
ATOM 3140 N N . TYR B 1 70 ? 35.328 14.053 0.458 1.00 11.10 1030 TYR B N 1
ATOM 3141 C CA . TYR B 1 70 ? 35.319 13.388 1.750 1.00 9.65 1030 TYR B CA 1
ATOM 3142 C C . TYR B 1 70 ? 36.631 12.622 1.952 1.00 12.88 1030 TYR B C 1
ATOM 3143 O O . TYR B 1 70 ? 37.256 12.197 0.985 1.00 12.78 1030 TYR B O 1
ATOM 3152 N N . LYS B 1 71 ? 37.031 12.421 3.208 1.00 10.45 1031 LYS B N 1
ATOM 3153 C CA . LYS B 1 71 ? 38.237 11.646 3.506 1.00 12.02 1031 LYS B CA 1
ATOM 3154 C C . LYS B 1 71 ? 37.956 10.176 3.225 1.00 16.43 1031 LYS B C 1
ATOM 3155 O O . LYS B 1 71 ? 37.253 9.522 4.001 1.00 10.15 1031 LYS B O 1
ATOM 3161 N N . ASP B 1 72 ? 38.506 9.647 2.132 1.00 16.08 1032 ASP B N 1
ATOM 3162 C CA . ASP B 1 72 ? 38.037 8.340 1.656 1.00 12.81 1032 ASP B CA 1
ATOM 3163 C C . ASP B 1 72 ? 38.525 7.130 2.475 1.00 14.69 1032 ASP B C 1
ATOM 3164 O O . ASP B 1 72 ? 38.010 6.026 2.309 1.00 17.91 1032 ASP B O 1
ATOM 3169 N N . GLU B 1 73 ? 39.518 7.343 3.337 1.00 13.84 1033 GLU B N 1
ATOM 3170 C CA . GLU B 1 73 ? 39.960 6.314 4.280 1.00 18.14 1033 GLU B CA 1
ATOM 3171 C C . GLU B 1 73 ? 38.972 6.167 5.436 1.00 18.99 1033 GLU B C 1
ATOM 3172 O O . GLU B 1 73 ? 38.896 5.115 6.078 1.00 18.29 1033 GLU B O 1
ATOM 3178 N N . ALA B 1 74 ? 38.217 7.229 5.703 1.00 16.12 1034 ALA B N 1
ATOM 3179 C CA . ALA B 1 74 ? 37.353 7.298 6.881 1.00 12.39 1034 ALA B CA 1
ATOM 3180 C C . ALA B 1 74 ? 35.871 7.136 6.511 1.00 11.67 1034 ALA B C 1
ATOM 3181 O O . ALA B 1 74 ? 35.155 6.275 7.038 1.00 14.94 1034 ALA B O 1
ATOM 3183 N N . ILE B 1 75 ? 35.414 7.995 5.613 1.00 9.87 1035 ILE B N 1
ATOM 3184 C CA . ILE B 1 75 ? 34.036 7.968 5.134 1.00 9.04 1035 ILE B CA 1
ATOM 3185 C C . ILE B 1 75 ? 33.871 6.949 4.004 1.00 11.04 1035 ILE B C 1
ATOM 3186 O O . ILE B 1 75 ? 34.673 6.891 3.078 1.00 11.75 1035 ILE B O 1
ATOM 3191 N N . ASP B 1 76 ? 32.837 6.128 4.095 1.00 10.69 1036 ASP B N 1
ATOM 3192 C CA . ASP B 1 76 ? 32.505 5.229 3.000 1.00 10.74 1036 ASP B CA 1
ATOM 3193 C C . ASP B 1 76 ? 31.737 6.036 1.955 1.00 11.40 1036 ASP B C 1
ATOM 3194 O O . ASP B 1 76 ? 30.543 6.276 2.101 1.00 8.34 1036 ASP B O 1
ATOM 3199 N N . GLY B 1 77 ? 32.436 6.487 0.916 1.00 9.53 1037 GLY B N 1
ATOM 3200 C CA . GLY B 1 77 ? 31.786 7.219 -0.158 1.00 7.34 1037 GLY B CA 1
ATOM 3201 C C . GLY B 1 77 ? 30.567 6.506 -0.734 1.00 10.23 1037 GLY B C 1
ATOM 3202 O O . GLY B 1 77 ? 29.606 7.149 -1.148 1.00 10.28 1037 GLY B O 1
ATOM 3203 N N . HIS B 1 78 ? 30.600 5.176 -0.763 1.00 8.90 1038 HIS B N 1
ATOM 3204 C CA . HIS B 1 78 ? 29.491 4.418 -1.338 1.00 9.02 1038 HIS B CA 1
ATOM 3205 C C . HIS B 1 78 ? 28.219 4.364 -0.482 1.00 12.93 1038 HIS B C 1
ATOM 3206 O O . HIS B 1 78 ? 27.156 3.933 -0.949 1.00 11.94 1038 HIS B O 1
ATOM 3213 N N . SER B 1 79 ? 28.315 4.843 0.752 1.00 13.16 1039 SER B N 1
ATOM 3214 C CA . SER B 1 79 ? 27.157 4.892 1.638 1.00 8.31 1039 SER B CA 1
ATOM 3215 C C . SER B 1 79 ? 26.329 6.165 1.443 1.00 9.69 1039 SER B C 1
ATOM 3216 O O . SER B 1 79 ? 25.306 6.342 2.107 1.00 12.79 1039 SER B O 1
ATOM 3219 N N . LEU B 1 80 ? 26.776 7.067 0.567 1.00 6.93 1040 LEU B N 1
ATOM 3220 C CA . LEU B 1 80 ? 26.097 8.372 0.451 1.00 7.56 1040 LEU B CA 1
ATOM 3221 C C . LEU B 1 80 ? 24.611 8.238 0.189 1.00 12.77 1040 LEU B C 1
ATOM 3222 O O . LEU B 1 80 ? 24.191 7.483 -0.699 1.00 8.82 1040 LEU B O 1
ATOM 3227 N N . VAL B 1 81 ? 23.820 8.948 0.995 1.00 9.52 1041 VAL B N 1
ATOM 3228 C CA . VAL B 1 81 ? 22.406 9.177 0.703 1.00 9.93 1041 VAL B CA 1
ATOM 3229 C C . VAL B 1 81 ? 22.230 10.676 0.493 1.00 13.14 1041 VAL B C 1
ATOM 3230 O O . VAL B 1 81 ? 22.540 11.472 1.380 1.00 9.47 1041 VAL B O 1
ATOM 3234 N N . VAL B 1 82 ? 21.773 11.057 -0.695 1.00 12.69 1042 VAL B N 1
ATOM 3235 C CA . VAL B 1 82 ? 21.426 12.445 -0.958 1.00 10.22 1042 VAL B CA 1
ATOM 3236 C C . VAL B 1 82 ? 20.010 12.688 -0.479 1.00 12.38 1042 VAL B C 1
ATOM 3237 O O . VAL B 1 82 ? 19.042 12.289 -1.130 1.00 13.45 1042 VAL B O 1
ATOM 3241 N N . ASN B 1 83 ? 19.891 13.329 0.677 1.00 12.39 1043 ASN B N 1
ATOM 3242 C CA . ASN B 1 83 ? 18.584 13.620 1.234 1.00 11.42 1043 ASN B CA 1
ATOM 3243 C C . ASN B 1 83 ? 17.851 14.664 0.401 1.00 14.02 1043 ASN B C 1
ATOM 3244 O O . ASN B 1 83 ? 16.644 14.566 0.205 1.00 13.21 1043 ASN B O 1
ATOM 3249 N N . SER B 1 84 ? 18.589 15.654 -0.090 1.00 10.58 1044 SER B N 1
ATOM 3250 C CA . SER B 1 84 ? 18.011 16.661 -0.989 1.00 10.63 1044 SER B CA 1
ATOM 3251 C C . SER B 1 84 ? 19.096 17.519 -1.611 1.00 16.48 1044 SER B C 1
ATOM 3252 O O . SER B 1 84 ? 20.200 17.651 -1.059 1.00 11.88 1044 SER B O 1
ATOM 3255 N N . ILE B 1 85 ? 18.784 18.076 -2.776 1.00 10.70 1045 ILE B N 1
ATOM 3256 C CA . ILE B 1 85 ? 19.589 19.132 -3.363 1.00 13.93 1045 ILE B CA 1
ATOM 3257 C C . ILE B 1 85 ? 18.623 20.180 -3.868 1.00 11.99 1045 ILE B C 1
ATOM 3258 O O . ILE B 1 85 ? 17.912 19.969 -4.857 1.00 12.56 1045 ILE B O 1
ATOM 3263 N N . LYS B 1 86 ? 18.584 21.304 -3.168 1.00 12.59 1046 LYS B N 1
ATOM 3264 C CA . LYS B 1 86 ? 17.560 22.302 -3.430 1.00 14.01 1046 LYS B CA 1
ATOM 3265 C C . LYS B 1 86 ? 18.118 23.692 -3.622 1.00 19.04 1046 LYS B C 1
ATOM 3266 O O . LYS B 1 86 ? 19.076 24.093 -2.957 1.00 14.67 1046 LYS B O 1
ATOM 3272 N N . ALA B 1 87 ? 17.485 24.443 -4.515 1.00 15.89 1047 ALA B N 1
ATOM 3273 C CA . ALA B 1 87 ? 17.792 25.847 -4.661 1.00 16.92 1047 ALA B CA 1
ATOM 3274 C C . ALA B 1 87 ? 17.126 26.591 -3.512 1.00 17.90 1047 ALA B C 1
ATOM 3275 O O . ALA B 1 87 ? 16.231 26.053 -2.848 1.00 18.03 1047 ALA B O 1
ATOM 3277 N N . ALA B 1 88 ? 17.567 27.821 -3.277 1.00 18.76 1048 ALA B N 1
ATOM 3278 C CA . ALA B 1 88 ? 17.048 28.621 -2.170 1.00 21.81 1048 ALA B CA 1
ATOM 3279 C C . ALA B 1 88 ? 15.528 28.784 -2.217 1.00 21.34 1048 ALA B C 1
ATOM 3280 O O . ALA B 1 88 ? 14.882 28.888 -1.175 1.00 22.00 1048 ALA B O 1
ATOM 3282 N N . ASN B 1 89 ? 14.963 28.796 -3.422 1.00 22.01 1049 ASN B N 1
ATOM 3283 C CA . ASN B 1 89 ? 13.507 28.926 -3.581 1.00 23.62 1049 ASN B CA 1
ATOM 3284 C C . ASN B 1 89 ? 12.772 27.598 -3.397 1.00 22.96 1049 ASN B C 1
ATOM 3285 O O . ASN B 1 89 ? 11.573 27.503 -3.660 1.00 24.27 1049 ASN B O 1
ATOM 3290 N N . GLY B 1 90 ? 13.504 26.565 -2.985 1.00 22.91 1050 GLY B N 1
ATOM 3291 C CA . GLY B 1 90 ? 12.907 25.265 -2.733 1.00 29.62 1050 GLY B CA 1
ATOM 3292 C C . GLY B 1 90 ? 12.895 24.297 -3.908 1.00 21.93 1050 GLY B C 1
ATOM 3293 O O . GLY B 1 90 ? 12.467 23.155 -3.760 1.00 21.55 1050 GLY B O 1
ATOM 3294 N N . ASP B 1 91 ? 13.361 24.739 -5.075 1.00 19.97 1051 ASP B N 1
ATOM 3295 C CA . ASP B 1 91 ? 13.357 23.882 -6.247 1.00 19.58 1051 ASP B CA 1
ATOM 3296 C C . ASP B 1 91 ? 14.249 22.675 -6.044 1.00 17.70 1051 ASP B C 1
ATOM 3297 O O . ASP B 1 91 ? 15.423 22.822 -5.717 1.00 16.61 1051 ASP B O 1
ATOM 3302 N N . ASP B 1 92 ? 13.705 21.483 -6.270 1.00 17.48 1052 ASP B N 1
ATOM 3303 C CA . ASP B 1 92 ? 14.560 20.295 -6.365 1.00 15.94 1052 ASP B CA 1
ATOM 3304 C C . ASP B 1 92 ? 15.393 20.423 -7.639 1.00 16.13 1052 ASP B C 1
ATOM 3305 O O . ASP B 1 92 ? 14.839 20.500 -8.734 1.00 18.42 1052 ASP B O 1
ATOM 3310 N N . VAL B 1 93 ? 16.719 20.443 -7.513 1.00 14.54 1053 VAL B N 1
ATOM 3311 C CA . VAL B 1 93 ? 17.558 20.588 -8.693 1.00 14.48 1053 VAL B CA 1
ATOM 3312 C C . VAL B 1 93 ? 18.353 19.328 -9.040 1.00 13.38 1053 VAL B C 1
ATOM 3313 O O . VAL B 1 93 ? 19.240 19.376 -9.889 1.00 13.28 1053 VAL B O 1
ATOM 3317 N N . THR B 1 94 ? 18.023 18.202 -8.411 1.00 12.77 1054 THR B N 1
ATOM 3318 C CA . THR B 1 94 ? 18.768 16.966 -8.668 1.00 11.88 1054 THR B CA 1
ATOM 3319 C C . THR B 1 94 ? 18.793 16.597 -10.161 1.00 14.25 1054 THR B C 1
ATOM 3320 O O . THR B 1 94 ? 19.808 16.115 -10.666 1.00 15.94 1054 THR B O 1
ATOM 3324 N N . ASN B 1 95 ? 17.684 16.838 -10.868 1.00 13.69 1055 ASN B N 1
ATOM 3325 C CA . ASN B 1 95 ? 17.614 16.514 -12.292 1.00 17.37 1055 ASN B CA 1
ATOM 3326 C C . ASN B 1 95 ? 18.358 17.512 -13.194 1.00 20.53 1055 ASN B C 1
ATOM 3327 O O . ASN B 1 95 ? 18.581 17.236 -14.367 1.00 17.46 1055 ASN B O 1
ATOM 3332 N N . LEU B 1 96 ? 18.755 18.658 -12.643 1.00 18.27 1056 LEU B N 1
ATOM 3333 C CA . LEU B 1 96 ? 19.545 19.636 -13.391 1.00 15.48 1056 LEU B CA 1
ATOM 3334 C C . LEU B 1 96 ? 21.056 19.372 -13.318 1.00 14.51 1056 LEU B C 1
ATOM 3335 O O . LEU B 1 96 ? 21.854 20.082 -13.963 1.00 15.07 1056 LEU B O 1
ATOM 3340 N N . LEU B 1 97 ? 21.451 18.367 -12.536 1.00 14.59 1057 LEU B N 1
ATOM 3341 C CA . LEU B 1 97 ? 22.870 18.145 -12.242 1.00 13.75 1057 LEU B CA 1
ATOM 3342 C C . LEU B 1 97 ? 23.296 16.729 -12.562 1.00 16.27 1057 LEU B C 1
ATOM 3343 O O . LEU B 1 97 ? 22.579 15.774 -12.253 1.00 12.61 1057 LEU B O 1
ATOM 3348 N N . GLU B 1 98 ? 24.477 16.591 -13.155 1.00 15.00 1058 GLU B N 1
ATOM 3349 C CA . GLU B 1 98 ? 25.101 15.287 -13.252 1.00 11.54 1058 GLU B CA 1
ATOM 3350 C C . GLU B 1 98 ? 25.793 14.987 -11.937 1.00 14.85 1058 GLU B C 1
ATOM 3351 O O . GLU B 1 98 ? 26.672 15.735 -11.513 1.00 14.12 1058 GLU B O 1
ATOM 3357 N N A MET B 1 99 ? 25.406 13.885 -11.304 0.33 9.83 1059 MET B N 1
ATOM 3358 N N B MET B 1 99 ? 25.388 13.907 -11.273 0.33 9.82 1059 MET B N 1
ATOM 3359 C CA A MET B 1 99 ? 26.052 13.423 -10.082 0.33 8.96 1059 MET B CA 1
ATOM 3360 C CA B MET B 1 99 ? 26.086 13.466 -10.068 0.33 8.95 1059 MET B CA 1
ATOM 3361 C CA C MET B 1 99 ? 25.275 13.613 -9.097 0.33 14.09 1059 MET B CA 1
ATOM 3362 C C A MET B 1 99 ? 27.082 12.359 -10.429 0.33 8.96 1059 MET B C 1
ATOM 3363 C C B MET B 1 99 ? 27.080 12.375 -10.421 0.33 8.95 1059 MET B C 1
ATOM 3364 O O A MET B 1 99 ? 26.726 11.261 -10.849 0.33 9.15 1059 MET B O 1
ATOM 3365 O O B MET B 1 99 ? 26.700 11.282 -10.834 0.33 9.15 1059 MET B O 1
ATOM 3378 N N . ARG B 1 100 ? 28.360 12.685 -10.266 1.00 8.93 1060 ARG B N 1
ATOM 3379 C CA . ARG B 1 100 ? 29.418 11.745 -10.624 1.00 9.17 1060 ARG B CA 1
ATOM 3380 C C . ARG B 1 100 ? 30.234 11.337 -9.411 1.00 11.50 1060 ARG B C 1
ATOM 3381 O O . ARG B 1 100 ? 30.785 12.190 -8.701 1.00 9.30 1060 ARG B O 1
ATOM 3389 N N . HIS B 1 101 ? 30.319 10.031 -9.170 1.00 9.36 1061 HIS B N 1
ATOM 3390 C CA . HIS B 1 101 ? 31.171 9.542 -8.103 1.00 12.15 1061 HIS B CA 1
ATOM 3391 C C . HIS B 1 101 ? 32.532 9.227 -8.719 1.00 12.68 1061 HIS B C 1
ATOM 3392 O O . HIS B 1 101 ? 32.672 8.254 -9.459 1.00 12.48 1061 HIS B O 1
ATOM 3399 N N . VAL B 1 102 ? 33.522 10.074 -8.448 1.00 10.04 1062 VAL B N 1
ATOM 3400 C CA . VAL B 1 102 ? 34.829 9.961 -9.105 1.00 10.20 1062 VAL B CA 1
ATOM 3401 C C . VAL B 1 102 ? 35.812 9.220 -8.193 1.00 11.63 1062 VAL B C 1
ATOM 3402 O O . VAL B 1 102 ? 36.289 9.766 -7.195 1.00 10.65 1062 VAL B O 1
ATOM 3406 N N . LEU B 1 103 ? 36.111 7.971 -8.520 1.00 10.92 1063 LEU B N 1
ATOM 3407 C CA . LEU B 1 103 ? 36.958 7.169 -7.637 1.00 11.26 1063 LEU B CA 1
ATOM 3408 C C . LEU B 1 103 ? 38.435 7.398 -7.933 1.00 12.42 1063 LEU B C 1
ATOM 3409 O O . LEU B 1 103 ? 39.306 7.095 -7.115 1.00 12.87 1063 LEU B O 1
ATOM 3414 N N . SER B 1 104 ? 38.709 7.916 -9.123 1.00 13.11 1064 SER B N 1
ATOM 3415 C CA . SER B 1 104 ? 40.066 8.215 -9.541 1.00 14.46 1064 SER B CA 1
ATOM 3416 C C . SER B 1 104 ? 39.980 9.217 -10.680 1.00 14.90 1064 SER B C 1
ATOM 3417 O O . SER B 1 104 ? 39.069 9.139 -11.502 1.00 14.64 1064 SER B O 1
ATOM 3420 N N . GLN B 1 105 ? 40.918 10.156 -10.744 1.00 16.58 1065 GLN B N 1
ATOM 3421 C CA . GLN B 1 105 ? 40.921 11.082 -11.868 1.00 16.50 1065 GLN B CA 1
ATOM 3422 C C . GLN B 1 105 ? 41.645 10.525 -13.089 1.00 18.14 1065 GLN B C 1
ATOM 3423 O O . GLN B 1 105 ? 41.654 11.178 -14.127 1.00 20.97 1065 GLN B O 1
ATOM 3429 N N . ASP B 1 106 ? 42.263 9.345 -12.973 1.00 18.78 1066 ASP B N 1
ATOM 3430 C CA . ASP B 1 106 ? 43.125 8.832 -14.060 1.00 20.68 1066 ASP B CA 1
ATOM 3431 C C . ASP B 1 106 ? 42.474 8.896 -15.443 1.00 21.15 1066 ASP B C 1
ATOM 3432 O O . ASP B 1 106 ? 43.094 9.342 -16.420 1.00 22.74 1066 ASP B O 1
ATOM 3437 N N . THR B 1 107 ? 41.222 8.457 -15.528 1.00 19.94 1067 THR B N 1
ATOM 3438 C CA . THR B 1 107 ? 40.517 8.493 -16.805 1.00 20.45 1067 THR B CA 1
ATOM 3439 C C . THR B 1 107 ? 39.150 9.157 -16.668 1.00 18.97 1067 THR B C 1
ATOM 3440 O O . THR B 1 107 ? 38.223 8.858 -17.420 1.00 18.97 1067 THR B O 1
ATOM 3444 N N . LEU B 1 108 ? 39.047 10.064 -15.701 1.00 17.90 1068 LEU B N 1
ATOM 3445 C CA . LEU B 1 108 ? 37.896 10.954 -15.585 1.00 17.97 1068 LEU B CA 1
ATOM 3446 C C . LEU B 1 108 ? 37.666 11.645 -16.922 1.00 17.96 1068 LEU B C 1
ATOM 3447 O O . LEU B 1 108 ? 38.628 11.980 -17.612 1.00 19.46 1068 LEU B O 1
ATOM 3452 N N . ASP B 1 109 ? 36.393 11.815 -17.285 1.00 17.41 1069 ASP B N 1
ATOM 3453 C CA . ASP B 1 109 ? 35.974 12.597 -18.445 1.00 20.92 1069 ASP B CA 1
ATOM 3454 C C . ASP B 1 109 ? 36.953 13.741 -18.722 1.00 20.35 1069 ASP B C 1
ATOM 3455 O O . ASP B 1 109 ? 37.164 14.593 -17.859 1.00 19.00 1069 ASP B O 1
ATOM 3460 N N A ASP B 1 110 ? 37.537 13.741 -19.920 0.50 22.72 1070 ASP B N 1
ATOM 3461 N N B ASP B 1 110 ? 37.558 13.742 -19.909 0.50 22.70 1070 ASP B N 1
ATOM 3462 C CA A ASP B 1 110 ? 38.578 14.695 -20.305 0.50 25.61 1070 ASP B CA 1
ATOM 3463 C CA B ASP B 1 110 ? 38.602 14.710 -20.252 0.50 24.95 1070 ASP B CA 1
ATOM 3464 C C A ASP B 1 110 ? 38.212 16.154 -20.036 0.50 25.13 1070 ASP B C 1
ATOM 3465 C C B ASP B 1 110 ? 38.203 16.161 -19.994 0.50 25.13 1070 ASP B C 1
ATOM 3466 O O A ASP B 1 110 ? 39.008 16.918 -19.482 0.50 24.98 1070 ASP B O 1
ATOM 3467 O O B ASP B 1 110 ? 38.972 16.928 -19.410 0.50 24.85 1070 ASP B O 1
ATOM 3476 N N . LYS B 1 111 ? 37.001 16.528 -20.429 1.00 24.21 1071 LYS B N 1
ATOM 3477 C CA . LYS B 1 111 ? 36.513 17.893 -20.255 1.00 30.69 1071 LYS B CA 1
ATOM 3478 C C . LYS B 1 111 ? 36.470 18.283 -18.776 1.00 24.92 1071 LYS B C 1
ATOM 3479 O O . LYS B 1 111 ? 36.940 19.353 -18.397 1.00 21.32 1071 LYS B O 1
ATOM 3485 N N . LEU B 1 112 ? 35.931 17.401 -17.940 1.00 19.19 1072 LEU B N 1
ATOM 3486 C CA . LEU B 1 112 ? 35.803 17.690 -16.511 1.00 17.76 1072 LEU B CA 1
ATOM 3487 C C . LEU B 1 112 ? 37.161 17.718 -15.816 1.00 19.88 1072 LEU B C 1
ATOM 3488 O O . LEU B 1 112 ? 37.410 18.552 -14.932 1.00 18.41 1072 LEU B O 1
ATOM 3493 N N . LYS B 1 113 ? 38.034 16.798 -16.216 1.00 18.69 1073 LYS B N 1
ATOM 3494 C CA . LYS B 1 113 ? 39.379 16.729 -15.655 1.00 29.96 1073 LYS B CA 1
ATOM 3495 C C . LYS B 1 113 ? 40.145 18.032 -15.927 1.00 23.37 1073 LYS B C 1
ATOM 3496 O O . LYS B 1 113 ? 40.732 18.617 -15.015 1.00 27.04 1073 LYS B O 1
ATOM 3502 N N . ALA B 1 114 ? 40.111 18.491 -17.173 1.00 22.20 1074 ALA B N 1
ATOM 3503 C CA . ALA B 1 114 ? 40.747 19.756 -17.554 1.00 32.27 1074 ALA B CA 1
ATOM 3504 C C . ALA B 1 114 ? 40.190 20.954 -16.776 1.00 29.91 1074 ALA B C 1
ATOM 3505 O O . ALA B 1 114 ? 40.940 21.846 -16.384 1.00 26.99 1074 ALA B O 1
ATOM 3507 N N . LEU B 1 115 ? 38.876 20.971 -16.559 1.00 25.65 1075 LEU B N 1
ATOM 3508 C CA . LEU B 1 115 ? 38.248 22.012 -15.742 1.00 28.95 1075 LEU B CA 1
ATOM 3509 C C . LEU B 1 115 ? 38.768 22.031 -14.311 1.00 32.00 1075 LEU B C 1
ATOM 3510 O O . LEU B 1 115 ? 39.083 23.096 -13.774 1.00 29.84 1075 LEU B O 1
ATOM 3515 N N . ILE B 1 116 ? 38.847 20.856 -13.690 1.00 19.12 1076 ILE B N 1
ATOM 3516 C CA . ILE B 1 116 ? 39.382 20.762 -12.339 1.00 18.44 1076 ILE B CA 1
ATOM 3517 C C . ILE B 1 116 ? 40.824 21.274 -12.259 1.00 27.57 1076 ILE B C 1
ATOM 3518 O O . ILE B 1 116 ? 41.153 22.072 -11.380 1.00 29.76 1076 ILE B O 1
ATOM 3523 N N . LYS B 1 117 ? 41.679 20.821 -13.173 1.00 27.20 1077 LYS B N 1
ATOM 3524 C CA . LYS B 1 117 ? 43.099 21.176 -13.106 1.00 36.15 1077 LYS B CA 1
ATOM 3525 C C . LYS B 1 117 ? 43.320 22.682 -13.256 1.00 34.42 1077 LYS B C 1
ATOM 3526 O O . LYS B 1 117 ? 44.179 23.263 -12.585 1.00 32.82 1077 LYS B O 1
ATOM 3532 N N . ALA B 1 118 ? 42.519 23.305 -14.115 1.00 30.45 1078 ALA B N 1
ATOM 3533 C CA . ALA B 1 118 ? 42.660 24.723 -14.426 1.00 31.06 1078 ALA B CA 1
ATOM 3534 C C . ALA B 1 118 ? 42.005 25.621 -13.385 1.00 33.97 1078 ALA B C 1
ATOM 3535 O O . ALA B 1 118 ? 42.228 26.831 -13.374 1.00 34.10 1078 ALA B O 1
ATOM 3537 N N . SER B 1 119 ? 41.198 25.027 -12.510 1.00 29.76 1079 SER B N 1
ATOM 3538 C CA . SER B 1 119 ? 40.409 25.798 -11.557 1.00 23.94 1079 SER B CA 1
ATOM 3539 C C . SER B 1 119 ? 41.228 26.279 -10.372 1.00 27.56 1079 SER B C 1
ATOM 3540 O O . SER B 1 119 ? 40.826 27.223 -9.691 1.00 29.60 1079 SER B O 1
ATOM 3543 N N . GLY B 1 120 ? 42.364 25.628 -10.113 1.00 26.05 1080 GLY B N 1
ATOM 3544 C CA . GLY B 1 120 ? 43.148 25.927 -8.924 1.00 27.55 1080 GLY B CA 1
ATOM 3545 C C . GLY B 1 120 ? 42.746 25.121 -7.688 1.00 32.58 1080 GLY B C 1
ATOM 3546 O O . GLY B 1 120 ? 43.396 25.233 -6.644 1.00 37.20 1080 GLY B O 1
ATOM 3547 N N . ILE B 1 121 ? 41.676 24.326 -7.787 1.00 27.59 1081 ILE B N 1
ATOM 3548 C CA . ILE B 1 121 ? 41.299 23.422 -6.691 1.00 27.54 1081 ILE B CA 1
ATOM 3549 C C . ILE B 1 121 ? 41.873 22.020 -6.914 1.00 23.99 1081 ILE B C 1
ATOM 3550 O O . ILE B 1 121 ? 42.085 21.598 -8.044 1.00 20.37 1081 ILE B O 1
ATOM 3555 N N . SER B 1 122 ? 42.094 21.287 -5.831 1.00 25.76 1082 SER B N 1
ATOM 3556 C CA . SER B 1 122 ? 42.776 20.004 -5.933 1.00 28.01 1082 SER B CA 1
ATOM 3557 C C . SER B 1 122 ? 42.180 18.983 -4.969 1.00 21.75 1082 SER B C 1
ATOM 3558 O O . SER B 1 122 ? 42.654 18.868 -3.832 1.00 24.90 1082 SER B O 1
ATOM 3561 N N . PRO B 1 123 ? 41.130 18.251 -5.408 1.00 21.81 1083 PRO B N 1
ATOM 3562 C CA . PRO B 1 123 ? 40.510 17.231 -4.553 1.00 18.56 1083 PRO B CA 1
ATOM 3563 C C . PRO B 1 123 ? 41.497 16.109 -4.294 1.00 15.98 1083 PRO B C 1
ATOM 3564 O O . PRO B 1 123 ? 42.325 15.809 -5.155 1.00 21.85 1083 PRO B O 1
ATOM 3568 N N . VAL B 1 124 ? 41.407 15.500 -3.120 1.00 16.11 1084 VAL B N 1
ATOM 3569 C CA . VAL B 1 124 ? 42.295 14.402 -2.753 1.00 19.81 1084 VAL B CA 1
ATOM 3570 C C . VAL B 1 124 ? 41.505 13.090 -2.797 1.00 14.85 1084 VAL B C 1
ATOM 3571 O O . VAL B 1 124 ? 40.388 13.002 -2.283 1.00 12.11 1084 VAL B O 1
ATOM 3575 N N . GLY B 1 125 ? 42.066 12.074 -3.446 1.00 13.88 1085 GLY B N 1
ATOM 3576 C CA . GLY B 1 125 ? 41.393 10.789 -3.515 1.00 13.20 1085 GLY B CA 1
ATOM 3577 C C . GLY B 1 125 ? 40.017 10.851 -4.153 1.00 13.62 1085 GLY B C 1
ATOM 3578 O O . GLY B 1 125 ? 39.792 11.580 -5.116 1.00 12.63 1085 GLY B O 1
ATOM 3579 N N . GLU B 1 126 ? 39.090 10.091 -3.588 1.00 11.34 1086 GLU B N 1
ATOM 3580 C CA . GLU B 1 126 ? 37.727 9.999 -4.100 1.00 10.21 1086 GLU B CA 1
ATOM 3581 C C . GLU B 1 126 ? 36.924 11.247 -3.787 1.00 11.21 1086 GLU B C 1
ATOM 3582 O O . GLU B 1 126 ? 37.122 11.874 -2.758 1.00 13.39 1086 GLU B O 1
ATOM 3588 N N . PHE B 1 127 ? 36.000 11.593 -4.672 1.00 9.14 1087 PHE B N 1
ATOM 3589 C CA . PHE B 1 127 ? 35.116 12.719 -4.405 1.00 8.63 1087 PHE B CA 1
ATOM 3590 C C . PHE B 1 127 ? 33.832 12.574 -5.210 1.00 11.48 1087 PHE B C 1
ATOM 3591 O O . PHE B 1 127 ? 33.762 11.803 -6.166 1.00 9.72 1087 PHE B O 1
ATOM 3599 N N . TYR B 1 128 ? 32.810 13.309 -4.799 1.00 8.40 1088 TYR B N 1
ATOM 3600 C CA . TYR B 1 128 ? 31.614 13.473 -5.610 1.00 8.03 1088 TYR B CA 1
ATOM 3601 C C . TYR B 1 128 ? 31.657 14.814 -6.305 1.00 9.33 1088 TYR B C 1
ATOM 3602 O O . TYR B 1 128 ? 32.123 15.803 -5.745 1.00 11.75 1088 TYR B O 1
ATOM 3611 N N . MET B 1 129 ? 31.167 14.851 -7.535 1.00 8.80 1089 MET B N 1
ATOM 3612 C CA . MET B 1 129 ? 31.026 16.133 -8.202 1.00 10.36 1089 MET B CA 1
ATOM 3613 C C . MET B 1 129 ? 29.649 16.240 -8.840 1.00 12.50 1089 MET B C 1
ATOM 3614 O O . MET B 1 129 ? 29.106 15.246 -9.339 1.00 14.97 1089 MET B O 1
ATOM 3619 N N . TRP B 1 130 ? 29.071 17.438 -8.785 1.00 9.96 1090 TRP B N 1
ATOM 3620 C CA . TRP B 1 130 ? 27.781 17.716 -9.412 1.00 12.99 1090 TRP B CA 1
ATOM 3621 C C . TRP B 1 130 ? 27.995 18.769 -10.497 1.00 14.22 1090 TRP B C 1
ATOM 3622 O O . TRP B 1 130 ? 28.502 19.864 -10.216 1.00 15.06 1090 TRP B O 1
ATOM 3633 N N . VAL B 1 131 ? 27.627 18.431 -11.733 1.00 11.48 1091 VAL B N 1
ATOM 3634 C CA . VAL B 1 131 ? 27.872 19.297 -12.886 1.00 12.73 1091 VAL B CA 1
ATOM 3635 C C . VAL B 1 131 ? 26.551 19.738 -13.484 1.00 16.12 1091 VAL B C 1
ATOM 3636 O O . VAL B 1 131 ? 25.693 18.902 -13.791 1.00 14.29 1091 VAL B O 1
ATOM 3640 N N . ALA B 1 132 ? 26.378 21.043 -13.653 1.00 14.37 1092 ALA B N 1
ATOM 3641 C CA . ALA B 1 132 ? 25.149 21.534 -14.246 1.00 19.28 1092 ALA B CA 1
ATOM 3642 C C . ALA B 1 132 ? 25.066 21.038 -15.692 1.00 16.38 1092 ALA B C 1
ATOM 3643 O O . ALA B 1 132 ? 26.002 21.221 -16.473 1.00 16.98 1092 ALA B O 1
ATOM 3645 N N . LYS B 1 133 ? 23.950 20.399 -16.029 1.00 16.50 1093 LYS B N 1
ATOM 3646 C CA . LYS B 1 133 ? 23.756 19.814 -17.353 1.00 19.12 1093 LYS B CA 1
ATOM 3647 C C . LYS B 1 133 ? 23.625 20.868 -18.432 1.00 19.14 1093 LYS B C 1
ATOM 3648 O O . LYS B 1 133 ? 24.015 20.645 -19.579 1.00 20.17 1093 LYS B O 1
ATOM 3654 N N . ASP B 1 134 ? 23.046 22.006 -18.065 1.00 19.68 1094 ASP B N 1
ATOM 3655 C CA . ASP B 1 134 ? 22.713 23.055 -19.026 1.00 21.61 1094 ASP B CA 1
ATOM 3656 C C . ASP B 1 134 ? 23.162 24.353 -18.395 1.00 23.15 1094 ASP B C 1
ATOM 3657 O O . ASP B 1 134 ? 22.373 25.011 -17.725 1.00 23.93 1094 ASP B O 1
ATOM 3662 N N . PRO B 1 135 ? 24.447 24.702 -18.574 1.00 27.18 1095 PRO B N 1
ATOM 3663 C CA . PRO B 1 135 ? 25.027 25.894 -17.950 1.00 29.50 1095 PRO B CA 1
ATOM 3664 C C . PRO B 1 135 ? 24.196 27.141 -18.194 1.00 24.04 1095 PRO B C 1
ATOM 3665 O O . PRO B 1 135 ? 23.963 27.891 -17.246 1.00 26.76 1095 PRO B O 1
ATOM 3669 N N . ALA B 1 136 ? 23.739 27.338 -19.430 1.00 25.73 1096 ALA B N 1
ATOM 3670 C CA . ALA B 1 136 ? 22.955 28.520 -19.781 1.00 27.64 1096 ALA B CA 1
ATOM 3671 C C . ALA B 1 136 ? 21.667 28.647 -18.954 1.00 27.28 1096 ALA B C 1
ATOM 3672 O O . ALA B 1 136 ? 21.361 29.717 -18.435 1.00 28.08 1096 ALA B O 1
ATOM 3674 N N . ALA B 1 137 ? 20.919 27.554 -18.833 1.00 26.25 1097 ALA B N 1
ATOM 3675 C CA . ALA B 1 137 ? 19.651 27.576 -18.109 1.00 26.12 1097 ALA B CA 1
ATOM 3676 C C . ALA B 1 137 ? 19.871 27.623 -16.598 1.00 24.95 1097 ALA B C 1
ATOM 3677 O O . ALA B 1 137 ? 19.118 28.283 -15.874 1.00 25.26 1097 ALA B O 1
ATOM 3679 N N . PHE B 1 138 ? 20.897 26.919 -16.124 1.00 22.83 1098 PHE B N 1
ATOM 3680 C CA . PHE B 1 138 ? 21.232 26.919 -14.704 1.00 21.41 1098 PHE B CA 1
ATOM 3681 C C . PHE B 1 138 ? 21.649 28.319 -14.277 1.00 25.68 1098 PHE B C 1
ATOM 3682 O O . PHE B 1 138 ? 21.252 28.799 -13.213 1.00 23.73 1098 PHE B O 1
ATOM 3690 N N . TYR B 1 139 ? 22.446 28.975 -15.115 1.00 23.51 1099 TYR B N 1
ATOM 3691 C CA . TYR B 1 139 ? 22.880 30.335 -14.836 1.00 24.73 1099 TYR B CA 1
ATOM 3692 C C . TYR B 1 139 ? 21.694 31.288 -14.749 1.00 28.87 1099 TYR B C 1
ATOM 3693 O O . TYR B 1 139 ? 21.642 32.140 -13.865 1.00 28.20 1099 TYR B O 1
ATOM 3702 N N . LYS B 1 140 ? 20.747 31.139 -15.670 1.00 29.77 1100 LYS B N 1
ATOM 3703 C CA . LYS B 1 140 ? 19.605 32.044 -15.738 1.00 30.95 1100 LYS B CA 1
ATOM 3704 C C . LYS B 1 140 ? 18.660 31.844 -14.559 1.00 31.81 1100 LYS B C 1
ATOM 3705 O O . LYS B 1 140 ? 18.191 32.809 -13.961 1.00 33.69 1100 LYS B O 1
ATOM 3711 N N . ALA B 1 141 ? 18.390 30.586 -14.229 1.00 26.70 1101 ALA B N 1
ATOM 3712 C CA . ALA B 1 141 ? 17.392 30.251 -13.219 1.00 29.55 1101 ALA B CA 1
ATOM 3713 C C . ALA B 1 141 ? 17.889 30.383 -11.785 1.00 31.34 1101 ALA B C 1
ATOM 3714 O O . ALA B 1 141 ? 17.108 30.702 -10.884 1.00 27.62 1101 ALA B O 1
ATOM 3716 N N . TYR B 1 142 ? 19.176 30.121 -11.564 1.00 30.53 1102 TYR B N 1
ATOM 3717 C CA . TYR B 1 142 ? 19.696 30.068 -10.202 1.00 26.50 1102 TYR B CA 1
ATOM 3718 C C . TYR B 1 142 ? 20.854 31.019 -9.945 1.00 28.45 1102 TYR B C 1
ATOM 3719 O O . TYR B 1 142 ? 20.772 31.856 -9.044 1.00 27.48 1102 TYR B O 1
ATOM 3728 N N . VAL B 1 143 ? 21.914 30.912 -10.741 1.00 22.71 1103 VAL B N 1
ATOM 3729 C CA . VAL B 1 143 ? 23.135 31.673 -10.480 1.00 25.93 1103 VAL B CA 1
ATOM 3730 C C . VAL B 1 143 ? 22.879 33.177 -10.550 1.00 29.97 1103 VAL B C 1
ATOM 3731 O O . VAL B 1 143 ? 23.147 33.914 -9.600 1.00 29.90 1103 VAL B O 1
ATOM 3735 N N . GLN B 1 144 ? 22.332 33.617 -11.677 1.00 32.68 1104 GLN B N 1
ATOM 3736 C CA . GLN B 1 144 ? 22.084 35.032 -11.921 1.00 34.79 1104 GLN B CA 1
ATOM 3737 C C . GLN B 1 144 ? 21.067 35.619 -10.944 1.00 34.89 1104 GLN B C 1
ATOM 3738 O O . GLN B 1 144 ? 21.023 36.833 -10.735 1.00 36.37 1104 GLN B O 1
ATOM 3744 N N . LYS B 1 145 ? 20.253 34.755 -10.346 1.00 32.40 1105 LYS B N 1
ATOM 3745 C CA . LYS B 1 145 ? 19.241 35.205 -9.398 1.00 33.46 1105 LYS B CA 1
ATOM 3746 C C . LYS B 1 145 ? 19.751 35.102 -7.966 1.00 35.78 1105 LYS B C 1
ATOM 3747 O O . LYS B 1 145 ? 19.008 35.373 -7.012 1.00 28.47 1105 LYS B O 1
ATOM 3753 N N . GLY B 1 146 ? 21.018 34.713 -7.826 1.00 31.15 1106 GLY B N 1
ATOM 3754 C CA . GLY B 1 146 ? 21.659 34.605 -6.526 1.00 32.71 1106 GLY B CA 1
ATOM 3755 C C . GLY B 1 146 ? 21.045 33.542 -5.634 1.00 34.90 1106 GLY B C 1
ATOM 3756 O O . GLY B 1 146 ? 21.103 33.638 -4.407 1.00 33.37 1106 GLY B O 1
ATOM 3757 N N . LEU B 1 147 ? 20.452 32.524 -6.249 1.00 23.27 1107 LEU B N 1
ATOM 3758 C CA . LEU B 1 147 ? 19.805 31.468 -5.502 1.00 22.00 1107 LEU B CA 1
ATOM 3759 C C . LEU B 1 147 ? 20.814 30.356 -5.165 1.00 23.58 1107 LEU B C 1
ATOM 3760 O O . LEU B 1 147 ? 21.192 29.556 -6.029 1.00 22.21 1107 LEU B O 1
ATOM 3765 N N . ASP B 1 148 ? 21.256 30.329 -3.911 1.00 19.42 1108 ASP B N 1
ATOM 3766 C CA . ASP B 1 148 ? 22.220 29.331 -3.461 1.00 17.74 1108 ASP B CA 1
ATOM 3767 C C . ASP B 1 148 ? 21.633 27.937 -3.597 1.00 17.14 1108 ASP B C 1
ATOM 3768 O O . ASP B 1 148 ? 20.417 27.764 -3.545 1.00 23.07 1108 ASP B O 1
ATOM 3773 N N . ILE B 1 149 ? 22.498 26.935 -3.740 1.00 15.15 1109 ILE B N 1
ATOM 3774 C CA . ILE B 1 149 ? 22.045 25.556 -3.740 1.00 14.03 1109 ILE B CA 1
ATOM 3775 C C . ILE B 1 149 ? 22.499 24.864 -2.459 1.00 17.20 1109 ILE B C 1
ATOM 3776 O O . ILE B 1 149 ? 23.666 24.961 -2.075 1.00 13.13 1109 ILE B O 1
ATOM 3781 N N . THR B 1 150 ? 21.583 24.157 -1.808 1.00 14.67 1110 THR B N 1
ATOM 3782 C CA . THR B 1 150 ? 21.905 23.457 -0.570 1.00 12.08 1110 THR B CA 1
ATOM 3783 C C . THR B 1 150 ? 21.886 21.948 -0.762 1.00 18.29 1110 THR B C 1
ATOM 3784 O O . THR B 1 150 ? 20.881 21.382 -1.183 1.00 18.55 1110 THR B O 1
ATOM 3788 N N . TYR B 1 151 ? 23.004 21.300 -0.451 1.00 14.23 1111 TYR B N 1
ATOM 3789 C CA . TYR B 1 151 ? 23.112 19.847 -0.566 1.00 9.28 1111 TYR B CA 1
ATOM 3790 C C . TYR B 1 151 ? 22.984 19.257 0.840 1.00 13.55 1111 TYR B C 1
ATOM 3791 O O . TYR B 1 151 ? 23.703 19.666 1.756 1.00 13.76 1111 TYR B O 1
ATOM 3800 N N . ASN B 1 152 ? 22.052 18.324 1.019 1.00 11.26 1112 ASN B N 1
ATOM 3801 C CA . ASN B 1 152 ? 21.875 17.652 2.307 1.00 11.10 1112 ASN B CA 1
ATOM 3802 C C . ASN B 1 152 ? 22.281 16.205 2.125 1.00 8.86 1112 ASN B C 1
ATOM 3803 O O . ASN B 1 152 ? 21.582 15.439 1.451 1.00 8.37 1112 ASN B O 1
ATOM 3808 N N . LEU B 1 153 ? 23.416 15.846 2.727 1.00 9.49 1113 LEU B N 1
ATOM 3809 C CA . LEU B 1 153 ? 24.127 14.607 2.418 1.00 7.92 1113 LEU B CA 1
ATOM 3810 C C . LEU B 1 153 ? 24.385 13.785 3.672 1.00 11.04 1113 LEU B C 1
ATOM 3811 O O . LEU B 1 153 ? 24.853 14.315 4.687 1.00 10.31 1113 LEU B O 1
ATOM 3816 N N . SER B 1 154 ? 24.121 12.489 3.595 1.00 7.44 1114 SER B N 1
ATOM 3817 C CA . SER B 1 154 ? 24.347 11.612 4.744 1.00 9.20 1114 SER B CA 1
ATOM 3818 C C . SER B 1 154 ? 25.309 10.499 4.380 1.00 12.50 1114 SER B C 1
ATOM 3819 O O . SER B 1 154 ? 25.081 9.766 3.415 1.00 11.16 1114 SER B O 1
ATOM 3822 N N . PHE B 1 155 ? 26.368 10.359 5.169 1.00 9.85 1115 PHE B N 1
ATOM 3823 C CA . PHE B 1 155 ? 27.384 9.329 4.933 1.00 7.46 1115 PHE B CA 1
ATOM 3824 C C . PHE B 1 155 ? 27.522 8.442 6.168 1.00 16.19 1115 PHE B C 1
ATOM 3825 O O . PHE B 1 155 ? 27.244 8.889 7.292 1.00 13.41 1115 PHE B O 1
ATOM 3833 N N . LYS B 1 156 ? 28.000 7.216 5.952 1.00 8.30 1116 LYS B N 1
ATOM 3834 C CA . LYS B 1 156 ? 28.477 6.330 7.027 1.00 9.08 1116 LYS B CA 1
ATOM 3835 C C . LYS B 1 156 ? 29.998 6.228 6.958 1.00 10.06 1116 LYS B C 1
ATOM 3836 O O . LYS B 1 156 ? 30.609 6.538 5.916 1.00 11.28 1116 LYS B O 1
ATOM 3842 N N . LEU B 1 157 ? 30.606 5.758 8.047 1.00 10.02 1117 LEU B N 1
ATOM 3843 C CA . LEU B 1 157 ? 32.042 5.528 8.106 1.00 13.54 1117 LEU B CA 1
ATOM 3844 C C . LEU B 1 157 ? 32.375 4.125 7.605 1.00 17.17 1117 LEU B C 1
ATOM 3845 O O . LEU B 1 157 ? 31.547 3.217 7.682 1.00 15.43 1117 LEU B O 1
ATOM 3850 N N . LYS B 1 158 ? 33.597 3.935 7.120 1.00 11.17 1118 LYS B N 1
ATOM 3851 C CA . LYS B 1 158 ? 34.043 2.592 6.743 1.00 12.25 1118 LYS B CA 1
ATOM 3852 C C . LYS B 1 158 ? 34.244 1.744 7.989 1.00 16.92 1118 LYS B C 1
ATOM 3853 O O . LYS B 1 158 ? 34.788 2.222 8.987 1.00 14.31 1118 LYS B O 1
ATOM 3859 N N . GLN B 1 159 ? 33.812 0.487 7.933 1.00 18.19 1119 GLN B N 1
ATOM 3860 C CA . GLN B 1 159 ? 33.937 -0.394 9.089 1.00 24.16 1119 GLN B CA 1
ATOM 3861 C C . GLN B 1 159 ? 35.399 -0.621 9.498 1.00 22.66 1119 GLN B C 1
ATOM 3862 O O . GLN B 1 159 ? 35.701 -0.787 10.682 1.00 31.25 1119 GLN B O 1
ATOM 3868 N N . ASP B 1 160 ? 36.314 -0.615 8.535 1.00 18.87 1120 ASP B N 1
ATOM 3869 C CA . ASP B 1 160 ? 37.719 -0.882 8.851 1.00 25.00 1120 ASP B CA 1
ATOM 3870 C C . ASP B 1 160 ? 38.466 0.356 9.353 1.00 24.45 1120 ASP B C 1
ATOM 3871 O O . ASP B 1 160 ? 39.673 0.305 9.578 1.00 31.61 1120 ASP B O 1
ATOM 3876 N N . PHE B 1 161 ? 37.738 1.455 9.534 1.00 16.19 1121 PHE B N 1
ATOM 3877 C CA . PHE B 1 161 ? 38.317 2.703 10.050 1.00 16.16 1121 PHE B CA 1
ATOM 3878 C C . PHE B 1 161 ? 38.022 2.780 11.546 1.00 25.22 1121 PHE B C 1
ATOM 3879 O O . PHE B 1 161 ? 36.910 3.098 11.953 1.00 22.37 1121 PHE B O 1
ATOM 3887 N N . LYS B 1 162 ? 39.024 2.471 12.363 1.00 24.54 1122 LYS B N 1
ATOM 3888 C CA . LYS B 1 162 ? 38.803 2.286 13.794 1.00 28.76 1122 LYS B CA 1
ATOM 3889 C C . LYS B 1 162 ? 39.035 3.544 14.622 1.00 26.68 1122 LYS B C 1
ATOM 3890 O O . LYS B 1 162 ? 38.493 3.671 15.720 1.00 24.38 1122 LYS B O 1
ATOM 3896 N N . LYS B 1 163 ? 39.842 4.466 14.105 1.00 26.09 1123 LYS B N 1
ATOM 3897 C CA . LYS B 1 163 ? 40.151 5.693 14.837 1.00 24.17 1123 LYS B CA 1
ATOM 3898 C C . LYS B 1 163 ? 40.788 6.739 13.936 1.00 26.31 1123 LYS B C 1
ATOM 3899 O O . LYS B 1 163 ? 41.413 6.407 12.924 1.00 24.26 1123 LYS B O 1
ATOM 3905 N N . GLY B 1 164 ? 40.640 8.003 14.319 1.00 22.47 1124 GLY B N 1
ATOM 3906 C CA . GLY B 1 164 ? 41.311 9.084 13.624 1.00 21.33 1124 GLY B CA 1
ATOM 3907 C C . GLY B 1 164 ? 40.396 10.211 13.194 1.00 17.98 1124 GLY B C 1
ATOM 3908 O O . GLY B 1 164 ? 39.193 10.213 13.485 1.00 18.82 1124 GLY B O 1
ATOM 3909 N N . ASP B 1 165 ? 40.966 11.169 12.472 1.00 17.35 1125 ASP B N 1
ATOM 3910 C CA . ASP B 1 165 ? 40.200 12.325 12.034 1.00 16.32 1125 ASP B CA 1
ATOM 3911 C C . ASP B 1 165 ? 39.372 12.004 10.794 1.00 18.84 1125 ASP B C 1
ATOM 3912 O O . ASP B 1 165 ? 39.765 11.188 9.956 1.00 16.68 1125 ASP B O 1
ATOM 3917 N N . ILE B 1 166 ? 38.215 12.645 10.708 1.00 13.84 1126 ILE B N 1
ATOM 3918 C CA . ILE B 1 166 ? 37.320 12.504 9.578 1.00 15.96 1126 ILE B CA 1
ATOM 3919 C C . ILE B 1 166 ? 37.212 13.899 9.001 1.00 21.17 1126 ILE B C 1
ATOM 3920 O O . ILE B 1 166 ? 36.975 14.847 9.741 1.00 17.54 1126 ILE B O 1
ATOM 3925 N N . THR B 1 167 ? 37.413 14.045 7.694 1.00 11.67 1127 THR B N 1
ATOM 3926 C CA . THR B 1 167 ? 37.313 15.365 7.083 1.00 11.56 1127 THR B CA 1
ATOM 3927 C C . THR B 1 167 ? 36.330 15.335 5.922 1.00 10.46 1127 THR B C 1
ATOM 3928 O O . THR B 1 167 ? 36.150 14.306 5.254 1.00 10.85 1127 THR B O 1
ATOM 3932 N N . ASN B 1 168 ? 35.682 16.470 5.714 1.00 10.31 1128 ASN B N 1
ATOM 3933 C CA . ASN B 1 168 ? 34.867 16.691 4.533 1.00 11.95 1128 ASN B CA 1
ATOM 3934 C C . ASN B 1 168 ? 34.997 18.153 4.136 1.00 11.90 1128 ASN B C 1
ATOM 3935 O O . ASN B 1 168 ? 35.020 19.041 4.993 1.00 15.88 1128 ASN B O 1
ATOM 3939 N N . GLN B 1 169 ? 35.111 18.404 2.838 1.00 9.91 1129 GLN B N 1
ATOM 3940 C CA . GLN B 1 169 ? 35.312 19.752 2.333 1.00 10.56 1129 GLN B CA 1
ATOM 3941 C C . GLN B 1 169 ? 34.623 19.836 0.989 1.00 15.18 1129 GLN B C 1
ATOM 3942 O O . GLN B 1 169 ? 34.592 18.857 0.237 1.00 12.89 1129 GLN B O 1
ATOM 3948 N N . THR B 1 170 ? 34.063 20.999 0.690 1.00 10.48 1130 THR B N 1
ATOM 3949 C CA . THR B 1 170 ? 33.491 21.227 -0.628 1.00 10.36 1130 THR B CA 1
ATOM 3950 C C . THR B 1 170 ? 34.304 22.237 -1.439 1.00 12.69 1130 THR B C 1
ATOM 3951 O O . THR B 1 170 ? 35.010 23.085 -0.879 1.00 13.66 1130 THR B O 1
ATOM 3955 N N . TYR B 1 171 ? 34.232 22.103 -2.760 1.00 13.80 1131 TYR B N 1
ATOM 3956 C CA . TYR B 1 171 ? 34.802 23.099 -3.654 1.00 15.73 1131 TYR B CA 1
ATOM 3957 C C . TYR B 1 171 ? 33.735 23.498 -4.650 1.00 12.64 1131 TYR B C 1
ATOM 3958 O O . TYR B 1 171 ? 32.813 22.732 -4.935 1.00 14.04 1131 TYR B O 1
ATOM 3967 N N . GLN B 1 172 ? 33.885 24.700 -5.185 1.00 13.84 1132 GLN B N 1
ATOM 3968 C CA . GLN B 1 172 ? 32.928 25.244 -6.129 1.00 14.23 1132 GLN B CA 1
ATOM 3969 C C . GLN B 1 172 ? 33.722 25.709 -7.335 1.00 19.71 1132 GLN B C 1
ATOM 3970 O O . GLN B 1 172 ? 34.755 26.366 -7.174 1.00 20.30 1132 GLN B O 1
ATOM 3976 N N . ILE B 1 173 ? 33.276 25.336 -8.534 1.00 15.97 1133 ILE B N 1
ATOM 3977 C CA . ILE B 1 173 ? 33.908 25.826 -9.763 1.00 18.10 1133 ILE B CA 1
ATOM 3978 C C . ILE B 1 173 ? 32.875 26.521 -10.648 1.00 25.48 1133 ILE B C 1
ATOM 3979 O O . ILE B 1 173 ? 32.017 25.868 -11.244 1.00 20.95 1133 ILE B O 1
ATOM 3984 N N . ASP B 1 174 ? 32.962 27.849 -10.717 1.00 19.13 1134 ASP B N 1
ATOM 3985 C CA . ASP B 1 174 ? 32.025 28.661 -11.475 1.00 25.03 1134 ASP B CA 1
ATOM 3986 C C . ASP B 1 174 ? 32.768 29.350 -12.598 1.00 29.61 1134 ASP B C 1
ATOM 3987 O O . ASP B 1 174 ? 33.797 29.983 -12.361 1.00 27.17 1134 ASP B O 1
ATOM 3992 N N . PHE B 1 175 ? 32.245 29.239 -13.814 1.00 22.72 1135 PHE B N 1
ATOM 3993 C CA . PHE B 1 175 ? 32.891 29.830 -14.990 1.00 24.70 1135 PHE B CA 1
ATOM 3994 C C . PHE B 1 175 ? 34.364 29.419 -15.084 1.00 24.99 1135 PHE B C 1
ATOM 3995 O O . PHE B 1 175 ? 35.186 30.174 -15.595 1.00 29.36 1135 PHE B O 1
ATOM 4003 N N . GLY B 1 176 ? 34.698 28.241 -14.560 1.00 23.36 1136 GLY B N 1
ATOM 4004 C CA . GLY B 1 176 ? 36.067 27.763 -14.562 1.00 25.25 1136 GLY B CA 1
ATOM 4005 C C . GLY B 1 176 ? 36.900 28.229 -13.375 1.00 28.85 1136 GLY B C 1
ATOM 4006 O O . GLY B 1 176 ? 38.014 27.742 -13.164 1.00 24.12 1136 GLY B O 1
ATOM 4007 N N . ASN B 1 177 ? 36.370 29.174 -12.603 1.00 23.75 1137 ASN B N 1
ATOM 4008 C CA . ASN B 1 177 ? 37.051 29.675 -11.403 1.00 26.52 1137 ASN B CA 1
ATOM 4009 C C . ASN B 1 177 ? 36.806 28.760 -10.206 1.00 25.77 1137 ASN B C 1
ATOM 4010 O O . ASN B 1 177 ? 35.661 28.443 -9.904 1.00 23.20 1137 ASN B O 1
ATOM 4015 N N . GLY B 1 178 ? 37.866 28.341 -9.516 1.00 21.73 1138 GLY B N 1
ATOM 4016 C CA . GLY B 1 178 ? 37.716 27.437 -8.384 1.00 20.02 1138 GLY B CA 1
ATOM 4017 C C . GLY B 1 178 ? 37.713 28.135 -7.033 1.00 21.78 1138 GLY B C 1
ATOM 4018 O O . GLY B 1 178 ? 38.480 29.070 -6.820 1.00 23.98 1138 GLY B O 1
ATOM 4019 N N . TYR B 1 179 ? 36.854 27.679 -6.120 1.00 18.62 1139 TYR B N 1
ATOM 4020 C CA . TYR B 1 179 ? 36.805 28.210 -4.754 1.00 22.09 1139 TYR B CA 1
ATOM 4021 C C . TYR B 1 179 ? 36.773 27.072 -3.740 1.00 21.42 1139 TYR B C 1
ATOM 4022 O O . TYR B 1 179 ? 36.093 26.075 -3.960 1.00 15.87 1139 TYR B O 1
ATOM 4031 N N . TYR B 1 180 ? 37.494 27.220 -2.630 1.00 22.90 1140 TYR B N 1
ATOM 4032 C CA . TYR B 1 180 ? 37.503 26.173 -1.607 1.00 23.35 1140 TYR B CA 1
ATOM 4033 C C . TYR B 1 180 ? 36.696 26.538 -0.354 1.00 21.15 1140 TYR B C 1
ATOM 4034 O O . TYR B 1 180 ? 36.667 27.696 0.080 1.00 17.94 1140 TYR B O 1
ATOM 4043 N N . GLY B 1 181 ? 36.019 25.539 0.205 1.00 19.05 1141 GLY B N 1
ATOM 4044 C CA . GLY B 1 181 ? 35.191 25.744 1.378 1.00 20.12 1141 GLY B CA 1
ATOM 4045 C C . GLY B 1 181 ? 35.943 25.415 2.651 1.00 18.29 1141 GLY B C 1
ATOM 4046 O O . GLY B 1 181 ? 37.125 25.065 2.622 1.00 17.05 1141 GLY B O 1
ATOM 4047 N N . ASN B 1 182 ? 35.263 25.542 3.781 1.00 19.00 1142 ASN B N 1
ATOM 4048 C CA . ASN B 1 182 ? 35.876 25.211 5.052 1.00 18.00 1142 ASN B CA 1
ATOM 4049 C C . ASN B 1 182 ? 35.986 23.700 5.176 1.00 14.07 1142 ASN B C 1
ATOM 4050 O O . ASN B 1 182 ? 35.197 22.947 4.577 1.00 12.92 1142 ASN B O 1
ATOM 4055 N N . ILE B 1 183 ? 36.956 23.245 5.954 1.00 16.64 1143 ILE B N 1
ATOM 4056 C CA . ILE B 1 183 ? 37.088 21.812 6.190 1.00 13.78 1143 ILE B CA 1
ATOM 4057 C C . ILE B 1 183 ? 36.375 21.408 7.477 1.00 13.62 1143 ILE B C 1
ATOM 4058 O O . ILE B 1 183 ? 36.709 21.866 8.573 1.00 14.63 1143 ILE B O 1
ATOM 4063 N N . VAL B 1 184 ? 35.384 20.538 7.342 1.00 12.52 1144 VAL B N 1
ATOM 4064 C CA . VAL B 1 184 ? 34.640 20.073 8.493 1.00 14.80 1144 VAL B CA 1
ATOM 4065 C C . VAL B 1 184 ? 35.416 18.899 9.082 1.00 14.40 1144 VAL B C 1
ATOM 4066 O O . VAL B 1 184 ? 35.741 17.933 8.384 1.00 14.96 1144 VAL B O 1
ATOM 4070 N N . VAL B 1 185 ? 35.738 19.005 10.362 1.00 13.59 1145 VAL B N 1
ATOM 4071 C CA . VAL B 1 185 ? 36.550 17.990 11.027 1.00 14.07 1145 VAL B CA 1
ATOM 4072 C C . VAL B 1 185 ? 35.765 17.298 12.133 1.00 15.70 1145 VAL B C 1
ATOM 4073 O O . VAL B 1 185 ? 35.167 17.952 12.978 1.00 16.50 1145 VAL B O 1
ATOM 4077 N N . ASN B 1 186 ? 35.769 15.970 12.121 1.00 13.79 1146 ASN B N 1
ATOM 4078 C CA . ASN B 1 186 ? 35.252 15.210 13.251 1.00 14.26 1146 ASN B CA 1
ATOM 4079 C C . ASN B 1 186 ? 36.281 14.182 13.666 1.00 21.89 1146 ASN B C 1
ATOM 4080 O O . ASN B 1 186 ? 37.246 13.940 12.936 1.00 24.42 1146 ASN B O 1
ATOM 4085 N N . HIS B 1 187 ? 36.095 13.587 14.841 1.00 19.84 1147 HIS B N 1
ATOM 4086 C CA . HIS B 1 187 ? 37.054 12.609 15.331 1.00 17.47 1147 HIS B CA 1
ATOM 4087 C C . HIS B 1 187 ? 36.369 11.302 15.680 1.00 20.03 1147 HIS B C 1
ATOM 4088 O O . HIS B 1 187 ? 35.289 11.289 16.258 1.00 19.38 1147 HIS B O 1
ATOM 4095 N N . LEU B 1 188 ? 37.004 10.199 15.329 1.00 19.80 1148 LEU B N 1
ATOM 4096 C CA . LEU B 1 188 ? 36.575 8.910 15.833 1.00 21.13 1148 LEU B CA 1
ATOM 4097 C C . LEU B 1 188 ? 37.543 8.510 16.945 1.00 19.98 1148 LEU B C 1
ATOM 4098 O O . LEU B 1 188 ? 38.675 8.139 16.677 1.00 24.40 1148 LEU B O 1
ATOM 4103 N N . SER B 1 189 ? 37.108 8.628 18.199 1.00 32.24 1149 SER B N 1
ATOM 4104 C CA . SER B 1 189 ? 37.892 8.136 19.335 1.00 36.44 1149 SER B CA 1
ATOM 4105 C C . SER B 1 189 ? 37.671 6.636 19.411 1.00 36.02 1149 SER B C 1
ATOM 4106 O O . SER B 1 189 ? 36.534 6.185 19.423 1.00 35.85 1149 SER B O 1
ATOM 4109 N N . GLU B 1 190 ? 38.746 5.862 19.467 1.00 27.98 1150 GLU B N 1
ATOM 4110 C CA . GLU B 1 190 ? 38.613 4.417 19.367 1.00 28.30 1150 GLU B CA 1
ATOM 4111 C C . GLU B 1 190 ? 37.945 3.825 20.603 1.00 20.17 1150 GLU B C 1
ATOM 4112 O O . GLU B 1 190 ? 38.338 4.112 21.731 1.00 22.60 1150 GLU B O 1
ATOM 4118 N N . LEU B 1 191 ? 36.924 3.009 20.383 1.00 18.90 1151 LEU B N 1
ATOM 4119 C CA . LEU B 1 191 ? 36.239 2.354 21.488 1.00 21.66 1151 LEU B CA 1
ATOM 4120 C C . LEU B 1 191 ? 36.989 1.088 21.870 1.00 20.99 1151 LEU B C 1
ATOM 4121 O O . LEU B 1 191 ? 37.196 0.209 21.035 1.00 18.75 1151 LEU B O 1
ATOM 4126 N N . THR B 1 192 ? 37.427 1.019 23.125 1.00 19.71 1152 THR B N 1
ATOM 4127 C CA . THR B 1 192 ? 38.017 -0.198 23.659 1.00 21.71 1152 THR B CA 1
ATOM 4128 C C . THR B 1 192 ? 37.488 -0.415 25.073 1.00 17.74 1152 THR B C 1
ATOM 4129 O O . THR B 1 192 ? 37.131 0.538 25.773 1.00 16.26 1152 THR B O 1
ATOM 4133 N N . VAL B 1 193 ? 37.408 -1.674 25.474 1.00 14.06 1153 VAL B N 1
ATOM 4134 C CA . VAL B 1 193 ? 37.012 -2.021 26.830 1.00 14.44 1153 VAL B CA 1
ATOM 4135 C C . VAL B 1 193 ? 37.961 -3.110 27.319 1.00 13.98 1153 VAL B C 1
ATOM 4136 O O . VAL B 1 193 ? 38.671 -3.732 26.523 1.00 15.06 1153 VAL B O 1
ATOM 4140 N N A HIS B 1 194 ? 37.970 -3.349 28.622 0.49 14.61 1154 HIS B N 1
ATOM 4141 N N B HIS B 1 194 ? 37.983 -3.340 28.626 0.51 14.57 1154 HIS B N 1
ATOM 4142 C CA A HIS B 1 194 ? 38.877 -4.341 29.175 0.49 15.49 1154 HIS B CA 1
ATOM 4143 C CA B HIS B 1 194 ? 38.913 -4.304 29.206 0.51 15.23 1154 HIS B CA 1
ATOM 4144 C C A HIS B 1 194 ? 38.180 -5.218 30.197 0.49 15.35 1154 HIS B C 1
ATOM 4145 C C B HIS B 1 194 ? 38.213 -5.199 30.224 0.51 15.42 1154 HIS B C 1
ATOM 4146 O O A HIS B 1 194 ? 37.216 -4.798 30.834 0.49 14.50 1154 HIS B O 1
ATOM 4147 O O B HIS B 1 194 ? 37.276 -4.766 30.891 0.51 14.93 1154 HIS B O 1
ATOM 4160 N N . LYS B 1 195 ? 38.658 -6.450 30.321 1.00 15.80 1155 LYS B N 1
ATOM 4161 C CA . LYS B 1 195 ? 38.188 -7.351 31.360 1.00 14.76 1155 LYS B CA 1
ATOM 4162 C C . LYS B 1 195 ? 39.365 -7.796 32.213 1.00 10.94 1155 LYS B C 1
ATOM 4163 O O . LYS B 1 195 ? 40.464 -8.052 31.703 1.00 10.91 1155 LYS B O 1
ATOM 4169 N N A ASP B 1 196 ? 39.160 -7.891 33.521 0.60 12.26 1156 ASP B N 1
ATOM 4170 N N B ASP B 1 196 ? 39.126 -7.869 33.521 0.40 12.16 1156 ASP B N 1
ATOM 4171 C CA A ASP B 1 196 ? 40.191 -8.492 34.355 0.60 14.43 1156 ASP B CA 1
ATOM 4172 C CA B ASP B 1 196 ? 40.117 -8.359 34.469 0.40 14.41 1156 ASP B CA 1
ATOM 4173 C C A ASP B 1 196 ? 39.527 -9.362 35.388 0.60 14.14 1156 ASP B C 1
ATOM 4174 C C B ASP B 1 196 ? 39.480 -9.457 35.303 0.40 13.88 1156 ASP B C 1
ATOM 4175 O O A ASP B 1 196 ? 38.337 -9.229 35.661 0.60 13.90 1156 ASP B O 1
ATOM 4176 O O B ASP B 1 196 ? 38.256 -9.575 35.350 0.40 12.83 1156 ASP B O 1
ATOM 4185 N N . VAL B 1 197 ? 40.312 -10.268 35.948 1.00 12.63 1157 VAL B N 1
ATOM 4186 C CA . VAL B 1 197 ? 39.838 -11.189 36.971 1.00 13.72 1157 VAL B CA 1
ATOM 4187 C C . VAL B 1 197 ? 40.751 -11.010 38.188 1.00 13.83 1157 VAL B C 1
ATOM 4188 O O . VAL B 1 197 ? 41.975 -10.907 38.054 1.00 14.81 1157 VAL B O 1
ATOM 4192 N N . PHE B 1 198 ? 40.139 -10.925 39.368 1.00 14.98 1158 PHE B N 1
ATOM 4193 C CA . PHE B 1 198 ? 40.846 -10.617 40.603 1.00 18.42 1158 PHE B CA 1
ATOM 4194 C C . PHE B 1 198 ? 40.446 -11.599 41.683 1.00 19.85 1158 PHE B C 1
ATOM 4195 O O . PHE B 1 198 ? 39.390 -12.215 41.595 1.00 17.33 1158 PHE B O 1
ATOM 4203 N N A ASP B 1 199 ? 41.297 -11.717 42.701 0.58 22.93 1159 ASP B N 1
ATOM 4204 N N B ASP B 1 199 ? 41.278 -11.752 42.711 0.42 22.71 1159 ASP B N 1
ATOM 4205 C CA A ASP B 1 199 ? 40.984 -12.460 43.915 0.58 22.82 1159 ASP B CA 1
ATOM 4206 C CA B ASP B 1 199 ? 40.873 -12.524 43.882 0.42 22.94 1159 ASP B CA 1
ATOM 4207 C C A ASP B 1 199 ? 39.925 -11.703 44.709 0.58 24.50 1159 ASP B C 1
ATOM 4208 C C B ASP B 1 199 ? 39.858 -11.707 44.679 0.42 24.06 1159 ASP B C 1
ATOM 4209 O O A ASP B 1 199 ? 39.099 -12.290 45.413 0.58 23.05 1159 ASP B O 1
ATOM 4210 O O B ASP B 1 199 ? 38.998 -12.260 45.367 0.42 23.08 1159 ASP B O 1
ATOM 4219 N N . LYS B 1 200 ? 39.966 -10.384 44.580 1.00 19.45 1160 LYS B N 1
ATOM 4220 C CA . LYS B 1 200 ? 39.031 -9.496 45.262 1.00 26.11 1160 LYS B CA 1
ATOM 4221 C C . LYS B 1 200 ? 39.044 -8.142 44.579 1.00 26.10 1160 LYS B C 1
ATOM 4222 O O . LYS B 1 200 ? 40.042 -7.757 43.967 1.00 22.45 1160 LYS B O 1
ATOM 4228 N N . GLU B 1 201 ? 37.919 -7.440 44.651 1.00 28.97 1161 GLU B N 1
ATOM 4229 C CA . GLU B 1 201 ? 37.822 -6.085 44.126 1.00 26.69 1161 GLU B CA 1
ATOM 4230 C C . GLU B 1 201 ? 38.887 -5.271 44.849 1.00 29.06 1161 GLU B C 1
ATOM 4231 O O . GLU B 1 201 ? 38.975 -5.307 46.074 1.00 32.64 1161 GLU B O 1
ATOM 4237 N N . GLY B 1 202 ? 39.734 -4.572 44.111 1.00 32.34 1162 GLY B N 1
ATOM 4238 C CA . GLY B 1 202 ? 40.800 -3.838 44.777 1.00 30.43 1162 GLY B CA 1
ATOM 4239 C C . GLY B 1 202 ? 42.072 -4.641 45.015 1.00 25.65 1162 GLY B C 1
ATOM 4240 O O . GLY B 1 202 ? 43.063 -4.098 45.485 1.00 28.00 1162 GLY B O 1
ATOM 4241 N N . GLY B 1 203 ? 42.047 -5.930 44.683 1.00 23.94 1163 GLY B N 1
ATOM 4242 C CA . GLY B 1 203 ? 43.226 -6.775 44.791 1.00 23.75 1163 GLY B CA 1
ATOM 4243 C C . GLY B 1 203 ? 44.024 -6.823 43.491 1.00 26.70 1163 GLY B C 1
ATOM 4244 O O . GLY B 1 203 ? 43.866 -5.964 42.626 1.00 31.00 1163 GLY B O 1
ATOM 4245 N N . GLN B 1 204 ? 44.877 -7.831 43.345 1.00 26.40 1164 GLN B N 1
ATOM 4246 C CA . GLN B 1 204 ? 45.729 -7.927 42.169 1.00 24.38 1164 GLN B CA 1
ATOM 4247 C C . GLN B 1 204 ? 45.112 -8.869 41.138 1.00 20.46 1164 GLN B C 1
ATOM 4248 O O . GLN B 1 204 ? 44.391 -9.802 41.492 1.00 19.94 1164 GLN B O 1
ATOM 4254 N N . SER B 1 205 ? 45.388 -8.614 39.864 1.00 19.49 1165 SER B N 1
ATOM 4255 C CA . SER B 1 205 ? 44.930 -9.501 38.801 1.00 16.86 1165 SER B CA 1
ATOM 4256 C C . SER B 1 205 ? 45.435 -10.918 39.039 1.00 16.98 1165 SER B C 1
ATOM 4257 O O . SER B 1 205 ? 46.572 -11.114 39.491 1.00 18.38 1165 SER B O 1
ATOM 4260 N N . ILE B 1 206 ? 44.593 -11.901 38.739 1.00 15.69 1166 ILE B N 1
ATOM 4261 C CA . ILE B 1 206 ? 45.001 -13.299 38.807 1.00 15.76 1166 ILE B CA 1
ATOM 4262 C C . ILE B 1 206 ? 44.809 -13.998 37.448 1.00 18.97 1166 ILE B C 1
ATOM 4263 O O . ILE B 1 206 ? 44.617 -15.214 37.384 1.00 14.38 1166 ILE B O 1
ATOM 4268 N N . ASN B 1 207 ? 44.872 -13.222 36.369 1.00 14.46 1167 ASN B N 1
ATOM 4269 C CA . ASN B 1 207 ? 44.802 -13.776 35.015 1.00 21.77 1167 ASN B CA 1
ATOM 4270 C C . ASN B 1 207 ? 45.864 -14.865 34.825 1.00 14.58 1167 ASN B C 1
ATOM 4271 O O . ASN B 1 207 ? 47.027 -14.668 35.187 1.00 15.91 1167 ASN B O 1
ATOM 4276 N N . ALA B 1 208 ? 45.438 -16.014 34.298 1.00 13.93 1168 ALA B N 1
ATOM 4277 C CA . ALA B 1 208 ? 46.271 -17.223 34.165 1.00 16.27 1168 ALA B CA 1
ATOM 4278 C C . ALA B 1 208 ? 46.633 -17.889 35.492 1.00 15.48 1168 ALA B C 1
ATOM 4279 O O . ALA B 1 208 ? 47.455 -18.806 35.525 1.00 16.24 1168 ALA B O 1
ATOM 4281 N N . GLY B 1 209 ? 46.042 -17.429 36.590 1.00 15.21 1169 GLY B N 1
ATOM 4282 C CA . GLY B 1 209 ? 46.340 -18.021 37.881 1.00 16.04 1169 GLY B CA 1
ATOM 4283 C C . GLY B 1 209 ? 45.533 -19.274 38.171 1.00 19.14 1169 GLY B C 1
ATOM 4284 O O . GLY B 1 209 ? 44.676 -19.687 37.384 1.00 15.99 1169 GLY B O 1
ATOM 4285 N N . THR B 1 210 ? 45.807 -19.885 39.320 1.00 16.69 1170 THR B N 1
ATOM 4286 C CA . THR B 1 210 ? 45.040 -21.045 39.749 1.00 21.51 1170 THR B CA 1
ATOM 4287 C C . THR B 1 210 ? 44.064 -20.650 40.848 1.00 22.39 1170 THR B C 1
ATOM 4288 O O . THR B 1 210 ? 44.447 -20.032 41.849 1.00 18.87 1170 THR B O 1
ATOM 4292 N N . VAL B 1 211 ? 42.801 -21.002 40.649 1.00 15.94 1171 VAL B N 1
ATOM 4293 C CA . VAL B 1 211 ? 41.752 -20.699 41.612 1.00 17.68 1171 VAL B CA 1
ATOM 4294 C C . VAL B 1 211 ? 41.234 -21.996 42.222 1.00 18.46 1171 VAL B C 1
ATOM 4295 O O . VAL B 1 211 ? 40.733 -22.859 41.516 1.00 15.51 1171 VAL B O 1
ATOM 4299 N N . LYS B 1 212 ? 41.359 -22.142 43.532 1.00 17.95 1172 LYS B N 1
ATOM 4300 C CA . LYS B 1 212 ? 40.948 -23.382 44.172 1.00 21.34 1172 LYS B CA 1
ATOM 4301 C C . LYS B 1 212 ? 39.429 -23.476 44.182 1.00 20.82 1172 LYS B C 1
ATOM 4302 O O . LYS B 1 212 ? 38.741 -22.464 44.334 1.00 17.23 1172 LYS B O 1
ATOM 4308 N N . VAL B 1 213 ? 38.908 -24.685 43.991 1.00 18.10 1173 VAL B N 1
ATOM 4309 C CA . VAL B 1 213 ? 37.463 -24.885 43.904 1.00 18.90 1173 VAL B CA 1
ATOM 4310 C C . VAL B 1 213 ? 36.762 -24.444 45.199 1.00 17.34 1173 VAL B C 1
ATOM 4311 O O . VAL B 1 213 ? 37.270 -24.653 46.309 1.00 19.89 1173 VAL B O 1
ATOM 4315 N N . GLY B 1 214 ? 35.612 -23.797 45.054 1.00 16.92 1174 GLY B N 1
ATOM 4316 C CA . GLY B 1 214 ? 34.889 -23.270 46.197 1.00 18.84 1174 GLY B CA 1
ATOM 4317 C C . GLY B 1 214 ? 35.202 -21.805 46.459 1.00 22.81 1174 GLY B C 1
ATOM 4318 O O . GLY B 1 214 ? 34.473 -21.116 47.166 1.00 22.31 1174 GLY B O 1
ATOM 4319 N N . ASP B 1 215 ? 36.297 -21.330 45.886 1.00 20.95 1175 ASP B N 1
ATOM 4320 C CA . ASP B 1 215 ? 36.719 -19.961 46.094 1.00 23.32 1175 ASP B CA 1
ATOM 4321 C C . ASP B 1 215 ? 35.957 -18.943 45.261 1.00 22.05 1175 ASP B C 1
ATOM 4322 O O . ASP B 1 215 ? 35.345 -19.274 44.240 1.00 16.24 1175 ASP B O 1
ATOM 4323 N N A GLU B 1 216 ? 35.977 -17.694 45.714 0.44 15.98 1176 GLU B N 1
ATOM 4324 N N B GLU B 1 216 ? 36.030 -17.690 45.688 0.56 18.95 1176 GLU B N 1
ATOM 4325 C CA A GLU B 1 216 ? 35.338 -16.615 44.974 0.44 16.13 1176 GLU B CA 1
ATOM 4326 C CA B GLU B 1 216 ? 35.337 -16.598 45.023 0.56 16.69 1176 GLU B CA 1
ATOM 4327 C C A GLU B 1 216 ? 36.340 -15.855 44.117 0.44 14.48 1176 GLU B C 1
ATOM 4328 C C B GLU B 1 216 ? 36.302 -15.771 44.165 0.56 14.52 1176 GLU B C 1
ATOM 4329 O O A GLU B 1 216 ? 37.496 -15.673 44.496 0.44 18.68 1176 GLU B O 1
ATOM 4330 O O B GLU B 1 216 ? 37.409 -15.459 44.599 0.56 21.92 1176 GLU B O 1
ATOM 4341 N N . VAL B 1 217 ? 35.894 -15.429 42.942 1.00 13.42 1177 VAL B N 1
ATOM 4342 C CA . VAL B 1 217 ? 36.696 -14.540 42.097 1.00 17.62 1177 VAL B CA 1
ATOM 4343 C C . VAL B 1 217 ? 35.805 -13.404 41.609 1.00 14.00 1177 VAL B C 1
ATOM 4344 O O . VAL B 1 217 ? 34.582 -13.548 41.528 1.00 17.83 1177 VAL B O 1
ATOM 4348 N N . THR B 1 218 ? 36.426 -12.277 41.289 1.00 14.94 1178 THR B N 1
ATOM 4349 C CA . THR B 1 218 ? 35.686 -11.102 40.870 1.00 18.43 1178 THR B CA 1
ATOM 4350 C C . THR B 1 218 ? 36.158 -10.676 39.488 1.00 14.24 1178 THR B C 1
ATOM 4351 O O . THR B 1 218 ? 37.343 -10.448 39.280 1.00 13.95 1178 THR B O 1
ATOM 4355 N N . TYR B 1 219 ? 35.225 -10.586 38.547 1.00 11.00 1179 TYR B N 1
ATOM 4356 C CA . TYR B 1 219 ? 35.527 -10.071 37.218 1.00 14.60 1179 TYR B CA 1
ATOM 4357 C C . TYR B 1 219 ? 35.228 -8.581 37.179 1.00 16.42 1179 TYR B C 1
ATOM 4358 O O . TYR B 1 219 ? 34.165 -8.145 37.625 1.00 19.30 1179 TYR B O 1
ATOM 4367 N N . ARG B 1 220 ? 36.149 -7.795 36.632 1.00 10.83 1180 ARG B N 1
ATOM 4368 C CA . ARG B 1 220 ? 35.874 -6.377 36.444 1.00 10.80 1180 ARG B CA 1
ATOM 4369 C C . ARG B 1 220 ? 35.627 -6.148 34.972 1.00 12.64 1180 ARG B C 1
ATOM 4370 O O . ARG B 1 220 ? 36.522 -6.376 34.147 1.00 13.70 1180 ARG B O 1
ATOM 4378 N N . LEU B 1 221 ? 34.412 -5.728 34.637 1.00 12.74 1181 LEU B N 1
ATOM 4379 C CA . LEU B 1 221 ? 34.112 -5.332 33.269 1.00 10.58 1181 LEU B CA 1
ATOM 4380 C C . LEU B 1 221 ? 34.335 -3.830 33.195 1.00 13.30 1181 LEU B C 1
ATOM 4381 O O . LEU B 1 221 ? 33.529 -3.053 33.708 1.00 15.26 1181 LEU B O 1
ATOM 4386 N N . GLU B 1 222 ? 35.436 -3.415 32.577 1.00 11.70 1182 GLU B N 1
ATOM 4387 C CA . GLU B 1 222 ? 35.787 -1.998 32.556 1.00 13.58 1182 GLU B CA 1
ATOM 4388 C C . GLU B 1 222 ? 35.144 -1.279 31.369 1.00 15.65 1182 GLU B C 1
ATOM 4389 O O . GLU B 1 222 ? 35.450 -1.576 30.202 1.00 15.26 1182 GLU B O 1
ATOM 4395 N N . GLY B 1 223 ? 34.268 -0.324 31.675 1.00 12.85 1183 GLY B N 1
ATOM 4396 C CA . GLY B 1 223 ? 33.519 0.374 30.643 1.00 13.76 1183 GLY B CA 1
ATOM 4397 C C . GLY B 1 223 ? 34.344 1.411 29.903 1.00 14.81 1183 GLY B C 1
ATOM 4398 O O . GLY B 1 223 ? 35.314 1.948 30.439 1.00 16.58 1183 GLY B O 1
ATOM 4399 N N . TRP B 1 224 ? 33.955 1.688 28.662 1.00 14.20 1184 TRP B N 1
ATOM 4400 C CA . TRP B 1 224 ? 34.575 2.756 27.890 1.00 13.64 1184 TRP B CA 1
ATOM 4401 C C . TRP B 1 224 ? 34.137 4.093 28.443 1.00 15.13 1184 TRP B C 1
ATOM 4402 O O . TRP B 1 224 ? 32.963 4.291 28.749 1.00 16.88 1184 TRP B O 1
ATOM 4413 N N . VAL B 1 225 ? 35.083 5.010 28.599 1.00 18.62 1185 VAL B N 1
ATOM 4414 C CA . VAL B 1 225 ? 34.738 6.357 29.037 1.00 19.36 1185 VAL B CA 1
ATOM 4415 C C . VAL B 1 225 ? 34.317 7.190 27.832 1.00 20.40 1185 VAL B C 1
ATOM 4416 O O . VAL B 1 225 ? 35.118 7.438 26.929 1.00 21.57 1185 VAL B O 1
ATOM 4420 N N . VAL B 1 226 ? 33.051 7.594 27.817 1.00 18.68 1186 VAL B N 1
ATOM 4421 C CA . VAL B 1 226 ? 32.523 8.473 26.776 1.00 23.56 1186 VAL B CA 1
ATOM 4422 C C . VAL B 1 226 ? 33.126 9.854 26.976 1.00 23.15 1186 VAL B C 1
ATOM 4423 O O . VAL B 1 226 ? 32.964 10.455 28.029 1.00 24.24 1186 VAL B O 1
ATOM 4427 N N . PRO B 1 227 ? 33.835 10.357 25.962 1.00 27.49 1187 PRO B N 1
ATOM 4428 C CA . PRO B 1 227 ? 34.588 11.601 26.102 1.00 22.88 1187 PRO B CA 1
ATOM 4429 C C . PRO B 1 227 ? 33.706 12.832 26.011 1.00 23.47 1187 PRO B C 1
ATOM 4430 O O . PRO B 1 227 ? 32.591 12.779 25.483 1.00 23.17 1187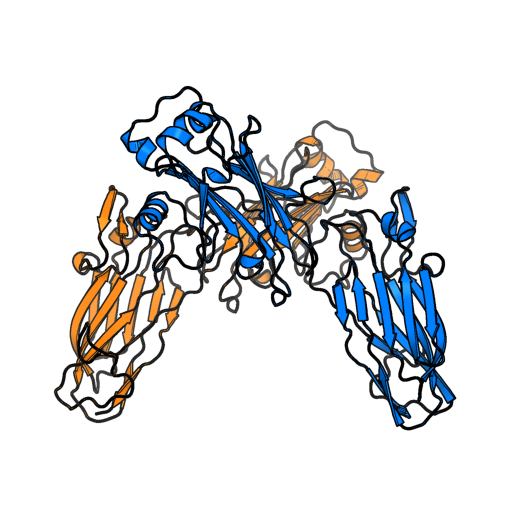 PRO B O 1
ATOM 4434 N N . THR B 1 228 ? 34.218 13.943 26.530 1.00 23.48 1188 THR B N 1
ATOM 4435 C CA . THR B 1 228 ? 33.594 15.236 26.338 1.00 26.87 1188 THR B CA 1
ATOM 4436 C C . THR B 1 228 ? 33.962 15.711 24.940 1.00 27.47 1188 THR B C 1
ATOM 4437 O O . THR B 1 228 ? 34.803 15.096 24.272 1.00 27.04 1188 THR B O 1
ATOM 4441 N N . ASN B 1 229 ? 33.325 16.789 24.501 1.00 26.57 1189 ASN B N 1
ATOM 4442 C CA . ASN B 1 229 ? 33.440 17.251 23.107 1.00 38.71 1189 ASN B CA 1
ATOM 4443 C C . ASN B 1 229 ? 33.017 16.197 22.079 1.00 33.29 1189 ASN B C 1
ATOM 4444 O O . ASN B 1 229 ? 33.586 16.111 20.985 1.00 28.08 1189 ASN B O 1
ATOM 4449 N N . ARG B 1 230 ? 32.026 15.393 22.448 1.00 32.04 1190 ARG B N 1
ATOM 4450 C CA . ARG B 1 230 ? 31.397 14.454 21.531 1.00 25.44 1190 ARG B CA 1
ATOM 4451 C C . ARG B 1 230 ? 30.240 15.144 20.818 1.00 31.38 1190 ARG B C 1
ATOM 4452 O O . ARG B 1 230 ? 29.799 16.212 21.232 1.00 28.67 1190 ARG B O 1
ATOM 4460 N N . GLY B 1 231 ? 29.740 14.532 19.749 1.00 23.16 1191 GLY B N 1
ATOM 4461 C CA . GLY B 1 231 ? 28.645 15.124 19.004 1.00 23.87 1191 GLY B CA 1
ATOM 4462 C C . GLY B 1 231 ? 27.366 14.311 19.073 1.00 27.96 1191 GLY B C 1
ATOM 4463 O O . GLY B 1 231 ? 26.589 14.283 18.110 1.00 24.61 1191 GLY B O 1
ATOM 4464 N N . TYR B 1 232 ? 27.141 13.657 20.212 1.00 21.79 1192 TYR B N 1
ATOM 4465 C CA . TYR B 1 232 ? 25.982 12.783 20.376 1.00 24.92 1192 TYR B CA 1
ATOM 4466 C C . TYR B 1 232 ? 25.617 12.651 21.849 1.00 27.12 1192 TYR B C 1
ATOM 4467 O O . TYR B 1 232 ? 26.438 12.896 22.734 1.00 21.77 1192 TYR B O 1
ATOM 4476 N N . ASP B 1 233 ? 24.387 12.241 22.110 1.00 20.30 1193 ASP B N 1
ATOM 4477 C CA . ASP B 1 233 ? 23.975 11.949 23.471 1.00 22.68 1193 ASP B CA 1
ATOM 4478 C C . ASP B 1 233 ? 23.889 10.443 23.648 1.00 22.16 1193 ASP B C 1
ATOM 4479 O O . ASP B 1 233 ? 24.069 9.695 22.689 1.00 19.31 1193 ASP B O 1
ATOM 4484 N N . LEU B 1 234 ? 23.623 9.997 24.868 1.00 24.11 1194 LEU B N 1
ATOM 4485 C CA . LEU B 1 234 ? 23.650 8.565 25.161 1.00 24.96 1194 LEU B CA 1
ATOM 4486 C C . LEU B 1 234 ? 22.255 7.961 25.210 1.00 18.90 1194 LEU B C 1
ATOM 4487 O O . LEU B 1 234 ? 21.372 8.469 25.908 1.00 18.55 1194 LEU B O 1
ATOM 4492 N N . THR B 1 235 ? 22.069 6.875 24.465 1.00 16.61 1195 THR B N 1
ATOM 4493 C CA . THR B 1 235 ? 20.813 6.142 24.476 1.00 23.48 1195 THR B CA 1
ATOM 4494 C C . THR B 1 235 ? 21.016 4.690 24.896 1.00 23.03 1195 THR B C 1
ATOM 4495 O O . THR B 1 235 ? 20.055 4.000 25.236 1.00 24.09 1195 THR B O 1
ATOM 4499 N N . GLU B 1 236 ? 22.264 4.229 24.877 1.00 14.89 1196 GLU B N 1
ATOM 4500 C CA . GLU B 1 236 ? 22.581 2.867 25.332 1.00 15.63 1196 GLU B CA 1
ATOM 4501 C C . GLU B 1 236 ? 23.993 2.745 25.922 1.00 16.71 1196 GLU B C 1
ATOM 4502 O O . GLU B 1 236 ? 24.953 3.250 25.351 1.00 14.93 1196 GLU B O 1
ATOM 4508 N N . TYR B 1 237 ? 24.100 2.067 27.061 1.00 12.77 1197 TYR B N 1
ATOM 4509 C CA . TYR B 1 237 ? 25.383 1.707 27.664 1.00 12.09 1197 TYR B CA 1
ATOM 4510 C C . TYR B 1 237 ? 25.117 0.417 28.427 1.00 11.80 1197 TYR B C 1
ATOM 4511 O O . TYR B 1 237 ? 24.645 0.433 29.579 1.00 12.91 1197 TYR B O 1
ATOM 4520 N N . LYS B 1 238 ? 25.404 -0.699 27.776 1.00 11.67 1198 LYS B N 1
ATOM 4521 C CA . LYS B 1 238 ? 25.003 -2.010 28.276 1.00 15.10 1198 LYS B CA 1
ATOM 4522 C C . LYS B 1 238 ? 26.164 -3.010 28.259 1.00 15.42 1198 LYS B C 1
ATOM 4523 O O . LYS B 1 238 ? 26.835 -3.177 27.242 1.00 14.56 1198 LYS B O 1
ATOM 4529 N N . PHE B 1 239 ? 26.391 -3.654 29.402 1.00 10.57 1199 PHE B N 1
ATOM 4530 C CA . PHE B 1 239 ? 27.378 -4.725 29.548 1.00 10.58 1199 PHE B CA 1
ATOM 4531 C C . PHE B 1 239 ? 26.696 -6.046 29.285 1.00 12.97 1199 PHE B C 1
ATOM 4532 O O . PHE B 1 239 ? 25.654 -6.327 29.880 1.00 12.35 1199 PHE B O 1
ATOM 4540 N N . VAL B 1 240 ? 27.296 -6.874 28.431 1.00 10.95 1200 VAL B N 1
ATOM 4541 C CA . VAL B 1 240 ? 26.772 -8.208 28.153 1.00 8.92 1200 VAL B CA 1
ATOM 4542 C C . VAL B 1 240 ? 27.913 -9.202 28.378 1.00 11.85 1200 VAL B C 1
ATOM 4543 O O . VAL B 1 240 ? 29.015 -9.030 27.845 1.00 14.10 1200 VAL B O 1
ATOM 4547 N N . ASP B 1 241 ? 27.653 -10.238 29.165 1.00 11.53 1201 ASP B N 1
ATOM 4548 C CA . ASP B 1 241 ? 28.705 -11.193 29.500 1.00 12.48 1201 ASP B CA 1
ATOM 4549 C C . ASP B 1 241 ? 28.148 -12.612 29.554 1.00 13.75 1201 ASP B C 1
ATOM 4550 O O . ASP B 1 241 ? 27.240 -12.899 30.334 1.00 9.73 1201 ASP B O 1
ATOM 4555 N N . GLN B 1 242 ? 28.685 -13.487 28.703 1.00 10.64 1202 GLN B N 1
ATOM 4556 C CA . GLN B 1 242 ? 28.338 -14.900 28.739 1.00 12.23 1202 GLN B CA 1
ATOM 4557 C C . GLN B 1 242 ? 29.332 -15.563 29.670 1.00 12.16 1202 GLN B C 1
ATOM 4558 O O . GLN B 1 242 ? 30.461 -15.855 29.270 1.00 11.22 1202 GLN B O 1
ATOM 4564 N N . LEU B 1 243 ? 28.930 -15.751 30.924 1.00 10.98 1203 LEU B N 1
ATOM 4565 C CA . LEU B 1 243 ? 29.788 -16.393 31.905 1.00 11.85 1203 LEU B CA 1
ATOM 4566 C C . LEU B 1 243 ? 29.875 -17.877 31.607 1.00 15.44 1203 LEU B C 1
ATOM 4567 O O . LEU B 1 243 ? 28.915 -18.476 31.112 1.00 12.40 1203 LEU B O 1
ATOM 4572 N N . GLN B 1 244 ? 31.026 -18.469 31.905 1.00 12.36 1204 GLN B N 1
ATOM 4573 C CA . GLN B 1 244 ? 31.172 -19.915 31.770 1.00 13.25 1204 GLN B CA 1
ATOM 4574 C C . GLN B 1 244 ? 30.526 -20.589 32.979 1.00 16.06 1204 GLN B C 1
ATOM 4575 O O . GLN B 1 244 ? 31.221 -21.036 33.887 1.00 14.26 1204 GLN B O 1
ATOM 4581 N N . HIS B 1 245 ? 29.192 -20.665 32.973 1.00 10.98 1205 HIS B N 1
ATOM 4582 C CA . HIS B 1 245 ? 28.431 -21.001 34.174 1.00 11.76 1205 HIS B CA 1
ATOM 4583 C C . HIS B 1 245 ? 28.492 -22.468 34.579 1.00 16.47 1205 HIS B C 1
ATOM 4584 O O . HIS B 1 245 ? 27.993 -22.843 35.635 1.00 17.37 1205 HIS B O 1
ATOM 4591 N N . THR B 1 246 ? 29.100 -23.291 33.739 1.00 12.59 1206 THR B N 1
ATOM 4592 C CA . THR B 1 246 ? 29.456 -24.646 34.134 1.00 16.90 1206 THR B CA 1
ATOM 4593 C C . THR B 1 246 ? 30.516 -24.584 35.239 1.00 19.07 1206 THR B C 1
ATOM 4594 O O . THR B 1 246 ? 30.640 -25.503 36.032 1.00 13.80 1206 THR B O 1
ATOM 4598 N N . HIS B 1 247 ? 31.286 -23.499 35.286 1.00 14.54 1207 HIS B N 1
ATOM 4599 C CA . HIS B 1 247 ? 32.401 -23.404 36.240 1.00 15.29 1207 HIS B CA 1
ATOM 4600 C C . HIS B 1 247 ? 32.294 -22.221 37.201 1.00 13.35 1207 HIS B C 1
ATOM 4601 O O . HIS B 1 247 ? 32.818 -22.263 38.322 1.00 14.91 1207 HIS B O 1
ATOM 4608 N N . ASP B 1 248 ? 31.632 -21.161 36.753 1.00 14.66 1208 ASP B N 1
ATOM 4609 C CA . ASP B 1 248 ? 31.484 -19.935 37.536 1.00 11.18 1208 ASP B CA 1
ATOM 4610 C C . ASP B 1 248 ? 30.031 -19.792 37.970 1.00 19.65 1208 ASP B C 1
ATOM 4611 O O . ASP B 1 248 ? 29.135 -19.728 37.129 1.00 15.06 1208 ASP B O 1
ATOM 4616 N N . LEU B 1 249 ? 29.795 -19.738 39.277 1.00 13.24 1209 LEU B N 1
ATOM 4617 C CA . LEU B 1 249 ? 28.445 -19.580 39.788 1.00 15.47 1209 LEU B CA 1
ATOM 4618 C C . LEU B 1 249 ? 28.227 -18.137 40.224 1.00 14.93 1209 LEU B C 1
ATOM 4619 O O . LEU B 1 249 ? 28.780 -17.704 41.234 1.00 18.55 1209 LEU B O 1
ATOM 4624 N N . TYR B 1 250 ? 27.433 -17.403 39.451 1.00 16.75 1210 TYR B N 1
ATOM 4625 C CA . TYR B 1 250 ? 27.147 -15.989 39.713 1.00 16.15 1210 TYR B CA 1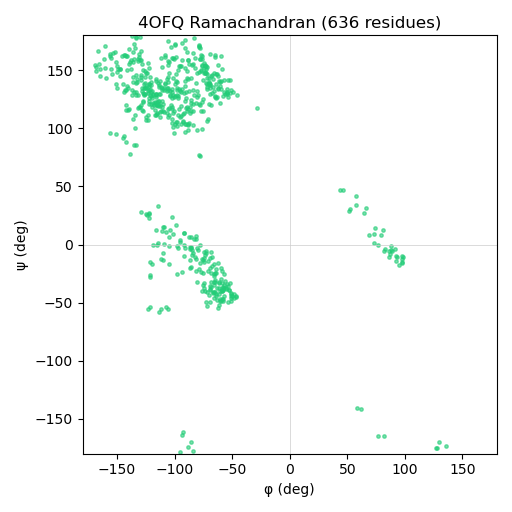
ATOM 4626 C C . TYR B 1 250 ? 26.605 -15.766 41.120 1.00 18.02 1210 TYR B C 1
ATOM 4627 O O . TYR B 1 250 ? 25.720 -16.494 41.566 1.00 18.78 1210 TYR B O 1
ATOM 4636 N N . GLN B 1 251 ? 27.141 -14.756 41.805 1.00 21.04 1211 GLN B N 1
ATOM 4637 C CA . GLN B 1 251 ? 26.719 -14.423 43.168 1.00 22.81 1211 GLN B CA 1
ATOM 4638 C C . GLN B 1 251 ? 26.026 -13.062 43.243 1.00 20.36 1211 GLN B C 1
ATOM 4639 O O . GLN B 1 251 ? 24.887 -12.955 43.696 1.00 22.31 1211 GLN B O 1
ATOM 4645 N N . LYS B 1 252 ? 26.723 -12.018 42.813 1.00 19.44 1212 LYS B N 1
ATOM 4646 C CA . LYS B 1 252 ? 26.181 -10.667 42.898 1.00 22.88 1212 LYS B CA 1
ATOM 4647 C C . LYS B 1 252 ? 26.965 -9.812 41.931 1.00 17.92 1212 LYS B C 1
ATOM 4648 O O . LYS B 1 252 ? 27.954 -10.267 41.368 1.00 16.35 1212 LYS B O 1
ATOM 4654 N N . ASP B 1 253 ? 26.517 -8.582 41.717 1.00 15.56 1213 ASP B N 1
ATOM 4655 C CA . ASP B 1 253 ? 27.303 -7.643 40.943 1.00 13.55 1213 ASP B CA 1
ATOM 4656 C C . ASP B 1 253 ? 27.285 -6.288 41.625 1.00 14.94 1213 ASP B C 1
ATOM 4657 O O . ASP B 1 253 ? 26.662 -6.112 42.681 1.00 15.59 1213 ASP B O 1
ATOM 4662 N N . LYS B 1 254 ? 27.988 -5.337 41.024 1.00 13.97 1214 LYS B N 1
ATOM 4663 C CA . LYS B 1 254 ? 27.979 -3.969 41.492 1.00 14.83 1214 LYS B CA 1
ATOM 4664 C C . LYS B 1 254 ? 28.461 -3.112 40.331 1.00 14.14 1214 LYS B C 1
ATOM 4665 O O . LYS B 1 254 ? 29.206 -3.595 39.468 1.00 14.55 1214 LYS B O 1
ATOM 4671 N N . VAL B 1 255 ? 28.025 -1.860 40.290 1.00 14.78 1215 VAL B N 1
ATOM 4672 C CA . VAL B 1 255 ? 28.456 -0.960 39.222 1.00 14.35 1215 VAL B CA 1
ATOM 4673 C C . VAL B 1 255 ? 28.802 0.422 39.769 1.00 18.50 1215 VAL B C 1
ATOM 4674 O O . VAL B 1 255 ? 28.058 0.988 40.575 1.00 20.33 1215 VAL B O 1
ATOM 4678 N N . LEU B 1 256 ? 29.952 0.950 39.350 1.00 15.41 1216 LEU B N 1
ATOM 4679 C CA . LEU B 1 256 ? 30.465 2.197 39.911 1.00 21.24 1216 LEU B CA 1
ATOM 4680 C C . LEU B 1 256 ? 30.837 3.182 38.818 1.00 17.86 1216 LEU B C 1
ATOM 4681 O O . LEU B 1 256 ? 31.365 2.787 37.781 1.00 15.66 1216 LEU B O 1
ATOM 4686 N N . ALA B 1 257 ? 30.564 4.461 39.054 1.00 17.80 1217 ALA B N 1
ATOM 4687 C CA . ALA B 1 257 ? 31.032 5.509 38.157 1.00 19.09 1217 ALA B CA 1
ATOM 4688 C C . ALA B 1 257 ? 32.559 5.546 38.163 1.00 19.39 1217 ALA B C 1
ATOM 4689 O O . ALA B 1 257 ? 33.188 5.435 39.211 1.00 20.15 1217 ALA B O 1
ATOM 4691 N N . THR B 1 258 ? 33.153 5.707 36.984 1.00 19.05 1218 THR B N 1
ATOM 4692 C CA . THR B 1 258 ? 34.604 5.759 36.884 1.00 20.53 1218 THR B CA 1
ATOM 4693 C C . THR B 1 258 ? 35.102 7.157 36.543 1.00 24.37 1218 THR B C 1
ATOM 4694 O O . THR B 1 258 ? 36.307 7.379 36.411 1.00 31.44 1218 THR B O 1
ATOM 4698 N N . VAL B 1 259 ? 34.163 8.090 36.397 1.00 20.72 1219 VAL B N 1
ATOM 4699 C CA . VAL B 1 259 ? 34.459 9.511 36.246 1.00 25.46 1219 VAL B CA 1
ATOM 4700 C C . VAL B 1 259 ? 33.351 10.309 36.920 1.00 27.91 1219 VAL B C 1
ATOM 4701 O O . VAL B 1 259 ? 32.261 9.778 37.171 1.00 25.96 1219 VAL B O 1
ATOM 4705 N N . ASP B 1 260 ? 33.626 11.581 37.208 1.00 25.74 1220 ASP B N 1
ATOM 4706 C CA . ASP B 1 260 ? 32.587 12.502 37.642 1.00 27.31 1220 ASP B CA 1
ATOM 4707 C C . ASP B 1 260 ? 31.568 12.710 36.522 1.00 31.76 1220 ASP B C 1
ATOM 4708 O O . ASP B 1 260 ? 31.927 13.069 35.397 1.00 33.81 1220 ASP B O 1
ATOM 4713 N N . ILE B 1 261 ? 30.297 12.490 36.843 1.00 24.26 1221 ILE B N 1
ATOM 4714 C CA . ILE B 1 261 ? 29.216 12.618 35.877 1.00 26.38 1221 ILE B CA 1
ATOM 4715 C C . ILE B 1 261 ? 28.283 13.766 36.246 1.00 33.27 1221 ILE B C 1
ATOM 4716 O O . ILE B 1 261 ? 27.731 13.799 37.356 1.00 32.03 1221 ILE B O 1
ATOM 4721 N N . THR B 1 262 ? 28.109 14.703 35.314 1.00 27.88 1222 THR B N 1
ATOM 4722 C CA . THR B 1 262 ? 27.198 15.827 35.504 1.00 27.82 1222 THR B CA 1
ATOM 4723 C C . THR B 1 262 ? 25.898 15.601 34.740 1.00 29.56 1222 THR B C 1
ATOM 4724 O O . THR B 1 262 ? 25.909 15.244 33.563 1.00 31.10 1222 THR B O 1
ATOM 4728 N N . LEU B 1 263 ? 24.781 15.803 35.429 1.00 27.21 1223 LEU B N 1
ATOM 4729 C CA . LEU B 1 263 ? 23.459 15.610 34.854 1.00 30.10 1223 LEU B CA 1
ATOM 4730 C C . LEU B 1 263 ? 22.844 16.962 34.533 1.00 33.02 1223 LEU B C 1
ATOM 4731 O O . LEU B 1 263 ? 23.361 18.004 34.947 1.00 38.55 1223 LEU B O 1
ATOM 4736 N N . SER B 1 264 ? 21.728 16.934 33.815 1.00 32.08 1224 SER B N 1
ATOM 4737 C CA . SER B 1 264 ? 21.112 18.145 33.291 1.00 37.70 1224 SER B CA 1
ATOM 4738 C C . SER B 1 264 ? 20.423 19.007 34.353 1.00 45.23 1224 SER B C 1
ATOM 4739 O O . SER B 1 264 ? 19.952 20.105 34.053 1.00 43.55 1224 SER B O 1
ATOM 4742 N N . ASP B 1 265 ? 20.353 18.520 35.587 1.00 47.73 1225 ASP B N 1
ATOM 4743 C CA . ASP B 1 265 ? 19.771 19.323 36.655 1.00 46.47 1225 ASP B CA 1
ATOM 4744 C C . ASP B 1 265 ? 20.854 20.061 37.433 1.00 47.75 1225 ASP B C 1
ATOM 4745 O O . ASP B 1 265 ? 20.569 20.749 38.408 1.00 53.93 1225 ASP B O 1
ATOM 4750 N N . GLY B 1 266 ? 22.098 19.902 36.993 1.00 45.91 1226 GLY B N 1
ATOM 4751 C CA . GLY B 1 266 ? 23.224 20.539 37.648 1.00 50.53 1226 GLY B CA 1
ATOM 4752 C C . GLY B 1 266 ? 23.952 19.632 38.624 1.00 47.10 1226 GLY B C 1
ATOM 4753 O O . GLY B 1 266 ? 25.082 19.928 39.013 1.00 49.71 1226 GLY B O 1
ATOM 4754 N N . SER B 1 267 ? 23.322 18.522 39.010 1.00 43.45 1227 SER B N 1
ATOM 4755 C CA . SER B 1 267 ? 23.906 17.624 40.012 1.00 45.28 1227 SER B CA 1
ATOM 4756 C C . SER B 1 267 ? 25.068 16.794 39.473 1.00 42.93 1227 SER B C 1
ATOM 4757 O O . SER B 1 267 ? 25.141 16.482 38.284 1.00 40.49 1227 SER B O 1
ATOM 4760 N N . VAL B 1 268 ? 25.975 16.435 40.372 1.00 38.34 1228 VAL B N 1
ATOM 4761 C CA . VAL B 1 268 ? 27.173 15.706 40.001 1.00 36.89 1228 VAL B CA 1
ATOM 4762 C C . VAL B 1 268 ? 27.214 14.351 40.701 1.00 35.41 1228 VAL B C 1
ATOM 4763 O O . VAL B 1 268 ? 27.048 14.256 41.922 1.00 34.14 1228 VAL B O 1
ATOM 4767 N N . ILE B 1 269 ? 27.423 13.298 39.922 1.00 27.38 1229 ILE B N 1
ATOM 4768 C CA . ILE B 1 269 ? 27.618 11.973 40.484 1.00 31.44 1229 ILE B CA 1
ATOM 4769 C C . ILE B 1 269 ? 29.107 11.667 40.454 1.00 34.46 1229 ILE B C 1
ATOM 4770 O O . ILE B 1 269 ? 29.702 11.519 39.383 1.00 31.77 1229 ILE B O 1
ATOM 4775 N N . THR B 1 270 ? 29.708 11.577 41.633 1.00 30.76 1230 THR B N 1
ATOM 4776 C CA . THR B 1 270 ? 31.156 11.485 41.735 1.00 30.73 1230 THR B CA 1
ATOM 4777 C C . THR B 1 270 ? 31.714 10.104 41.397 1.00 32.91 1230 THR B C 1
ATOM 4778 O O . THR B 1 270 ? 31.059 9.072 41.599 1.00 29.78 1230 THR B O 1
ATOM 4782 N N . LYS B 1 271 ? 32.936 10.109 40.871 1.00 29.90 1231 LYS B N 1
ATOM 4783 C CA . LYS B 1 271 ? 33.709 8.898 40.646 1.00 29.31 1231 LYS B CA 1
ATOM 4784 C C . LYS B 1 271 ? 33.646 8.004 41.880 1.00 32.02 1231 LYS B C 1
ATOM 4785 O O . LYS B 1 271 ? 33.880 8.462 42.998 1.00 39.91 1231 LYS B O 1
ATOM 4791 N N . GLY B 1 272 ? 33.292 6.740 41.682 1.00 26.86 1232 GLY B N 1
ATOM 4792 C CA . GLY B 1 272 ? 33.182 5.800 42.787 1.00 28.44 1232 GLY B CA 1
ATOM 4793 C C . GLY B 1 272 ? 31.770 5.606 43.324 1.00 27.13 1232 GLY B C 1
ATOM 4794 O O . GLY B 1 272 ? 31.529 4.693 44.119 1.00 31.01 1232 GLY B O 1
ATOM 4795 N N . THR B 1 273 ? 30.835 6.449 42.886 1.00 25.29 1233 THR B N 1
ATOM 4796 C CA . THR B 1 273 ? 29.451 6.367 43.355 1.00 28.86 1233 THR B CA 1
ATOM 4797 C C . THR B 1 273 ? 28.745 5.148 42.786 1.00 23.65 1233 THR B C 1
ATOM 4798 O O . THR B 1 273 ? 28.840 4.870 41.589 1.00 22.83 1233 THR B O 1
ATOM 4802 N N . ASP B 1 274 ? 28.046 4.421 43.650 1.00 22.64 1234 ASP B N 1
ATOM 4803 C CA . ASP B 1 274 ? 27.274 3.260 43.224 1.00 22.54 1234 ASP B CA 1
ATOM 4804 C C . ASP B 1 274 ? 26.213 3.692 42.219 1.00 25.25 1234 ASP B C 1
ATOM 4805 O O . ASP B 1 274 ? 25.555 4.702 42.426 1.00 23.24 1234 ASP B O 1
ATOM 4810 N N . LEU B 1 275 ? 26.043 2.937 41.134 1.00 19.81 1235 LEU B N 1
ATOM 4811 C CA . LEU B 1 275 ? 25.093 3.340 40.093 1.00 24.69 1235 LEU B CA 1
ATOM 4812 C C . LEU B 1 275 ? 23.924 2.372 39.899 1.00 21.91 1235 LEU B C 1
ATOM 4813 O O . LEU B 1 275 ? 23.205 2.468 38.907 1.00 23.56 1235 LEU B O 1
ATOM 4818 N N . ALA B 1 276 ? 23.750 1.444 40.835 1.00 26.57 1236 ALA B N 1
ATOM 4819 C CA . ALA B 1 276 ? 22.681 0.446 40.771 1.00 25.53 1236 ALA B CA 1
ATOM 4820 C C . ALA B 1 276 ? 21.303 1.045 40.498 1.00 23.76 1236 ALA B C 1
ATOM 4821 O O . ALA B 1 276 ? 20.541 0.516 39.688 1.00 25.42 1236 ALA B O 1
ATOM 4823 N N . LYS B 1 277 ? 20.979 2.143 41.173 1.00 20.94 1237 LYS B N 1
ATOM 4824 C CA . LYS B 1 277 ? 19.646 2.732 41.035 1.00 22.17 1237 LYS B CA 1
ATOM 4825 C C . LYS B 1 277 ? 19.365 3.199 39.601 1.00 21.48 1237 LYS B C 1
ATOM 4826 O O . LYS B 1 277 ? 18.213 3.438 39.240 1.00 24.59 1237 LYS B O 1
ATOM 4832 N N . TYR B 1 278 ? 20.414 3.327 38.794 1.00 22.12 1238 TYR B N 1
ATOM 4833 C CA . TYR B 1 278 ? 20.263 3.824 37.423 1.00 22.80 1238 TYR B CA 1
ATOM 4834 C C . TYR B 1 278 ? 20.373 2.715 36.388 1.00 20.64 1238 TYR B C 1
ATOM 4835 O O . TYR B 1 278 ? 20.392 2.974 35.178 1.00 18.23 1238 TYR B O 1
ATOM 4844 N N . THR B 1 279 ? 20.455 1.479 36.862 1.00 19.38 1239 THR B N 1
ATOM 4845 C CA . THR B 1 279 ? 20.706 0.351 35.977 1.00 16.59 1239 THR B CA 1
ATOM 4846 C C . THR B 1 279 ? 19.783 -0.820 36.262 1.00 17.62 1239 THR B C 1
ATOM 4847 O O . THR B 1 279 ? 19.106 -0.867 37.293 1.00 18.24 1239 THR B O 1
ATOM 4851 N N . GLU B 1 280 ? 19.806 -1.782 35.346 1.00 17.89 1240 GLU B N 1
ATOM 4852 C CA . GLU B 1 280 ? 19.041 -3.005 35.480 1.00 16.71 1240 GLU B CA 1
ATOM 4853 C C . GLU B 1 280 ? 19.957 -4.195 35.210 1.00 16.69 1240 GLU B C 1
ATOM 4854 O O . GLU B 1 280 ? 20.514 -4.319 34.120 1.00 14.51 1240 GLU B O 1
ATOM 4860 N N . THR B 1 281 ? 20.123 -5.054 36.215 1.00 16.09 1241 THR B N 1
ATOM 4861 C CA . THR B 1 281 ? 20.875 -6.293 36.055 1.00 17.32 1241 THR B CA 1
ATOM 4862 C C . THR B 1 281 ? 19.926 -7.458 35.812 1.00 20.04 1241 THR B C 1
ATOM 4863 O O . THR B 1 281 ? 18.974 -7.662 36.568 1.00 16.80 1241 THR B O 1
ATOM 4867 N N . VAL B 1 282 ? 20.191 -8.221 34.759 1.00 19.08 1242 VAL B N 1
ATOM 4868 C CA . VAL B 1 282 ? 19.458 -9.450 34.516 1.00 15.48 1242 VAL B CA 1
ATOM 4869 C C . VAL B 1 282 ? 20.474 -10.544 34.338 1.00 19.78 1242 VAL B C 1
ATOM 4870 O O . VAL B 1 282 ? 21.351 -10.459 33.474 1.00 21.81 1242 VAL B O 1
ATOM 4874 N N . TYR B 1 283 ? 20.378 -11.570 35.169 1.00 15.77 1243 TYR B N 1
ATOM 4875 C CA . TYR B 1 283 ? 21.236 -12.725 35.002 1.00 17.55 1243 TYR B CA 1
ATOM 4876 C C . TYR B 1 283 ? 20.389 -13.980 34.819 1.00 23.35 1243 TYR B C 1
ATOM 4877 O O . TYR B 1 283 ? 19.574 -14.323 35.680 1.00 22.89 1243 TYR B O 1
ATOM 4886 N N . ASN B 1 284 ? 20.570 -14.652 33.687 1.00 19.88 1244 ASN B N 1
ATOM 4887 C CA . ASN B 1 284 ? 19.867 -15.907 33.435 1.00 22.15 1244 ASN B CA 1
ATOM 4888 C C . ASN B 1 284 ? 20.704 -17.078 33.930 1.00 22.00 1244 ASN B C 1
ATOM 4889 O O . ASN B 1 284 ? 21.692 -17.470 33.295 1.00 16.31 1244 ASN B O 1
ATOM 4894 N N . LYS B 1 285 ? 20.289 -17.615 35.075 1.00 23.50 1245 LYS B N 1
ATOM 4895 C CA . LYS B 1 285 ? 20.985 -18.695 35.775 1.00 29.66 1245 LYS B CA 1
ATOM 4896 C C . LYS B 1 285 ? 21.127 -19.951 34.917 1.00 24.64 1245 LYS B C 1
ATOM 4897 O O . LYS B 1 285 ? 22.116 -20.679 35.032 1.00 25.94 1245 LYS B O 1
ATOM 4903 N N . GLU B 1 286 ? 20.142 -20.206 34.063 1.00 21.39 1246 GLU B N 1
ATOM 4904 C CA . GLU B 1 286 ? 20.153 -21.415 33.242 1.00 25.02 1246 GLU B CA 1
ATOM 4905 C C . GLU B 1 286 ? 21.146 -21.313 32.084 1.00 26.54 1246 GLU B C 1
ATOM 4906 O O . GLU B 1 286 ? 21.774 -22.305 31.697 1.00 27.24 1246 GLU B O 1
ATOM 4912 N N . THR B 1 287 ? 21.294 -20.116 31.529 1.00 25.65 1247 THR B N 1
ATOM 4913 C CA . THR B 1 287 ? 22.103 -19.961 30.321 1.00 20.61 1247 THR B CA 1
ATOM 4914 C C . THR B 1 287 ? 23.462 -19.328 30.573 1.00 13.98 1247 THR B C 1
ATOM 4915 O O . THR B 1 287 ? 24.343 -19.411 29.723 1.00 20.13 1247 THR B O 1
ATOM 4919 N N . GLY B 1 288 ? 23.616 -18.698 31.734 1.00 20.50 1248 GLY B N 1
ATOM 4920 C CA . GLY B 1 288 ? 24.852 -18.030 32.105 1.00 14.50 1248 GLY B CA 1
ATOM 4921 C C . GLY B 1 288 ? 24.951 -16.650 31.478 1.00 13.13 1248 GLY B C 1
ATOM 4922 O O . GLY B 1 288 ? 26.002 -16.032 31.495 1.00 13.48 1248 GLY B O 1
ATOM 4923 N N . HIS B 1 289 ? 23.844 -16.161 30.931 1.00 12.41 1249 HIS B N 1
ATOM 4924 C CA . HIS B 1 289 ? 23.833 -14.880 30.232 1.00 13.66 1249 HIS B CA 1
ATOM 4925 C C . HIS B 1 289 ? 23.610 -13.715 31.198 1.00 18.41 1249 HIS B C 1
ATOM 4926 O O . HIS B 1 289 ? 22.581 -13.637 31.865 1.00 22.39 1249 HIS B O 1
ATOM 4933 N N . TYR B 1 290 ? 24.594 -12.825 31.273 1.00 12.34 1250 TYR B N 1
ATOM 4934 C CA . TYR B 1 290 ? 24.553 -11.678 32.173 1.00 11.40 1250 TYR B CA 1
ATOM 4935 C C . TYR B 1 290 ? 24.411 -10.393 31.371 1.00 11.49 1250 TYR B C 1
ATOM 4936 O O . TYR B 1 290 ? 25.125 -10.199 30.377 1.00 14.26 1250 TYR B O 1
ATOM 4945 N N . GLU B 1 291 ? 23.491 -9.520 31.790 1.00 12.06 1251 GLU B N 1
ATOM 4946 C CA . GLU B 1 291 ? 23.410 -8.168 31.235 1.00 13.47 1251 GLU B CA 1
ATOM 4947 C C . GLU B 1 291 ? 23.202 -7.120 32.323 1.00 14.87 1251 GLU B C 1
ATOM 4948 O O . GLU B 1 291 ? 22.464 -7.339 33.293 1.00 18.06 1251 GLU B O 1
ATOM 4954 N N . LEU B 1 292 ? 23.885 -5.994 32.164 1.00 12.79 1252 LEU B N 1
ATOM 4955 C CA . LEU B 1 292 ? 23.663 -4.817 33.000 1.00 16.28 1252 LEU B CA 1
ATOM 4956 C C . LEU B 1 292 ? 23.494 -3.621 32.074 1.00 16.71 1252 LEU B C 1
ATOM 4957 O O . LEU B 1 292 ? 24.410 -3.280 31.316 1.00 13.75 1252 LEU B O 1
ATOM 4962 N N . ALA B 1 293 ? 22.322 -2.995 32.122 1.00 15.49 1253 ALA B N 1
ATOM 4963 C CA . ALA B 1 293 ? 21.996 -1.924 31.186 1.00 14.34 1253 ALA B CA 1
ATOM 4964 C C . ALA B 1 293 ? 21.639 -0.644 31.926 1.00 13.84 1253 ALA B C 1
ATOM 4965 O O . ALA B 1 293 ? 20.837 -0.650 32.871 1.00 14.85 1253 ALA B O 1
ATOM 4967 N N . PHE B 1 294 ? 22.227 0.461 31.505 1.00 13.74 1254 PHE B N 1
ATOM 4968 C CA . PHE B 1 294 ? 21.790 1.744 32.036 1.00 16.95 1254 PHE B CA 1
ATOM 4969 C C . PHE B 1 294 ? 20.404 2.102 31.520 1.00 21.26 1254 PHE B C 1
ATOM 4970 O O . PHE B 1 294 ? 20.077 1.842 30.359 1.00 21.18 1254 PHE B O 1
ATOM 4978 N N . LYS B 1 295 ? 19.585 2.668 32.404 1.00 16.93 1255 LYS B N 1
ATOM 4979 C CA . LYS B 1 295 ? 18.236 3.090 32.052 1.00 20.47 1255 LYS B CA 1
ATOM 4980 C C . LYS B 1 295 ? 18.302 4.282 31.103 1.00 19.56 1255 LYS B C 1
ATOM 4981 O O . LYS B 1 295 ? 19.117 5.182 31.286 1.00 19.01 1255 LYS B O 1
ATOM 4987 N N . GLN B 1 296 ? 17.452 4.278 30.083 1.00 25.02 1256 GLN B N 1
ATOM 4988 C CA . GLN B 1 296 ? 17.424 5.368 29.111 1.00 23.74 1256 GLN B CA 1
ATOM 4989 C C . GLN B 1 296 ? 17.129 6.736 29.727 1.00 25.27 1256 GLN B C 1
ATOM 4990 O O . GLN B 1 296 ? 17.715 7.749 29.328 1.00 26.60 1256 GLN B O 1
ATOM 4996 N N . ASP B 1 297 ? 16.216 6.779 30.691 1.00 27.48 1257 ASP B N 1
ATOM 4997 C CA . ASP B 1 297 ? 15.828 8.069 31.258 1.00 29.13 1257 ASP B CA 1
ATOM 4998 C C . ASP B 1 297 ? 16.998 8.713 32.003 1.00 26.97 1257 ASP B C 1
ATOM 4999 O O . ASP B 1 297 ? 17.157 9.932 31.980 1.00 31.12 1257 ASP B O 1
ATOM 5004 N N . PHE B 1 298 ? 17.825 7.886 32.638 1.00 26.45 1258 PHE B N 1
ATOM 5005 C CA . PHE B 1 298 ? 19.051 8.364 33.267 1.00 26.97 1258 PHE B CA 1
ATOM 5006 C C . PHE B 1 298 ? 20.088 8.817 32.242 1.00 25.23 1258 PHE B C 1
ATOM 5007 O O . PHE B 1 298 ? 20.658 9.900 32.369 1.00 26.84 1258 PHE B O 1
ATOM 5015 N N . LEU B 1 299 ? 20.341 7.980 31.235 1.00 24.25 1259 LEU B N 1
ATOM 5016 C CA . LEU B 1 299 ? 21.347 8.291 30.215 1.00 26.25 1259 LEU B CA 1
ATOM 5017 C C . LEU B 1 299 ? 21.059 9.616 29.515 1.00 24.55 1259 LEU B C 1
ATOM 5018 O O . LEU B 1 299 ? 21.977 10.353 29.153 1.00 29.27 1259 LEU B O 1
ATOM 5023 N N . ALA B 1 300 ? 19.777 9.911 29.330 1.00 22.25 1260 ALA B N 1
ATOM 5024 C CA . ALA B 1 300 ? 19.356 11.139 28.658 1.00 27.68 1260 ALA B CA 1
ATOM 5025 C C . ALA B 1 300 ? 19.684 12.390 29.472 1.00 33.62 1260 ALA B C 1
ATOM 5026 O O . ALA B 1 300 ? 19.713 13.497 28.927 1.00 35.24 1260 ALA B O 1
ATOM 5028 N N . LYS B 1 301 ? 19.927 12.210 30.769 1.00 26.46 1261 LYS B N 1
ATOM 5029 C CA . LYS B 1 301 ? 20.196 13.331 31.667 1.00 30.39 1261 LYS B CA 1
ATOM 5030 C C . LYS B 1 301 ? 21.676 13.698 31.684 1.00 33.69 1261 LYS B C 1
ATOM 5031 O O . LYS B 1 301 ? 22.052 14.755 32.191 1.00 35.09 1261 LYS B O 1
ATOM 5037 N N . VAL B 1 302 ? 22.514 12.822 31.135 1.00 32.83 1262 VAL B N 1
ATOM 5038 C CA . VAL B 1 302 ? 23.949 13.078 31.080 1.00 28.66 1262 VAL B CA 1
ATOM 5039 C C . VAL B 1 302 ? 24.255 14.112 30.003 1.00 30.52 1262 VAL B C 1
ATOM 5040 O O . VAL B 1 302 ? 24.053 13.850 28.815 1.00 27.35 1262 VAL B O 1
ATOM 5044 N N . VAL B 1 303 ? 24.742 15.281 30.418 1.00 29.70 1263 VAL B N 1
ATOM 5045 C CA . VAL B 1 303 ? 25.010 16.383 29.480 1.00 28.27 1263 VAL B CA 1
ATOM 5046 C C . VAL B 1 303 ? 26.245 16.140 28.609 1.00 26.91 1263 VAL B C 1
ATOM 5047 O O . VAL B 1 303 ? 27.182 15.451 29.019 1.00 25.60 1263 VAL B O 1
ATOM 5051 N N . ARG B 1 304 ? 26.230 16.717 27.406 1.00 30.16 1264 ARG B N 1
ATOM 5052 C CA . ARG B 1 304 ? 27.284 16.520 26.414 1.00 24.52 1264 ARG B CA 1
ATOM 5053 C C . ARG B 1 304 ? 28.673 16.833 26.934 1.00 27.70 1264 ARG B C 1
ATOM 5054 O O . ARG B 1 304 ? 29.648 16.201 26.528 1.00 37.68 1264 ARG B O 1
ATOM 5062 N N . SER B 1 305 ? 28.759 17.822 27.818 1.00 29.60 1265 SER B N 1
ATOM 5063 C CA . SER B 1 305 ? 30.043 18.310 28.299 1.00 32.20 1265 SER B CA 1
ATOM 5064 C C . SER B 1 305 ? 30.548 17.488 29.477 1.00 32.89 1265 SER B C 1
ATOM 5065 O O . SER B 1 305 ? 31.560 17.827 30.097 1.00 36.70 1265 SER B O 1
ATOM 5068 N N . SER B 1 306 ? 29.841 16.405 29.784 1.00 29.31 1266 SER B N 1
ATOM 5069 C CA . SER B 1 306 ? 30.270 15.505 30.850 1.00 30.36 1266 SER B CA 1
ATOM 5070 C C . SER B 1 306 ? 30.781 14.194 30.277 1.00 26.98 1266 SER B C 1
ATOM 5071 O O . SER B 1 306 ? 30.197 13.646 29.345 1.00 24.65 1266 SER B O 1
ATOM 5074 N N . GLU B 1 307 ? 31.877 13.697 30.838 1.00 23.03 1267 GLU B N 1
ATOM 5075 C CA . GLU B 1 307 ? 32.294 12.337 30.563 1.00 27.60 1267 GLU B CA 1
ATOM 5076 C C . GLU B 1 307 ? 31.233 11.403 31.122 1.00 23.03 1267 GLU B C 1
ATOM 5077 O O . GLU B 1 307 ? 30.423 11.792 31.970 1.00 22.38 1267 GLU B O 1
ATOM 5083 N N . PHE B 1 308 ? 31.237 10.170 30.642 1.00 22.58 1268 PHE B N 1
ATOM 5084 C CA . PHE B 1 308 ? 30.421 9.126 31.235 1.00 21.92 1268 PHE B CA 1
ATOM 5085 C C . PHE B 1 308 ? 31.190 7.824 31.189 1.00 20.14 1268 PHE B C 1
ATOM 5086 O O . PHE B 1 308 ? 31.748 7.459 30.153 1.00 20.22 1268 PHE B O 1
ATOM 5094 N N . GLY B 1 309 ? 31.219 7.115 32.310 1.00 21.32 1269 GLY B N 1
ATOM 5095 C CA . GLY B 1 309 ? 31.863 5.816 32.342 1.00 22.59 1269 GLY B CA 1
ATOM 5096 C C . GLY B 1 309 ? 31.536 5.059 33.608 1.00 18.84 1269 GLY B C 1
ATOM 5097 O O . GLY B 1 309 ? 31.329 5.655 34.666 1.00 16.14 1269 GLY B O 1
ATOM 5098 N N . ALA B 1 310 ? 31.502 3.737 33.504 1.00 14.87 1270 ALA B N 1
ATOM 5099 C CA . ALA B 1 310 ? 31.247 2.899 34.660 1.00 13.95 1270 ALA B CA 1
ATOM 5100 C C . ALA B 1 310 ? 31.955 1.566 34.499 1.00 13.04 1270 ALA B C 1
ATOM 5101 O O . ALA B 1 310 ? 32.191 1.114 33.376 1.00 15.94 1270 ALA B O 1
ATOM 5103 N N . ASP B 1 311 ? 32.276 0.941 35.629 1.00 13.23 1271 ASP B N 1
ATOM 5104 C CA . ASP B 1 311 ? 32.786 -0.414 35.652 1.00 15.98 1271 ASP B CA 1
ATOM 5105 C C . ASP B 1 311 ? 31.796 -1.298 36.391 1.00 13.71 1271 ASP B C 1
ATOM 5106 O O . ASP B 1 311 ? 31.207 -0.885 37.394 1.00 15.27 1271 ASP B O 1
ATOM 5111 N N . ALA B 1 312 ? 31.645 -2.522 35.907 1.00 11.82 1272 ALA B N 1
ATOM 5112 C CA . ALA B 1 312 ? 30.831 -3.509 36.592 1.00 11.26 1272 ALA B CA 1
ATOM 5113 C C . ALA B 1 312 ? 31.741 -4.562 37.213 1.00 17.22 1272 ALA B C 1
ATOM 5114 O O . ALA B 1 312 ? 32.732 -4.980 36.606 1.00 16.82 1272 ALA B O 1
ATOM 5116 N N . PHE B 1 313 ? 31.412 -4.977 38.428 1.00 14.85 1273 PHE B N 1
ATOM 5117 C CA . PHE B 1 313 ? 32.174 -6.006 39.122 1.00 15.26 1273 PHE B CA 1
ATOM 5118 C C . PHE B 1 313 ? 31.257 -7.181 39.368 1.00 19.24 1273 PHE B C 1
ATOM 5119 O O . PHE B 1 313 ? 30.230 -7.050 40.031 1.00 20.40 1273 PHE B O 1
ATOM 5127 N N . VAL B 1 314 ? 31.633 -8.330 38.830 1.00 16.15 1274 VAL B N 1
ATOM 5128 C CA . VAL B 1 314 ? 30.781 -9.496 38.861 1.00 16.91 1274 VAL B CA 1
ATOM 5129 C C . VAL B 1 314 ? 31.447 -10.556 39.718 1.00 20.44 1274 VAL B C 1
ATOM 5130 O O . VAL B 1 314 ? 32.557 -10.985 39.410 1.00 17.42 1274 VAL B O 1
ATOM 5134 N N . VAL B 1 315 ? 30.775 -10.956 40.796 1.00 17.13 1275 VAL B N 1
ATOM 5135 C CA . VAL B 1 315 ? 31.331 -11.903 41.751 1.00 15.04 1275 VAL B CA 1
ATOM 5136 C C . VAL B 1 315 ? 30.787 -13.297 41.480 1.00 13.87 1275 VAL B C 1
ATOM 5137 O O . VAL B 1 315 ? 29.589 -13.482 41.367 1.00 16.09 1275 VAL B O 1
ATOM 5141 N N . VAL B 1 316 ? 31.684 -14.271 41.356 1.00 14.39 1276 VAL B N 1
ATOM 5142 C CA . VAL B 1 316 ? 31.273 -15.638 41.103 1.00 18.61 1276 VAL B CA 1
ATOM 5143 C C . VAL B 1 316 ? 31.977 -16.562 42.083 1.00 18.10 1276 VAL B C 1
ATOM 5144 O O . VAL B 1 316 ? 32.985 -16.195 42.692 1.00 14.94 1276 VAL B O 1
ATOM 5148 N N . LYS B 1 317 ? 31.436 -17.759 42.235 1.00 14.87 1277 LYS B N 1
ATOM 5149 C CA . LYS B 1 317 ? 32.137 -18.791 42.972 1.00 18.01 1277 LYS B CA 1
ATOM 5150 C C . LYS B 1 317 ? 32.554 -19.870 41.985 1.00 18.68 1277 LYS B C 1
ATOM 5151 O O . LYS B 1 317 ? 31.765 -20.271 41.122 1.00 17.76 1277 LYS B O 1
ATOM 5157 N N . ARG B 1 318 ? 33.800 -20.326 42.113 1.00 13.92 1278 ARG B N 1
ATOM 5158 C CA . ARG B 1 318 ? 34.343 -21.378 41.266 1.00 13.22 1278 ARG B CA 1
ATOM 5159 C C . ARG B 1 318 ? 33.813 -22.716 41.767 1.00 16.69 1278 ARG B C 1
ATOM 5160 O O . ARG B 1 318 ? 34.037 -23.083 42.921 1.00 16.49 1278 ARG B O 1
ATOM 5168 N N . ILE B 1 319 ? 33.097 -23.443 40.913 1.00 17.13 1279 ILE B N 1
ATOM 5169 C CA . ILE B 1 319 ? 32.405 -24.655 41.370 1.00 20.81 1279 ILE B CA 1
ATOM 5170 C C . ILE B 1 319 ? 32.848 -25.949 40.697 1.00 16.58 1279 ILE B C 1
ATOM 5171 O O . ILE B 1 319 ? 32.329 -27.014 41.011 1.00 19.98 1279 ILE B O 1
ATOM 5176 N N . LYS B 1 320 ? 33.800 -25.866 39.776 1.00 14.91 1280 LYS B N 1
ATOM 5177 C CA . LYS B 1 320 ? 34.199 -27.042 39.006 1.00 15.11 1280 LYS B CA 1
ATOM 5178 C C . LYS B 1 320 ? 35.637 -26.897 38.526 1.00 17.09 1280 LYS B C 1
ATOM 5179 O O . LYS B 1 320 ? 36.075 -25.786 38.236 1.00 14.99 1280 LYS B O 1
ATOM 5185 N N . ALA B 1 321 ? 36.364 -28.013 38.439 1.00 14.99 1281 ALA B N 1
ATOM 5186 C CA . ALA B 1 321 ? 37.745 -27.999 37.941 1.00 16.27 1281 ALA B CA 1
ATOM 5187 C C . ALA B 1 321 ? 37.826 -27.813 36.413 1.00 18.11 1281 ALA B C 1
ATOM 5188 O O . ALA B 1 321 ? 36.885 -28.130 35.686 1.00 15.11 1281 ALA B O 1
ATOM 5190 N N . GLY B 1 322 ? 38.959 -27.306 35.933 1.00 17.55 1282 GLY B N 1
ATOM 5191 C CA . GLY B 1 322 ? 39.153 -27.068 34.506 1.00 13.48 1282 GLY B CA 1
ATOM 5192 C C . GLY B 1 322 ? 39.585 -25.635 34.225 1.00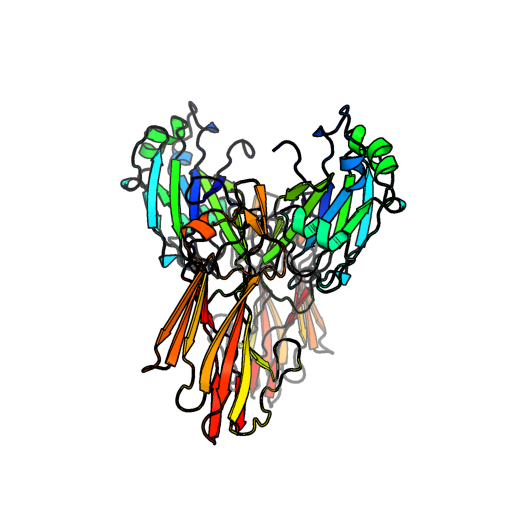 12.73 1282 GLY B C 1
ATOM 5193 O O . GLY B 1 322 ? 39.824 -24.864 35.155 1.00 14.86 1282 GLY B O 1
ATOM 5194 N N . ASP B 1 323 ? 39.688 -25.290 32.940 1.00 12.39 1283 ASP B N 1
ATOM 5195 C CA . ASP B 1 323 ? 40.099 -23.959 32.521 1.00 11.83 1283 ASP B CA 1
ATOM 5196 C C . ASP B 1 323 ? 38.841 -23.115 32.363 1.00 12.90 1283 ASP B C 1
ATOM 5197 O O . ASP B 1 323 ? 37.844 -23.581 31.829 1.00 11.01 1283 ASP B O 1
ATOM 5202 N N . VAL B 1 324 ? 38.879 -21.881 32.847 1.00 10.99 1284 VAL B N 1
ATOM 5203 C CA . VAL B 1 324 ? 37.678 -21.048 32.893 1.00 12.53 1284 VAL B CA 1
ATOM 5204 C C . VAL B 1 324 ? 37.988 -19.701 32.239 1.00 13.51 1284 VAL B C 1
ATOM 5205 O O . VAL B 1 324 ? 38.836 -18.945 32.724 1.00 12.55 1284 VAL B O 1
ATOM 5209 N N . ALA B 1 325 ? 37.309 -19.415 31.130 1.00 13.28 1285 ALA B N 1
ATOM 5210 C CA . ALA B 1 325 ? 37.542 -18.182 30.392 1.00 8.95 1285 ALA B CA 1
ATOM 5211 C C . ALA B 1 325 ? 36.417 -17.161 30.614 1.00 13.58 1285 ALA B C 1
ATOM 5212 O O . ALA B 1 325 ? 35.301 -17.525 30.964 1.00 10.79 1285 ALA B O 1
ATOM 5214 N N . ASN B 1 326 ? 36.722 -15.881 30.404 1.00 11.33 1286 ASN B N 1
ATOM 5215 C CA . ASN B 1 326 ? 35.671 -14.870 30.346 1.00 8.99 1286 ASN B CA 1
ATOM 5216 C C . ASN B 1 326 ? 36.024 -13.757 29.380 1.00 13.67 1286 ASN B C 1
ATOM 5217 O O . ASN B 1 326 ? 37.194 -13.454 29.163 1.00 10.59 1286 ASN B O 1
ATOM 5221 N N . GLU B 1 327 ? 34.994 -13.152 28.808 1.00 9.40 1287 GLU B N 1
ATOM 5222 C CA . GLU B 1 327 ? 35.137 -11.934 28.023 1.00 13.52 1287 GLU B CA 1
ATOM 5223 C C . GLU B 1 327 ? 33.802 -11.217 28.172 1.00 11.51 1287 GLU B C 1
ATOM 5224 O O . GLU B 1 327 ? 32.817 -11.815 28.617 1.00 11.49 1287 GLU B O 1
ATOM 5230 N N . TYR B 1 328 ? 33.746 -9.943 27.810 1.00 9.78 1288 TYR B N 1
ATOM 5231 C CA . TYR B 1 328 ? 32.454 -9.257 27.783 1.00 9.62 1288 TYR B CA 1
ATOM 5232 C C . TYR B 1 328 ? 32.381 -8.295 26.603 1.00 10.61 1288 TYR B C 1
ATOM 5233 O O . TYR B 1 328 ? 33.404 -7.928 26.017 1.00 10.77 1288 TYR B O 1
ATOM 5242 N N . THR B 1 329 ? 31.165 -7.897 26.259 1.00 11.12 1289 THR B N 1
ATOM 5243 C CA . THR B 1 329 ? 30.962 -6.915 25.210 1.00 15.72 1289 THR B CA 1
ATOM 5244 C C . THR B 1 329 ? 30.168 -5.731 25.758 1.00 14.40 1289 THR B C 1
ATOM 5245 O O . THR B 1 329 ? 29.126 -5.917 26.392 1.00 12.51 1289 THR B O 1
ATOM 5249 N N . LEU B 1 330 ? 30.657 -4.517 25.521 1.00 9.20 1290 LEU B N 1
ATOM 5250 C CA . LEU B 1 330 ? 29.896 -3.330 25.881 1.00 9.08 1290 LEU B CA 1
ATOM 5251 C C . LEU B 1 330 ? 29.197 -2.838 24.627 1.00 9.50 1290 LEU B C 1
ATOM 5252 O O . LEU B 1 330 ? 29.767 -2.887 23.539 1.00 11.49 1290 LEU B O 1
ATOM 5257 N N . TYR B 1 331 ? 27.954 -2.388 24.788 1.00 10.43 1291 TYR B N 1
ATOM 5258 C CA . TYR B 1 331 ? 27.216 -1.727 23.726 1.00 10.44 1291 TYR B CA 1
ATOM 5259 C C . TYR B 1 331 ? 27.041 -0.263 24.095 1.00 12.93 1291 TYR B C 1
ATOM 5260 O O . TYR B 1 331 ? 26.438 0.050 25.110 1.00 13.86 1291 TYR B O 1
ATOM 5269 N N . VAL B 1 332 ? 27.599 0.620 23.273 1.00 11.33 1292 VAL B N 1
ATOM 5270 C CA . VAL B 1 332 ? 27.469 2.052 23.456 1.00 12.00 1292 VAL B CA 1
ATOM 5271 C C . VAL B 1 332 ? 26.717 2.605 22.241 1.00 12.72 1292 VAL B C 1
ATOM 5272 O O . VAL B 1 332 ? 27.239 2.588 21.128 1.00 12.94 1292 VAL B O 1
ATOM 5276 N N . ASN B 1 333 ? 25.488 3.072 22.451 1.00 13.26 1293 ASN B N 1
ATOM 5277 C CA . ASN B 1 333 ? 24.626 3.501 21.350 1.00 14.09 1293 ASN B CA 1
ATOM 5278 C C . ASN B 1 333 ? 24.659 2.541 20.163 1.00 14.31 1293 ASN B C 1
ATOM 5279 O O . ASN B 1 333 ? 24.822 2.976 19.021 1.00 14.66 1293 ASN B O 1
ATOM 5284 N N . GLY B 1 334 ? 24.538 1.241 20.437 1.00 14.10 1294 GLY B N 1
ATOM 5285 C CA . GLY B 1 334 ? 24.474 0.247 19.377 1.00 13.56 1294 GLY B CA 1
ATOM 5286 C C . GLY B 1 334 ? 25.810 -0.270 18.871 1.00 13.09 1294 GLY B C 1
ATOM 5287 O O . GLY B 1 334 ? 25.854 -1.197 18.061 1.00 13.23 1294 GLY B O 1
ATOM 5288 N N . ASN B 1 335 ? 26.901 0.340 19.320 1.00 12.75 1295 ASN B N 1
ATOM 5289 C CA . ASN B 1 335 ? 28.236 -0.094 18.914 1.00 16.22 1295 ASN B CA 1
ATOM 5290 C C . ASN B 1 335 ? 28.786 -1.154 19.863 1.00 12.38 1295 ASN B C 1
ATOM 5291 O O . ASN B 1 335 ? 28.966 -0.875 21.047 1.00 13.52 1295 ASN B O 1
ATOM 5296 N N . PRO B 1 336 ? 29.043 -2.373 19.359 1.00 11.41 1296 PRO B N 1
ATOM 5297 C CA . PRO B 1 336 ? 29.617 -3.367 20.269 1.00 10.65 1296 PRO B CA 1
ATOM 5298 C C . PRO B 1 336 ? 31.128 -3.163 20.391 1.00 17.74 1296 PRO B C 1
ATOM 5299 O O . PRO B 1 336 ? 31.820 -2.847 19.405 1.00 13.19 1296 PRO B O 1
ATOM 5303 N N . VAL B 1 337 ? 31.621 -3.305 21.615 1.00 11.64 1297 VAL B N 1
ATOM 5304 C CA . VAL B 1 337 ? 33.046 -3.213 21.906 1.00 11.40 1297 VAL B CA 1
ATOM 5305 C C . VAL B 1 337 ? 33.416 -4.467 22.676 1.00 14.09 1297 VAL B C 1
ATOM 5306 O O . VAL B 1 337 ? 32.935 -4.683 23.785 1.00 13.63 1297 VAL B O 1
ATOM 5310 N N . LYS B 1 338 ? 34.256 -5.309 22.091 1.00 12.00 1298 LYS B N 1
ATOM 5311 C CA . LYS B 1 338 ? 34.565 -6.586 22.717 1.00 10.95 1298 LYS B CA 1
ATOM 5312 C C . LYS B 1 338 ? 35.829 -6.495 23.561 1.00 10.13 1298 LYS B C 1
ATOM 5313 O O . LYS B 1 338 ? 36.849 -5.974 23.121 1.00 11.17 1298 LYS B O 1
ATOM 5319 N N . SER B 1 339 ? 35.760 -6.991 24.786 1.00 11.17 1299 SER B N 1
ATOM 5320 C CA . SER B 1 339 ? 36.912 -6.919 25.676 1.00 11.02 1299 SER B CA 1
ATOM 5321 C C . SER B 1 339 ? 37.940 -7.996 25.335 1.00 11.72 1299 SER B C 1
ATOM 5322 O O . SER B 1 339 ? 37.669 -8.899 24.540 1.00 10.10 1299 SER B O 1
ATOM 5325 N N . ASN B 1 340 ? 39.120 -7.894 25.945 1.00 11.18 1300 ASN B N 1
ATOM 5326 C CA . ASN B 1 340 ? 40.079 -8.984 25.945 1.00 11.62 1300 ASN B CA 1
ATOM 5327 C C . ASN B 1 340 ? 39.473 -10.142 26.713 1.00 10.00 1300 ASN B C 1
ATOM 5328 O O . ASN B 1 340 ? 38.495 -9.957 27.466 1.00 10.61 1300 ASN B O 1
ATOM 5333 N N . LYS B 1 341 ? 40.041 -11.332 26.521 1.00 10.49 1301 LYS B N 1
ATOM 5334 C CA . LYS B 1 341 ? 39.674 -12.494 27.332 1.00 9.39 1301 LYS B CA 1
ATOM 5335 C C . LYS B 1 341 ? 40.554 -12.542 28.579 1.00 14.13 1301 LYS B C 1
ATOM 5336 O O . LYS B 1 341 ? 41.629 -11.943 28.617 1.00 15.13 1301 LYS B O 1
ATOM 5342 N N . VAL B 1 342 ? 40.078 -13.249 29.598 1.00 12.22 1302 VAL B N 1
ATOM 5343 C CA . VAL B 1 342 ? 40.916 -13.652 30.721 1.00 9.98 1302 VAL B CA 1
ATOM 5344 C C . VAL B 1 342 ? 40.686 -15.129 30.970 1.00 13.51 1302 VAL B C 1
ATOM 5345 O O . VAL B 1 342 ? 39.672 -15.667 30.549 1.00 14.17 1302 VAL B O 1
ATOM 5349 N N . THR B 1 343 ? 41.639 -15.795 31.620 1.00 10.60 1303 THR B N 1
ATOM 5350 C CA . THR B 1 343 ? 41.410 -17.152 32.078 1.00 13.86 1303 THR B CA 1
ATOM 5351 C C . THR B 1 343 ? 41.991 -17.360 33.463 1.00 16.96 1303 THR B C 1
ATOM 5352 O O . THR B 1 343 ? 42.893 -16.636 33.898 1.00 18.31 1303 THR B O 1
ATOM 5356 N N . THR B 1 344 ? 41.440 -18.355 34.146 1.00 11.36 1304 THR B N 1
ATOM 5357 C CA . THR B 1 344 ? 42.073 -18.962 35.297 1.00 13.37 1304 THR B CA 1
ATOM 5358 C C . THR B 1 344 ? 41.838 -20.455 35.199 1.00 11.93 1304 THR B C 1
ATOM 5359 O O . THR B 1 344 ? 41.017 -20.914 34.391 1.00 11.98 1304 THR B O 1
ATOM 5363 N N . HIS B 1 345 ? 42.546 -21.213 36.026 1.00 12.76 1305 HIS B N 1
ATOM 5364 C CA . HIS B 1 345 ? 42.425 -22.656 36.018 1.00 14.18 1305 HIS B CA 1
ATOM 5365 C C . HIS B 1 345 ? 42.171 -23.200 37.425 1.00 15.51 1305 HIS B C 1
ATOM 5366 O O . HIS B 1 345 ? 42.672 -22.665 38.414 1.00 14.87 1305 HIS B O 1
ATOM 5373 N N . THR B 1 346 ? 41.386 -24.269 37.509 1.00 15.26 1306 THR B N 1
ATOM 5374 C CA . THR B 1 346 ? 41.054 -24.857 38.801 1.00 20.27 1306 THR B CA 1
ATOM 5375 C C . THR B 1 346 ? 41.385 -26.343 38.790 1.00 23.29 1306 THR B C 1
ATOM 5376 O O . THR B 1 346 ? 40.980 -27.029 37.850 1.00 14.94 1306 THR B O 1
#

Sequence (672 aa):
MDNLIQPTKTIVDDKGQSIDGKSVLPNSTLTYVAKQDFDQYKGMTAAKESVMKGFIYVDDYKDEAIDGHSLVVNSIKAANGDDVTNLLEMRHVLSQDTLDDKLKALIKASGISPVGEFYMMWVAKDPAAFYKAYVQKGLDITYNLSFKLKQDFKKGDITNQTYQIDFGNGYYGNIVVNHLSELLTVHHKDVFDDKEGGQSINAGTVKVGDEVTYRLEGWVVPTNRGYDLTEYKFVDQLQHTHDLYQKDKVLATVDITLSDGSVITKGTDLAKYTETVYNKETGHYELAFKQDFLAKVVRSSEFGADAFVVVKRIKAGDVANEYTLYVNGNPVKSNKVTTHTNLIQPTKTTIVDDKGQSIDGKSVLPNSTLTYVAKQDFDQYKGMTAAKESVMKGFIYVDDYKDEAIDGHSLVVNSIKAANGDDVTNLLEMMMRHVLSQDTLDDDKLKALIKASGISPVGEFYMWVAKDPAAFYKAYVQKGLDITYNLSFKLKQDFKKGDITNQTYQIDFGNGYYGNIVVNHLSELTVHHKDDVFDDKEGGQSINAGTVKVGDEEVTYRLEGWVVPTNRGYDLTEYKFVDQLQHTHDLYQKDKVLATVDITLSDGSVITKGTDLAKYTETVYNKETGHYELAFKQDFLAKVVRSSEFGADAFVVVKRIKAGDVANEYTLYVNGNPVKSNKVTTHT

Radius of gyration: 30.66 Å; Cα contacts (8 Å, |Δi|>4): 1742; chains: 2; bounding box: 72×76×72 Å

Secondary structure (DSSP, 8-state):
-TTT---EEEEB-TTS-B-TT-EE-TTPEEEEEEEE--GGGTT----HHHHTT-EEEEEEE-TTTEEEEEEEEEEEEETTS-B-GGGEEEEEES-STTS-HHHHHHHHHHT----SSEEEEEESSHHHHIIIIITTT--EEEEEEEEEPTT--SEEEEEEEEEEETTEEEEEEEEEEEEPPP--EEEEESSTTS-B-TT-B--TT-EEEEEEEPPPBPSSBS---S-EEEEEE--TTTEEEEEEEEEESS-EEBTTS-EEPTT-B-GGGEEEEEETTTTEEEEEE-HHHHTTB-TTS-B-EEEEEEEEE-S-SEEEE--EEEETTEEEEPPPEEEE-/--S--EEEEE-TTS-B-TT-EE-TT--EEEEEEE--GGGTT----HHHHTT-EEEEEEE-TTTEEEEEEEEEEEEETT--B-GGGEEEEEES-STTS-HHHHHHHHHHT----SSEEEEEES-HHHHIIIIITTT--EEEEEEEEE-TT--SEEEEEEEEEEETTEEEEEEEEEEEEPPP--EEEEESSTTS-B-TT-B--TT-EEEEEEEPP-BPSSBS---S-EEEEEE--TTTEEEEEEEEEESS-EEBTTS-EE-TT-B-GGGEEEEEETTTTEEEEEE-HHHHTTB-TTS-B-EEEEEEEEE-S-SEEEE--EEEETTEEEEPPPEEEE-